Protein 2DKK (pdb70)

Solvent-accessible surface area: 17596 Å² total; per-residue (Å²): 132,30,70,45,92,95,6,82,53,24,110,48,70,3,3,79,38,8,82,47,5,22,109,9,38,169,69,20,30,17,3,47,0,99,8,56,74,36,120,39,64,0,13,2,0,6,82,17,105,16,0,90,57,4,2,88,24,124,95,11,4,18,40,73,8,42,134,96,77,12,1,35,19,46,88,95,58,109,44,69,79,9,12,20,36,34,7,42,96,113,67,6,61,82,4,81,178,11,0,15,41,13,10,64,92,32,15,5,124,181,25,112,90,110,0,57,102,26,0,38,36,48,0,72,24,2,52,88,121,11,23,112,16,32,0,12,112,75,0,0,35,22,0,0,10,22,0,7,2,53,16,0,15,5,70,78,85,18,66,124,113,0,40,56,65,0,132,26,31,40,74,26,65,72,41,64,80,58,16,55,170,18,37,151,23,0,35,37,20,0,28,108,11,1,122,58,69,50,62,43,156,42,58,39,0,0,12,49,0,0,16,2,26,53,161,62,77,2,29,66,88,29,0,24,2,1,0,1,82,18,2,30,37,4,29,31,9,5,16,14,0,1,0,0,3,14,0,2,26,49,81,205,96,4,21,37,88,1,86,122,51,88,85,65,23,37,63,0,5,40,0,1,12,1,17,1,2,40,68,11,10,8,16,56,1,9,3,2,85,100,61,5,80,21,89,72,31,146,8,43,55,29,40,7,4,7,14,4,34,25,0,0,1,12,11,92,137,41,2,94,82,18,100,131,25,40,7,84,26,97,124,14,60,30,12,34,48,13,24,19,75,34,97,50,34,16,8,56,8,16,51,8,1,7,67,15,0,1,64,4,1,6,129,54,0,62,31,9,171,32,50,46,80,27,160,116,1,41,1,7,93,176,30,55,26,2,0,0,79,52,0,34,0,49,12,132,90,145,213

Organism: Streptomyces coelicolor (strain ATCC BAA-471 / A3(2) / M145) (NCBI:txid100226)

Radius of gyration: 21.11 Å; Cα contacts (8 Å, |Δi|>4): 654; chains: 1; bounding box: 48×45×66 Å

Nearest PDB structures (foldseek):
  2nz5-assembly1_B  TM=9.976E-01  e=9.937E-62  Streptomyces coelicolor A3(2)
  3tzo-assembly2_B  TM=9.696E-01  e=1.268E-44  Streptomyces coelicolor
  5de9-assembly2_B  TM=9.694E-01  e=5.131E-44  Streptomyces coelicolor
  2d09-assembly1_A  TM=9.606E-01  e=3.054E-43  Streptomyces coelicolor A3(2)
  2d0e-assembly1_A  TM=9.614E-01  e=1.573E-42  Streptomyces coelicolor A3(2)

Structure (mmCIF, N/CA/C/O backbone):
data_2DKK
#
_entry.id   2DKK
#
_cell.length_a   103.968
_cell.length_b   44.352
_cell.length_c   102.107
_cell.angle_alpha   90.00
_cell.angle_beta   114.44
_cell.angle_gamma   90.00
#
_symmetry.space_group_name_H-M   'C 1 2 1'
#
loop_
_entity.id
_entity.type
_entity.pdbx_description
1 polymer 'cytochrome P450'
2 non-polymer 'PROTOPORPHYRIN IX CONTAINING FE'
3 non-polymer IMIDAZOLE
4 water water
#
loop_
_atom_site.group_PDB
_atom_site.id
_atom_site.type_symbol
_atom_site.label_atom_id
_atom_site.label_alt_id
_atom_site.label_comp_id
_atom_site.label_asym_id
_atom_site.label_entity_id
_atom_site.label_seq_id
_atom_site.pdbx_PDB_ins_code
_atom_site.Cartn_x
_atom_site.Cartn_y
_atom_site.Cartn_z
_atom_site.occupancy
_atom_site.B_iso_or_equiv
_atom_site.auth_seq_id
_atom_site.auth_comp_id
_atom_site.auth_asym_id
_atom_site.auth_atom_id
_atom_site.pdbx_PDB_model_num
ATOM 1 N N . PRO A 1 13 ? 65.582 110.569 49.625 1.00 47.30 13 PRO A N 1
ATOM 2 C CA . PRO A 1 13 ? 65.022 110.123 48.314 1.00 47.91 13 PRO A CA 1
ATOM 3 C C . PRO A 1 13 ? 65.380 111.112 47.208 1.00 47.82 13 PRO A C 1
ATOM 4 O O . PRO A 1 13 ? 65.378 112.326 47.430 1.00 48.27 13 PRO A O 1
ATOM 6 N N . PRO A 1 14 ? 65.679 110.604 45.996 1.00 46.66 14 PRO A N 1
ATOM 7 C CA . PRO A 1 14 ? 66.044 111.442 44.848 1.00 45.39 14 PRO A CA 1
ATOM 8 C C . PRO A 1 14 ? 64.888 112.232 44.242 1.00 44.70 14 PRO A C 1
ATOM 9 O O . PRO A 1 14 ? 63.747 111.777 44.232 1.00 44.40 14 PRO A O 1
ATOM 13 N N . PRO A 1 15 ? 65.177 113.433 43.724 1.00 44.09 15 PRO A N 1
ATOM 14 C CA . PRO A 1 15 ? 64.162 114.291 43.112 1.00 44.44 15 PRO A CA 1
ATOM 15 C C . PRO A 1 15 ? 63.683 113.702 41.790 1.00 44.88 15 PRO A C 1
ATOM 16 O O . PRO A 1 15 ? 64.461 113.080 41.063 1.00 44.30 15 PRO A O 1
ATOM 20 N N . VAL A 1 16 ? 62.405 113.900 41.481 1.00 44.06 16 VAL A N 1
ATOM 21 C CA . VAL A 1 16 ? 61.833 113.377 40.246 1.00 43.13 16 VAL A CA 1
ATOM 22 C C . VAL A 1 16 ? 62.429 114.054 39.011 1.00 42.42 16 VAL A C 1
ATOM 23 O O . VAL A 1 16 ? 62.361 115.273 38.868 1.00 43.09 16 VAL A O 1
ATOM 27 N N . ARG A 1 17 ? 63.008 113.253 38.120 1.00 41.03 17 ARG A N 1
ATOM 28 C CA . ARG A 1 17 ? 63.606 113.773 36.893 1.00 39.87 17 ARG A CA 1
ATOM 29 C C . ARG A 1 17 ? 62.688 113.536 35.695 1.00 38.50 17 ARG A C 1
ATOM 30 O O . ARG A 1 17 ? 62.110 112.458 35.547 1.00 36.45 17 ARG A O 1
ATOM 38 N N . ASP A 1 18 ? 62.553 114.549 34.846 1.00 38.59 18 ASP A N 1
ATOM 39 C CA . ASP A 1 18 ? 61.732 114.442 33.646 1.00 39.28 18 ASP A CA 1
ATOM 40 C C . ASP A 1 18 ? 62.577 113.804 32.552 1.00 39.11 18 ASP A C 1
ATOM 41 O O . ASP A 1 18 ? 63.752 114.134 32.398 1.00 39.43 18 ASP A O 1
ATOM 46 N N . TRP A 1 19 ? 61.989 112.881 31.802 1.00 38.36 19 TRP A N 1
ATOM 47 C CA . TRP A 1 19 ? 62.713 112.229 30.715 1.00 37.02 19 TRP A CA 1
ATOM 48 C C . TRP A 1 19 ? 61.909 112.447 29.440 1.00 36.00 19 TRP A C 1
ATOM 49 O O . TRP A 1 19 ? 61.122 111.592 29.039 1.00 37.71 19 TRP A O 1
ATOM 60 N N . PRO A 1 20 ? 62.099 113.605 28.786 1.00 34.87 20 PRO A N 1
ATOM 61 C CA . PRO A 1 20 ? 61.390 113.952 27.550 1.00 33.94 20 PRO A CA 1
ATOM 62 C C . PRO A 1 20 ? 61.588 112.895 26.474 1.00 32.57 20 PRO A C 1
ATOM 63 O O . PRO A 1 20 ? 62.443 112.017 26.602 1.00 29.72 20 PRO A O 1
ATOM 67 N N . ALA A 1 21 ? 60.789 112.983 25.416 1.00 32.07 21 ALA A N 1
ATOM 68 C CA . ALA A 1 21 ? 60.912 112.049 24.309 1.00 31.98 21 ALA A CA 1
ATOM 69 C C . ALA A 1 21 ? 62.169 112.469 23.545 1.00 31.52 21 ALA A C 1
ATOM 70 O O . ALA A 1 21 ? 62.381 113.658 23.290 1.00 32.30 21 ALA A O 1
ATOM 72 N N . LEU A 1 22 ? 63.003 111.493 23.197 1.00 29.84 22 LEU A N 1
ATOM 73 C CA . LEU A 1 22 ? 64.242 111.762 22.479 1.00 28.83 22 LEU A CA 1
ATOM 74 C C . LEU A 1 22 ? 64.001 112.180 21.031 1.00 27.51 22 LEU A C 1
ATOM 75 O O . LEU A 1 22 ? 63.223 111.557 20.316 1.00 27.61 22 LEU A O 1
ATOM 80 N N . ASP A 1 23 ? 64.661 113.253 20.611 1.00 26.40 23 ASP A N 1
ATOM 81 C CA . ASP A 1 23 ? 64.548 113.737 19.242 1.00 25.89 23 ASP A CA 1
ATOM 82 C C . ASP A 1 23 ? 65.968 113.890 18.728 1.00 26.04 23 ASP A C 1
ATOM 83 O O . ASP A 1 23 ? 66.514 114.994 18.703 1.00 26.12 23 ASP A O 1
ATOM 88 N N . LEU A 1 24 ? 66.565 112.773 18.330 1.00 23.97 24 LEU A N 1
ATOM 89 C CA . LEU A 1 24 ? 67.930 112.768 17.838 1.00 22.43 24 LEU A CA 1
ATOM 90 C C . LEU A 1 24 ? 68.008 111.941 16.562 1.00 22.12 24 LEU A C 1
ATOM 91 O O . LEU A 1 24 ? 67.816 110.728 16.595 1.00 23.96 24 LEU A O 1
ATOM 96 N N . ASP A 1 25 ? 68.278 112.593 15.437 1.00 21.08 25 ASP A N 1
ATOM 97 C CA . ASP A 1 25 ? 68.381 111.889 14.163 1.00 19.98 25 ASP A CA 1
ATOM 98 C C . ASP A 1 25 ? 69.773 111.271 14.012 1.00 19.99 25 ASP A C 1
ATOM 99 O O . ASP A 1 25 ? 70.566 111.668 13.153 1.00 19.47 25 ASP A O 1
ATOM 104 N N . GLY A 1 26 ? 70.050 110.290 14.868 1.00 17.60 26 GLY A N 1
ATOM 105 C CA . GLY A 1 26 ? 71.326 109.593 14.865 1.00 17.54 26 GLY A CA 1
ATOM 106 C C . GLY A 1 26 ? 71.317 108.457 15.878 1.00 15.39 26 GLY A C 1
ATOM 107 O O . GLY A 1 26 ? 70.327 108.279 16.586 1.00 16.30 26 GLY A O 1
ATOM 108 N N . PRO A 1 27 ? 72.401 107.668 15.973 1.00 14.64 27 PRO A N 1
ATOM 109 C CA . PRO A 1 27 ? 72.532 106.540 16.898 1.00 15.61 27 PRO A CA 1
ATOM 110 C C . PRO A 1 27 ? 73.167 106.904 18.243 1.00 17.43 27 PRO A C 1
ATOM 111 O O . PRO A 1 27 ? 73.344 106.037 19.106 1.00 17.59 27 PRO A O 1
ATOM 115 N N . GLU A 1 28 ? 73.519 108.173 18.424 1.00 18.02 28 GLU A N 1
ATOM 116 C CA . GLU A 1 28 ? 74.159 108.601 19.669 1.00 19.63 28 GLU A CA 1
ATOM 117 C C . GLU A 1 28 ? 73.362 108.277 20.930 1.00 18.67 28 GLU A C 1
ATOM 118 O O . GLU A 1 28 ? 72.137 108.315 20.931 1.00 19.71 28 GLU A O 1
ATOM 124 N N . PHE A 1 29 ? 74.072 107.967 22.010 1.00 19.54 29 PHE A N 1
ATOM 125 C CA . PHE A 1 29 ? 73.446 107.651 23.293 1.00 20.17 29 PHE A CA 1
ATOM 126 C C . PHE A 1 29 ? 72.612 108.850 23.756 1.00 21.42 29 PHE A C 1
ATOM 127 O O . PHE A 1 29 ? 73.004 110.004 23.556 1.00 22.29 29 PHE A O 1
ATOM 135 N N . ASP A 1 30 ? 71.461 108.575 24.364 1.00 21.21 30 ASP A N 1
ATOM 136 C CA . ASP A 1 30 ? 70.567 109.630 24.844 1.00 22.00 30 ASP A CA 1
ATOM 137 C C . ASP A 1 30 ? 71.221 110.365 26.007 1.00 21.05 30 ASP A C 1
ATOM 138 O O . ASP A 1 30 ? 71.360 109.812 27.097 1.00 20.24 30 ASP A O 1
ATOM 143 N N . PRO A 1 31 ? 71.625 111.627 25.789 1.00 22.73 31 PRO A N 1
ATOM 144 C CA . PRO A 1 31 ? 72.270 112.431 26.834 1.00 22.66 31 PRO A CA 1
ATOM 145 C C . PRO A 1 31 ? 71.472 112.544 28.135 1.00 23.04 31 PRO A C 1
ATOM 146 O O . PRO A 1 31 ? 72.047 112.743 29.205 1.00 23.42 31 PRO A O 1
ATOM 150 N N . VAL A 1 32 ? 70.151 112.403 28.052 1.00 23.32 32 VAL A N 1
ATOM 151 C CA . VAL A 1 32 ? 69.309 112.486 29.240 1.00 23.49 32 VAL A CA 1
ATOM 152 C C . VAL A 1 32 ? 69.513 111.244 30.101 1.00 23.66 32 VAL A C 1
ATOM 153 O O . VAL A 1 32 ? 69.574 111.325 31.326 1.00 21.14 32 VAL A O 1
ATOM 157 N N . LEU A 1 33 ? 69.632 110.097 29.443 1.00 24.37 33 LEU A N 1
ATOM 158 C CA . LEU A 1 33 ? 69.847 108.822 30.118 1.00 23.52 33 LEU A CA 1
ATOM 159 C C . LEU A 1 33 ? 71.252 108.788 30.733 1.00 23.87 33 LEU A C 1
ATOM 160 O O . LEU A 1 33 ? 71.475 108.181 31.787 1.00 22.31 33 LEU A O 1
ATOM 165 N N . ALA A 1 34 ? 72.202 109.435 30.064 1.00 24.55 34 ALA A N 1
ATOM 166 C CA . ALA A 1 34 ? 73.577 109.483 30.548 1.00 27.45 34 ALA A CA 1
ATOM 167 C C . ALA A 1 34 ? 73.610 110.293 31.838 1.00 28.96 34 ALA A C 1
ATOM 168 O O . ALA A 1 34 ? 74.252 109.901 32.814 1.00 28.59 34 ALA A O 1
ATOM 170 N N . GLU A 1 35 ? 72.906 111.421 31.827 1.00 31.22 35 GLU A N 1
ATOM 171 C CA . GLU A 1 35 ? 72.832 112.298 32.986 1.00 32.91 35 GLU A CA 1
ATOM 172 C C . GLU A 1 35 ? 72.206 111.572 34.172 1.00 32.61 35 GLU A C 1
ATOM 173 O O . GLU A 1 35 ? 72.507 111.885 35.325 1.00 33.97 35 GLU A O 1
ATOM 179 N N . LEU A 1 36 ? 71.340 110.600 33.893 1.00 30.29 36 LEU A N 1
ATOM 180 C CA . LEU A 1 36 ? 70.708 109.831 34.960 1.00 29.75 36 LEU A CA 1
ATOM 181 C C . LEU A 1 36 ? 71.667 108.780 35.513 1.00 29.37 36 LEU A C 1
ATOM 182 O O . LEU A 1 36 ? 71.756 108.580 36.728 1.00 28.92 36 LEU A O 1
ATOM 187 N N . MET A 1 37 ? 72.379 108.106 34.615 1.00 28.72 37 MET A N 1
ATOM 188 C CA . MET A 1 37 ? 73.319 107.070 35.018 1.00 28.56 37 MET A CA 1
ATOM 189 C C . MET A 1 37 ? 74.369 107.623 35.972 1.00 30.02 37 MET A C 1
ATOM 190 O O . MET A 1 37 ? 74.884 106.902 36.827 1.00 29.22 37 MET A O 1
ATOM 195 N N . ARG A 1 38 ? 74.691 108.904 35.825 1.00 31.49 38 ARG A N 1
ATOM 196 C CA . ARG A 1 38 ? 75.693 109.506 36.690 1.00 35.36 38 ARG A CA 1
ATOM 197 C C . ARG A 1 38 ? 75.119 110.154 37.948 1.00 36.85 38 ARG A C 1
ATOM 198 O O . ARG A 1 38 ? 75.865 110.684 38.769 1.00 37.00 38 ARG A O 1
ATOM 206 N N . GLU A 1 39 ? 73.801 110.099 38.111 1.00 38.18 39 GLU A N 1
ATOM 207 C CA . GLU A 1 39 ? 73.175 110.688 39.288 1.00 39.74 39 GLU A CA 1
ATOM 208 C C . GLU A 1 39 ? 73.098 109.669 40.418 1.00 40.11 39 GLU A C 1
ATOM 209 O O . GLU A 1 39 ? 72.809 110.020 41.557 1.00 41.59 39 GLU A O 1
ATOM 215 N N . GLY A 1 40 ? 73.359 108.406 40.096 1.00 39.94 40 GLY A N 1
ATOM 216 C CA . GLY A 1 40 ? 73.308 107.353 41.099 1.00 39.49 40 GLY A CA 1
ATOM 217 C C . GLY A 1 40 ? 72.726 106.070 40.532 1.00 39.57 40 GLY A C 1
ATOM 218 O O . GLY A 1 40 ? 72.150 106.090 39.444 1.00 40.10 40 GLY A O 1
ATOM 219 N N . PRO A 1 41 ? 72.851 104.934 41.241 1.00 38.51 41 PRO A N 1
ATOM 220 C CA . PRO A 1 41 ? 72.315 103.657 40.756 1.00 37.98 41 PRO A CA 1
ATOM 221 C C . PRO A 1 41 ? 70.802 103.630 40.576 1.00 37.18 41 PRO A C 1
ATOM 222 O O . PRO A 1 41 ? 70.283 102.831 39.802 1.00 37.32 41 PRO A O 1
ATOM 226 N N . LEU A 1 42 ? 70.103 104.500 41.299 1.00 36.08 42 LEU A N 1
ATOM 227 C CA . LEU A 1 42 ? 68.651 104.577 41.217 1.00 36.12 42 LEU A CA 1
ATOM 228 C C . LEU A 1 42 ? 68.194 106.027 41.150 1.00 35.89 42 LEU A C 1
ATOM 229 O O . LEU A 1 42 ? 68.677 106.879 41.891 1.00 37.92 42 LEU A O 1
ATOM 234 N N . THR A 1 43 ? 67.261 106.303 40.251 1.00 35.28 43 THR A N 1
ATOM 235 C CA . THR A 1 43 ? 66.741 107.650 40.079 1.00 34.21 43 THR A CA 1
ATOM 236 C C . THR A 1 43 ? 65.251 107.546 39.803 1.00 32.75 43 THR A C 1
ATOM 237 O O . THR A 1 43 ? 64.782 106.527 39.301 1.00 32.97 43 THR A O 1
ATOM 241 N N . ARG A 1 44 ? 64.506 108.589 40.147 1.00 31.18 44 ARG A N 1
ATOM 242 C CA . ARG A 1 44 ? 63.068 108.597 39.901 1.00 30.54 44 ARG A CA 1
ATOM 243 C C . ARG A 1 44 ? 62.835 109.382 38.618 1.00 30.00 44 ARG A C 1
ATOM 244 O O . ARG A 1 44 ? 63.307 110.510 38.478 1.00 29.42 44 ARG A O 1
ATOM 252 N N . VAL A 1 45 ? 62.104 108.787 37.680 1.00 29.36 45 VAL A N 1
ATOM 253 C CA . VAL A 1 45 ? 61.859 109.438 36.401 1.00 27.94 45 VAL A CA 1
ATOM 254 C C . VAL A 1 45 ? 60.377 109.632 36.089 1.00 28.15 45 VAL A C 1
ATOM 255 O O . VAL A 1 45 ? 59.529 108.888 36.574 1.00 27.09 45 VAL A O 1
ATOM 259 N N . ARG A 1 46 ? 60.076 110.642 35.280 1.00 30.03 46 ARG A N 1
ATOM 260 C CA . ARG A 1 46 ? 58.705 110.937 34.876 1.00 32.10 46 ARG A CA 1
ATOM 261 C C . ARG A 1 46 ? 58.686 110.971 33.357 1.00 32.73 46 ARG A C 1
ATOM 262 O O . ARG A 1 46 ? 59.280 111.860 32.74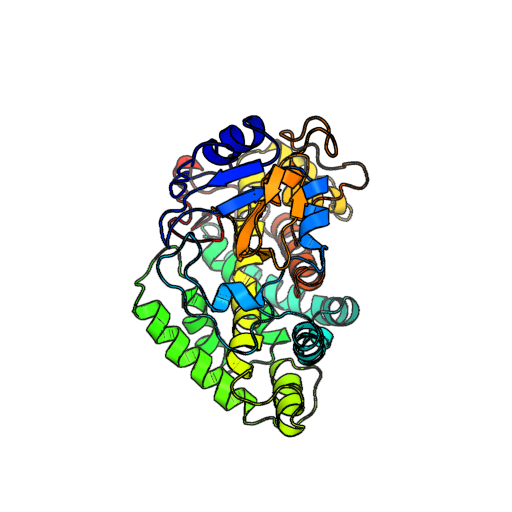7 1.00 34.15 46 ARG A O 1
ATOM 270 N N . LEU A 1 47 ? 58.008 110.003 32.750 1.00 32.24 47 LEU A N 1
ATOM 271 C CA . LEU A 1 47 ? 57.934 109.918 31.296 1.00 31.31 47 LEU A CA 1
ATOM 272 C C . LEU A 1 47 ? 56.830 110.803 30.710 1.00 30.39 47 LEU A C 1
ATOM 273 O O . LEU A 1 47 ? 55.944 111.254 31.42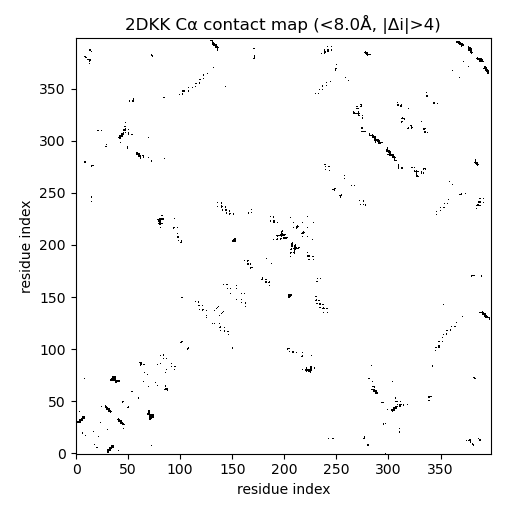6 1.00 30.10 47 LEU A O 1
ATOM 278 N N . PRO A 1 48 ? 56.876 111.058 29.390 1.00 30.83 48 PRO A N 1
ATOM 279 C CA . PRO A 1 48 ? 55.898 111.895 28.685 1.00 30.88 48 PRO A CA 1
ATOM 280 C C . PRO A 1 48 ? 54.425 111.656 29.007 1.00 31.63 48 PRO A C 1
ATOM 281 O O . PRO A 1 48 ? 53.629 112.599 29.010 1.00 31.69 48 PRO A O 1
ATOM 285 N N . HIS A 1 49 ? 54.062 110.407 29.276 1.00 31.06 49 HIS A N 1
ATOM 286 C CA . HIS A 1 49 ? 52.673 110.080 29.567 1.00 32.36 49 HIS A CA 1
ATOM 287 C C . HIS A 1 49 ? 52.507 109.201 30.795 1.00 32.26 49 HIS A C 1
ATOM 288 O O . HIS A 1 49 ? 53.487 108.803 31.418 1.00 32.78 49 HIS A O 1
ATOM 295 N N . GLY A 1 50 ? 51.258 108.907 31.140 1.00 33.09 50 GLY A N 1
ATOM 296 C CA . GLY A 1 50 ? 50.985 108.096 32.311 1.00 33.57 50 GLY A CA 1
ATOM 297 C C . GLY A 1 50 ? 50.849 108.985 33.534 1.00 34.57 50 GLY A C 1
ATOM 298 O O . GLY A 1 50 ? 50.743 110.202 33.405 1.00 33.74 50 GLY A O 1
ATOM 299 N N . GLU A 1 51 ? 50.855 108.391 34.723 1.00 35.32 51 GLU A N 1
ATOM 300 C CA . GLU A 1 51 ? 50.725 109.170 35.948 1.00 36.01 51 GLU A CA 1
ATOM 301 C C . GLU A 1 51 ? 51.943 108.995 36.842 1.00 35.49 51 GLU A C 1
ATOM 302 O O . GLU A 1 51 ? 52.567 107.938 36.850 1.00 36.22 51 GLU A O 1
ATOM 308 N N . GLY A 1 52 ? 52.278 110.040 37.587 1.00 34.22 52 GLY A N 1
ATOM 309 C CA . GLY A 1 52 ? 53.390 109.971 38.517 1.00 32.45 52 GLY A CA 1
ATOM 310 C C . GLY A 1 52 ? 54.805 109.723 38.030 1.00 31.86 52 GLY A C 1
ATOM 311 O O . GLY A 1 52 ? 55.232 110.234 36.994 1.00 29.91 52 GLY A O 1
ATOM 312 N N . TRP A 1 53 ? 55.536 108.927 38.807 1.00 31.06 53 TRP A N 1
ATOM 313 C CA . TRP A 1 53 ? 56.928 108.607 38.520 1.00 30.28 53 TRP A CA 1
ATOM 314 C C . TRP A 1 53 ? 57.226 107.136 38.760 1.00 29.98 53 TRP A C 1
ATOM 315 O O . TRP A 1 53 ? 56.370 106.378 39.202 1.00 30.82 53 TRP A O 1
ATOM 326 N N . ALA A 1 54 ? 58.466 106.748 38.487 1.00 31.20 54 ALA A N 1
ATOM 327 C CA . ALA A 1 54 ? 58.901 105.372 38.683 1.00 31.07 54 ALA A CA 1
ATOM 328 C C . ALA A 1 54 ? 60.405 105.318 38.935 1.00 31.10 54 ALA A C 1
ATOM 329 O O . ALA A 1 54 ? 61.143 106.221 38.539 1.00 30.92 54 ALA A O 1
ATOM 331 N N . TRP A 1 55 ? 60.854 104.263 39.611 1.00 31.31 55 TRP A N 1
ATOM 332 C CA . TRP A 1 55 ? 62.274 104.094 39.880 1.00 31.75 55 TRP A CA 1
ATOM 333 C C . TRP A 1 55 ? 62.950 103.608 38.608 1.00 30.73 55 TRP A C 1
ATOM 334 O O . TRP A 1 55 ? 62.311 102.979 37.757 1.00 30.05 55 TRP A O 1
ATOM 345 N N . LEU A 1 56 ? 64.240 103.905 38.486 1.00 29.07 56 LEU A N 1
ATOM 346 C CA . LEU A 1 56 ? 65.028 103.506 37.329 1.00 28.28 56 LEU A CA 1
ATOM 347 C C . LEU A 1 56 ? 66.381 102.940 37.767 1.00 28.52 56 LEU A C 1
ATOM 348 O O . LEU A 1 56 ? 67.154 103.611 38.461 1.00 28.46 56 LEU A O 1
ATOM 353 N N . ALA A 1 57 ? 66.649 101.698 37.368 1.00 27.84 57 ALA A N 1
ATOM 354 C CA . ALA A 1 57 ? 67.896 101.012 37.693 1.00 27.88 57 ALA A CA 1
ATOM 355 C C . ALA A 1 57 ? 68.862 101.112 36.509 1.00 28.92 57 ALA A C 1
ATOM 356 O O . ALA A 1 57 ? 68.526 100.733 35.389 1.00 29.31 57 ALA A O 1
ATOM 358 N N . THR A 1 58 ? 70.062 101.619 36.768 1.00 29.95 58 THR A N 1
ATOM 359 C CA . THR A 1 58 ? 71.065 101.798 35.722 1.00 31.68 58 THR A CA 1
ATOM 360 C C . THR A 1 58 ? 72.251 100.848 35.803 1.00 32.20 58 THR A C 1
ATOM 361 O O . THR A 1 58 ? 72.953 100.644 34.810 1.00 32.29 58 THR A O 1
ATOM 365 N N . ARG A 1 59 ? 72.477 100.265 36.975 1.00 32.71 59 ARG A N 1
ATOM 366 C CA . ARG A 1 59 ? 73.597 99.347 37.154 1.00 33.48 59 ARG A CA 1
ATOM 367 C C . ARG A 1 59 ? 73.311 97.934 36.668 1.00 31.54 59 ARG A C 1
ATOM 368 O O . ARG A 1 59 ? 72.257 97.362 36.944 1.00 33.08 59 ARG A O 1
ATOM 376 N N . TYR A 1 60 ? 74.277 97.384 35.943 1.00 30.31 60 TYR A N 1
ATOM 377 C CA . TYR A 1 60 ? 74.193 96.041 35.387 1.00 28.84 60 TYR A CA 1
ATOM 378 C C . TYR A 1 60 ? 73.752 95.030 36.437 1.00 28.15 60 TYR A C 1
ATOM 379 O O . TYR A 1 60 ? 72.806 94.279 36.229 1.00 28.38 60 TYR A O 1
ATOM 388 N N . ASP A 1 61 ? 74.446 95.007 37.567 1.00 28.50 61 ASP A N 1
ATOM 389 C CA . ASP A 1 61 ? 74.102 94.076 38.634 1.00 27.10 61 ASP A CA 1
ATOM 390 C C . ASP A 1 61 ? 72.675 94.281 39.138 1.00 25.69 61 ASP A C 1
ATOM 391 O O . ASP A 1 61 ? 71.951 93.323 39.376 1.00 25.96 61 ASP A O 1
ATOM 396 N N . ASP A 1 62 ? 72.267 95.532 39.289 1.00 24.62 62 ASP A N 1
ATOM 397 C CA . ASP A 1 62 ? 70.923 95.826 39.767 1.00 25.77 62 ASP A CA 1
ATOM 398 C C . ASP A 1 62 ? 69.849 95.457 38.742 1.00 26.06 62 ASP A C 1
ATOM 399 O O . ASP A 1 62 ? 68.787 94.955 39.101 1.00 25.10 62 ASP A O 1
ATOM 404 N N . VAL A 1 63 ? 70.130 95.709 37.467 1.00 27.58 63 VAL A N 1
ATOM 405 C CA . VAL A 1 63 ? 69.179 95.393 36.408 1.00 26.84 63 VAL A CA 1
ATOM 406 C C . VAL A 1 63 ? 68.994 93.880 36.311 1.00 28.67 63 VAL A C 1
ATOM 407 O O . VAL A 1 63 ? 67.872 93.376 36.329 1.00 29.95 63 VAL A O 1
ATOM 411 N N . LYS A 1 64 ? 70.104 93.158 36.231 1.00 29.68 64 LYS A N 1
ATOM 412 C CA . LYS A 1 64 ? 70.084 91.707 36.125 1.00 32.08 64 LYS A CA 1
ATOM 413 C C . LYS A 1 64 ? 69.379 91.052 37.317 1.00 32.94 64 LYS A C 1
ATOM 414 O O . LYS A 1 64 ? 68.731 90.012 37.177 1.00 32.34 64 LYS A O 1
ATOM 420 N N . ALA A 1 65 ? 69.496 91.674 38.487 1.00 33.75 65 ALA A N 1
ATOM 421 C CA . ALA A 1 65 ? 68.878 91.151 39.703 1.00 33.58 65 ALA A CA 1
ATOM 422 C C . ALA A 1 65 ? 67.370 91.349 39.698 1.00 33.22 65 ALA A C 1
ATOM 423 O O . ALA A 1 65 ? 66.611 90.382 39.764 1.00 34.68 65 ALA A O 1
ATOM 425 N N . ILE A 1 66 ? 66.946 92.607 39.635 1.00 33.49 66 ILE A N 1
ATOM 426 C CA . ILE A 1 66 ? 65.531 92.957 39.613 1.00 33.68 66 ILE A CA 1
ATOM 427 C C . ILE A 1 66 ? 64.836 92.128 38.539 1.00 34.93 66 ILE A C 1
ATOM 428 O O . ILE A 1 66 ? 63.781 91.525 38.763 1.00 34.81 66 ILE A O 1
ATOM 433 N N . THR A 1 67 ? 65.453 92.116 37.366 1.00 33.69 67 THR A N 1
ATOM 434 C CA . THR A 1 67 ? 64.940 91.389 36.216 1.00 33.60 67 THR A CA 1
ATOM 435 C C . THR A 1 67 ? 64.773 89.902 36.535 1.00 33.00 67 THR A C 1
ATOM 436 O O . THR A 1 67 ? 64.129 89.160 35.793 1.00 31.47 67 THR A O 1
ATOM 440 N N . ASN A 1 68 ? 65.352 89.466 37.648 1.00 33.84 68 ASN A N 1
ATOM 441 C CA . ASN A 1 68 ? 65.252 88.065 38.025 1.00 35.09 68 ASN A CA 1
ATOM 442 C C . ASN A 1 68 ? 64.684 87.854 39.423 1.00 35.39 68 ASN A C 1
ATOM 443 O O . ASN A 1 68 ? 64.648 86.729 39.920 1.00 35.55 68 ASN A O 1
ATOM 448 N N . ASP A 1 69 ? 64.227 88.937 40.044 1.00 35.30 69 ASP A N 1
ATOM 449 C CA . ASP A 1 69 ? 63.674 88.878 41.395 1.00 34.98 69 ASP A CA 1
ATOM 450 C C . ASP A 1 69 ? 62.185 88.515 41.393 1.00 34.86 69 ASP A C 1
ATOM 451 O O . ASP A 1 69 ? 61.364 89.199 40.778 1.00 32.60 69 ASP A O 1
ATOM 456 N N . PRO A 1 70 ? 61.820 87.428 42.092 1.00 35.16 70 PRO A N 1
ATOM 457 C CA . PRO A 1 70 ? 60.426 86.981 42.171 1.00 36.21 70 PRO A CA 1
ATOM 458 C C . PRO A 1 70 ? 59.557 88.031 42.851 1.00 36.45 70 PRO A C 1
ATOM 459 O O . PRO A 1 70 ? 58.328 87.986 42.776 1.00 36.70 70 PRO A O 1
ATOM 463 N N . ARG A 1 71 ? 60.212 88.976 43.514 1.00 36.19 71 ARG A N 1
ATOM 464 C CA . ARG A 1 71 ? 59.523 90.033 44.235 1.00 36.82 71 ARG A CA 1
ATOM 465 C C . ARG A 1 71 ? 58.964 91.115 43.325 1.00 36.42 71 ARG A C 1
ATOM 466 O O . ARG A 1 71 ? 58.145 91.933 43.753 1.00 36.32 71 ARG A O 1
ATOM 474 N N . PHE A 1 72 ? 59.407 91.127 42.072 1.00 36.01 72 PHE A N 1
ATOM 475 C CA . PHE A 1 72 ? 58.910 92.109 41.118 1.00 35.35 72 PHE A CA 1
ATOM 476 C C . PHE A 1 72 ? 58.024 91.399 40.101 1.00 35.44 72 PHE A C 1
ATOM 477 O O . PHE A 1 72 ? 58.423 90.389 39.522 1.00 35.59 72 PHE A O 1
ATOM 485 N N . GLY A 1 73 ? 56.816 91.922 39.898 1.00 34.99 73 GLY A N 1
ATOM 486 C CA . GLY A 1 73 ? 55.896 91.310 38.956 1.00 34.15 73 GLY A CA 1
ATOM 487 C C . GLY A 1 73 ? 55.484 92.218 37.817 1.00 32.15 73 GLY A C 1
ATOM 488 O O . GLY A 1 73 ? 55.659 93.437 37.888 1.00 31.86 73 GLY A O 1
ATOM 489 N N . ARG A 1 74 ? 54.922 91.622 36.768 1.00 31.28 74 ARG A N 1
ATOM 490 C CA . ARG A 1 74 ? 54.489 92.375 35.594 1.00 30.29 74 ARG A CA 1
ATOM 491 C C . ARG A 1 74 ? 52.968 92.509 35.524 1.00 28.73 74 ARG A C 1
ATOM 492 O O . ARG A 1 74 ? 52.455 93.510 35.024 1.00 28.58 74 ARG A O 1
ATOM 500 N N . ALA A 1 75 ? 52.258 91.499 36.025 1.00 27.44 75 ALA A N 1
ATOM 501 C CA . ALA A 1 75 ? 50.792 91.480 36.012 1.00 26.57 75 ALA A CA 1
ATOM 502 C C . ALA A 1 75 ? 50.154 92.721 36.629 1.00 27.41 75 ALA A C 1
ATOM 503 O O . ALA A 1 75 ? 49.158 93.233 36.119 1.00 27.08 75 ALA A O 1
ATOM 505 N N . GLU A 1 76 ? 50.730 93.202 37.724 1.00 27.72 76 GLU A N 1
ATOM 506 C CA . GLU A 1 76 ? 50.200 94.376 38.400 1.00 29.26 76 GLU A CA 1
ATOM 507 C C . GLU A 1 76 ? 50.249 95.634 37.554 1.00 29.09 76 GLU A C 1
ATOM 508 O O . GLU A 1 76 ? 49.417 96.523 37.718 1.00 29.61 76 GLU A O 1
ATOM 514 N N . VAL A 1 77 ? 51.225 95.714 36.655 1.00 28.64 77 VAL A N 1
ATOM 515 C CA . VAL A 1 77 ? 51.355 96.879 35.792 1.00 29.08 77 VAL A CA 1
ATOM 516 C C . VAL A 1 77 ? 50.087 97.077 34.964 1.00 29.75 77 VAL A C 1
ATOM 517 O O . VAL A 1 77 ? 49.732 98.206 34.634 1.00 29.59 77 VAL A O 1
ATOM 521 N N . THR A 1 78 ? 49.408 95.977 34.645 1.00 30.44 78 THR A N 1
ATOM 522 C CA . THR A 1 78 ? 48.179 96.037 33.852 1.00 32.55 78 THR A CA 1
ATOM 523 C C . THR A 1 78 ? 47.020 96.644 34.641 1.00 33.45 78 THR A C 1
ATOM 524 O O . THR A 1 78 ? 45.998 97.016 34.068 1.00 32.28 78 THR A O 1
ATOM 528 N N . GLN A 1 79 ? 47.191 96.741 35.956 1.00 33.88 79 GLN A N 1
ATOM 529 C CA . GLN A 1 79 ? 46.165 97.285 36.842 1.00 34.88 79 GLN A CA 1
ATOM 530 C C . GLN A 1 79 ? 46.368 98.769 37.122 1.00 34.46 79 GLN A C 1
ATOM 531 O O . GLN A 1 79 ? 45.594 99.369 37.866 1.00 34.26 79 GLN A O 1
ATOM 537 N N . ARG A 1 80 ? 47.394 99.372 36.534 1.00 33.60 80 ARG A N 1
ATOM 538 C CA . ARG A 1 80 ? 47.654 100.773 36.817 1.00 33.39 80 ARG A CA 1
ATOM 539 C C . ARG A 1 80 ? 47.963 101.678 35.646 1.00 32.70 80 ARG A C 1
ATOM 540 O O . ARG A 1 80 ? 47.780 101.311 34.491 1.00 33.22 80 ARG A O 1
ATOM 548 N N . GLN A 1 81 ? 48.421 102.882 35.965 1.00 32.14 81 GLN A N 1
ATOM 549 C CA . GLN A 1 81 ? 48.757 103.869 34.950 1.00 31.46 81 GLN A CA 1
ATOM 550 C C . GLN A 1 81 ? 50.172 104.380 35.169 1.00 30.56 81 GLN A C 1
ATOM 551 O O . GLN A 1 81 ? 50.413 105.584 35.227 1.00 29.50 81 GLN A O 1
ATOM 557 N N . ILE A 1 82 ? 51.105 103.442 35.288 1.00 29.89 82 ILE A N 1
ATOM 558 C CA . ILE A 1 82 ? 52.511 103.756 35.499 1.00 29.66 82 ILE A CA 1
ATOM 559 C C . ILE A 1 82 ? 53.039 104.669 34.410 1.00 28.01 82 ILE A C 1
ATOM 560 O O . ILE A 1 82 ? 52.729 104.483 33.231 1.00 27.12 82 ILE A O 1
ATOM 565 N N . THR A 1 83 ? 53.840 105.652 34.813 1.00 27.84 83 THR A N 1
ATOM 566 C CA . THR A 1 83 ? 54.428 106.605 33.876 1.00 27.82 83 THR A CA 1
ATOM 567 C C . THR A 1 83 ? 55.031 105.814 32.712 1.00 27.50 83 THR A C 1
ATOM 568 O O . THR A 1 83 ? 55.789 104.865 32.921 1.00 26.79 83 THR A O 1
ATOM 572 N N . ARG A 1 84 ? 54.679 106.192 31.487 1.00 26.85 84 ARG A N 1
ATOM 573 C CA . ARG A 1 84 ? 55.159 105.478 30.307 1.00 27.38 84 ARG A CA 1
ATOM 574 C C . ARG A 1 84 ? 55.519 106.404 29.147 1.00 27.24 84 ARG A C 1
ATOM 575 O O . ARG A 1 84 ? 55.314 107.613 29.225 1.00 27.80 84 ARG A O 1
ATOM 583 N N . LEU A 1 85 ? 56.053 105.830 28.070 1.00 26.90 85 LEU A N 1
ATOM 584 C CA . LEU A 1 85 ? 56.434 106.619 26.904 1.00 27.71 85 LEU A CA 1
ATOM 585 C C . LEU A 1 85 ? 55.239 107.003 26.050 1.00 28.05 85 LEU A C 1
ATOM 586 O O . LEU A 1 85 ? 55.148 108.136 25.587 1.00 28.17 85 LEU A O 1
ATOM 591 N N . ALA A 1 86 ? 54.331 106.055 25.837 1.00 28.59 86 ALA A N 1
ATOM 592 C CA . ALA A 1 86 ? 53.150 106.297 25.014 1.00 30.58 86 ALA A CA 1
ATOM 593 C C . ALA A 1 86 ? 51.912 106.663 25.831 1.00 30.90 86 ALA A C 1
ATOM 594 O O . ALA A 1 86 ? 51.794 106.298 27.000 1.00 32.13 86 ALA A O 1
ATOM 596 N N . PRO A 1 87 ? 50.965 107.391 25.217 1.00 31.19 87 PRO A N 1
ATOM 597 C CA . PRO A 1 87 ? 49.735 107.795 25.906 1.00 32.00 87 PRO A CA 1
ATOM 598 C C . PRO A 1 87 ? 48.722 106.651 25.945 1.00 33.36 87 PRO A C 1
ATOM 599 O O . PRO A 1 87 ? 47.884 106.561 26.843 1.00 33.94 87 PRO A O 1
ATOM 603 N N . HIS A 1 88 ? 48.820 105.777 24.952 1.00 34.84 88 HIS A N 1
ATOM 604 C CA . HIS A 1 88 ? 47.932 104.629 24.811 1.00 36.67 88 HIS A CA 1
ATOM 605 C C . HIS A 1 88 ? 48.422 103.411 25.607 1.00 35.58 88 HIS A C 1
ATOM 606 O O . HIS A 1 88 ? 49.531 102.930 25.400 1.00 36.10 88 HIS A O 1
ATOM 613 N N . PHE A 1 89 ? 47.593 102.934 26.532 1.00 35.51 89 PHE A N 1
ATOM 614 C CA . PHE A 1 89 ? 47.934 101.769 27.347 1.00 34.91 89 PHE A CA 1
ATOM 615 C C . PHE A 1 89 ? 46.736 100.833 27.481 1.00 34.17 89 PHE A C 1
ATOM 616 O O . PHE A 1 89 ? 45.834 101.080 28.286 1.00 34.74 89 PHE A O 1
ATOM 624 N N . LYS A 1 90 ? 46.728 99.759 26.696 1.00 32.50 90 LYS A N 1
ATOM 625 C CA . LYS A 1 90 ? 45.624 98.803 26.737 1.00 31.79 90 LYS A CA 1
ATOM 626 C C . LYS A 1 90 ? 46.126 97.364 26.710 1.00 30.41 90 LYS A C 1
ATOM 627 O O . LYS A 1 90 ? 46.125 96.710 25.669 1.00 30.23 90 LYS A O 1
ATOM 633 N N . PRO A 1 91 ? 46.568 96.852 27.867 1.00 29.62 91 PRO A N 1
ATOM 634 C CA . PRO A 1 91 ? 47.071 95.480 27.955 1.00 28.52 91 PRO A CA 1
ATOM 635 C C . PRO A 1 91 ? 46.023 94.443 27.567 1.00 28.75 91 PRO A C 1
ATOM 636 O O . PRO A 1 91 ? 44.828 94.624 27.811 1.00 27.04 91 PRO A O 1
ATOM 640 N N . ARG A 1 92 ? 46.485 93.359 26.955 1.00 27.65 92 ARG A N 1
ATOM 641 C CA . ARG A 1 92 ? 45.601 92.286 26.517 1.00 27.48 92 ARG A CA 1
ATOM 642 C C . ARG A 1 92 ? 45.923 90.991 27.241 1.00 25.85 92 ARG A C 1
ATOM 643 O O . ARG A 1 92 ? 47.074 90.733 27.595 1.00 25.52 92 ARG A O 1
ATOM 651 N N . PRO A 1 93 ? 44.901 90.160 27.484 1.00 24.63 93 PRO A N 1
ATOM 652 C CA . PRO A 1 93 ? 45.109 88.882 28.164 1.00 23.00 93 PRO A CA 1
ATOM 653 C C . PRO A 1 93 ? 45.974 88.003 27.264 1.00 21.08 93 PRO A C 1
ATOM 654 O O . PRO A 1 93 ? 45.842 88.052 26.044 1.00 20.85 93 PRO A O 1
ATOM 658 N N . GLY A 1 94 ? 46.861 87.212 27.858 1.00 20.07 94 GLY A N 1
ATOM 659 C CA . GLY A 1 94 ? 47.708 86.340 27.063 1.00 17.97 94 GLY A CA 1
ATOM 660 C C . GLY A 1 94 ? 49.063 86.946 26.761 1.00 16.83 94 GLY A C 1
ATOM 661 O O . GLY A 1 94 ? 49.947 86.278 26.222 1.00 14.76 94 GLY A O 1
ATOM 662 N N . SER A 1 95 ? 49.231 88.220 27.102 1.00 16.78 95 SER A N 1
ATOM 663 C CA . SER A 1 95 ? 50.498 88.903 26.859 1.00 18.21 95 SER A CA 1
ATOM 664 C C . SER A 1 95 ? 51.643 88.272 27.639 1.00 17.85 95 SER A C 1
ATOM 665 O O . SER A 1 95 ? 51.586 88.170 28.869 1.00 16.17 95 SER A O 1
ATOM 668 N N . LEU A 1 96 ? 52.675 87.835 26.927 1.00 17.74 96 LEU A N 1
ATOM 669 C CA . LEU A 1 96 ? 53.823 87.247 27.595 1.00 19.30 96 LEU A CA 1
ATOM 670 C C . LEU A 1 96 ? 54.452 88.355 28.427 1.00 17.29 96 LEU A C 1
ATOM 671 O O . LEU A 1 96 ? 54.883 88.135 29.555 1.00 17.30 96 LEU A O 1
ATOM 676 N N . ALA A 1 97 ? 54.472 89.558 27.868 1.00 17.36 97 ALA A N 1
ATOM 677 C CA . ALA A 1 97 ? 55.056 90.703 28.557 1.00 19.08 97 ALA A CA 1
ATOM 678 C C . ALA A 1 97 ? 54.475 90.935 29.952 1.00 20.19 97 ALA A C 1
ATOM 679 O O . ALA A 1 97 ? 55.220 91.162 30.913 1.00 19.92 97 ALA A O 1
ATOM 681 N N . PHE A 1 98 ? 53.152 90.858 30.068 1.00 19.69 98 PHE A N 1
ATOM 682 C CA . PHE A 1 98 ? 52.478 91.085 31.341 1.00 20.19 98 PHE A CA 1
ATOM 683 C C . PHE A 1 98 ? 52.181 89.808 32.131 1.00 21.69 98 PHE A C 1
ATOM 684 O O . PHE A 1 98 ? 51.419 89.834 33.094 1.00 23.65 98 PHE A O 1
ATOM 692 N N . ALA A 1 99 ? 52.782 88.698 31.729 1.00 22.86 99 ALA A N 1
ATOM 693 C CA . ALA A 1 99 ? 52.554 87.425 32.401 1.00 24.18 99 ALA A CA 1
ATOM 694 C C . ALA A 1 99 ? 53.522 87.102 33.539 1.00 25.26 99 ALA A C 1
ATOM 695 O O . ALA A 1 99 ? 54.736 87.238 33.405 1.00 24.71 99 ALA A O 1
ATOM 697 N N . ASP A 1 100 ? 52.955 86.686 34.665 1.00 27.13 100 ASP A N 1
ATOM 698 C CA . ASP A 1 100 ? 53.719 86.280 35.833 1.00 29.08 100 ASP A CA 1
ATOM 699 C C . ASP A 1 100 ? 53.619 84.766 35.816 1.00 28.82 100 ASP A C 1
ATOM 700 O O . ASP A 1 100 ? 52.782 84.208 35.100 1.00 30.03 100 ASP A O 1
ATOM 705 N N . GLN A 1 101 ? 54.467 84.090 36.581 1.00 28.88 101 GLN A N 1
ATOM 706 C CA . GLN A 1 101 ? 54.389 82.640 36.639 1.00 28.92 101 GLN A CA 1
ATOM 707 C C . GLN A 1 101 ? 53.184 82.385 37.535 1.00 29.29 101 GLN A C 1
ATOM 708 O O . GLN A 1 101 ? 52.895 83.189 38.414 1.00 29.88 101 GLN A O 1
ATOM 714 N N . PRO A 1 102 ? 52.470 81.269 37.338 1.00 30.26 102 PRO A N 1
ATOM 715 C CA . PRO A 1 102 ? 52.675 80.200 36.355 1.00 31.12 102 PRO A CA 1
ATOM 716 C C . PRO A 1 102 ? 52.158 80.473 34.944 1.00 29.64 102 PRO A C 1
ATOM 717 O O . PRO A 1 102 ? 52.483 79.736 34.022 1.00 30.60 102 PRO A O 1
ATOM 721 N N . ASP A 1 103 ? 51.349 81.510 34.771 1.00 29.73 103 ASP A N 1
ATOM 722 C CA . ASP A 1 103 ? 50.789 81.821 33.454 1.00 31.51 103 ASP A CA 1
ATOM 723 C C . ASP A 1 103 ? 51.814 82.037 32.341 1.00 31.07 103 ASP A C 1
ATOM 724 O O . ASP A 1 103 ? 51.635 81.557 31.220 1.00 31.28 103 ASP A O 1
ATOM 729 N N . HIS A 1 104 ? 52.876 82.768 32.652 1.00 31.17 104 HIS A N 1
ATOM 730 C CA . HIS A 1 104 ? 53.919 83.048 31.675 1.00 31.16 104 HIS A CA 1
ATOM 731 C C . HIS A 1 104 ? 54.391 81.740 31.047 1.00 31.48 104 HIS A C 1
ATOM 732 O O . HIS A 1 104 ? 54.358 81.581 29.825 1.00 30.77 104 HIS A O 1
ATOM 739 N N . ASN A 1 105 ? 54.807 80.800 31.892 1.00 32.04 105 ASN A N 1
ATOM 740 C CA . ASN A 1 105 ? 55.280 79.499 31.432 1.00 32.09 105 ASN A CA 1
ATOM 741 C C . ASN A 1 105 ? 54.193 78.805 30.618 1.00 31.50 105 ASN A C 1
ATOM 742 O O . ASN A 1 105 ? 54.462 78.244 29.558 1.00 31.96 105 ASN A O 1
ATOM 747 N N . ARG A 1 106 ? 52.962 78.844 31.118 1.00 31.88 106 ARG A N 1
ATOM 748 C CA . ARG A 1 106 ? 51.834 78.232 30.424 1.00 30.77 106 ARG A CA 1
ATOM 749 C C . ARG A 1 106 ? 51.728 78.788 29.007 1.00 30.63 106 ARG A C 1
ATOM 750 O O . ARG A 1 106 ? 51.713 78.043 28.025 1.00 29.53 106 ARG A O 1
ATOM 758 N N . LEU A 1 107 ? 51.657 80.109 28.913 1.00 29.46 107 LEU A N 1
ATOM 759 C CA . LEU A 1 107 ? 51.540 80.778 27.627 1.00 29.19 107 LEU A CA 1
ATOM 760 C C . LEU A 1 107 ? 52.701 80.493 26.677 1.00 28.83 107 LEU A C 1
ATOM 761 O O . LEU A 1 107 ? 52.495 80.035 25.553 1.00 28.35 107 LEU A O 1
ATOM 766 N N . ARG A 1 108 ? 53.920 80.745 27.133 1.00 30.25 108 ARG A N 1
ATOM 767 C CA . ARG A 1 108 ? 55.094 80.541 26.295 1.00 32.82 108 ARG A CA 1
ATOM 768 C C . ARG A 1 108 ? 55.205 79.129 25.723 1.00 33.24 108 ARG A C 1
ATOM 769 O O . ARG A 1 108 ? 55.543 78.952 24.550 1.00 31.21 108 ARG A O 1
ATOM 777 N N . ARG A 1 109 ? 54.922 78.130 26.554 1.00 33.70 109 ARG A N 1
ATOM 778 C CA . ARG A 1 109 ? 55.008 76.740 26.128 1.00 34.20 109 ARG A CA 1
ATOM 779 C C . ARG A 1 109 ? 54.182 76.460 24.882 1.00 33.38 109 ARG A C 1
ATOM 780 O O . ARG A 1 109 ? 54.511 75.574 24.097 1.00 32.99 109 ARG A O 1
ATOM 788 N N . ALA A 1 110 ? 53.114 77.227 24.697 1.00 32.26 110 ALA A N 1
ATOM 789 C CA . ALA A 1 110 ? 52.243 77.055 23.543 1.00 31.13 110 ALA A CA 1
ATOM 790 C C . ALA A 1 110 ? 52.880 77.512 22.232 1.00 30.47 110 ALA A C 1
ATOM 791 O O . ALA A 1 110 ? 52.505 77.036 21.159 1.00 31.85 110 ALA A O 1
ATOM 793 N N . VAL A 1 111 ? 53.844 78.426 22.312 1.00 29.37 111 VAL A N 1
ATOM 794 C CA . VAL A 1 111 ? 54.484 78.949 21.106 1.00 27.52 111 VAL A CA 1
ATOM 795 C C . VAL A 1 111 ? 56.000 78.761 21.044 1.00 26.55 111 VAL A C 1
ATOM 796 O O . VAL A 1 111 ? 56.588 78.738 19.963 1.00 26.57 111 VAL A O 1
ATOM 800 N N . ALA A 1 112 ? 56.627 78.642 22.205 1.00 26.37 112 ALA A N 1
ATOM 801 C CA . ALA A 1 112 ? 58.074 78.486 22.303 1.00 26.91 112 ALA A CA 1
ATOM 802 C C . ALA A 1 112 ? 58.712 77.539 21.285 1.00 25.78 112 ALA A C 1
ATOM 803 O O . ALA A 1 112 ? 59.777 77.831 20.751 1.00 26.32 112 ALA A O 1
ATOM 805 N N . GLY A 1 113 ? 58.059 76.412 21.024 1.00 24.65 113 GLY A N 1
ATOM 806 C CA . GLY A 1 113 ? 58.593 75.432 20.095 1.00 22.81 113 GLY A CA 1
ATOM 807 C C . GLY A 1 113 ? 58.972 75.933 18.711 1.00 22.44 113 GLY A C 1
ATOM 808 O O . GLY A 1 113 ? 59.785 75.305 18.024 1.00 20.99 113 GLY A O 1
ATOM 809 N N . ALA A 1 114 ? 58.404 77.063 18.301 1.00 19.29 114 ALA A N 1
ATOM 810 C CA . ALA A 1 114 ? 58.684 77.622 16.977 1.00 17.79 114 ALA A CA 1
ATOM 811 C C . ALA A 1 114 ? 59.915 78.516 16.930 1.00 16.40 114 ALA A C 1
ATOM 812 O O . ALA A 1 114 ? 60.433 78.800 15.852 1.00 15.78 114 ALA A O 1
ATOM 814 N N . PHE A 1 115 ? 60.383 78.948 18.099 1.00 17.00 115 PHE A N 1
ATOM 815 C CA . PHE A 1 115 ? 61.527 79.857 18.194 1.00 16.98 115 PHE A CA 1
ATOM 816 C C . PHE A 1 115 ? 62.812 79.266 18.771 1.00 16.77 115 PHE A C 1
ATOM 817 O O . PHE A 1 115 ? 63.776 79.994 19.041 1.00 16.60 115 PHE A O 1
ATOM 825 N N . THR A 1 116 ? 62.839 77.954 18.955 1.00 18.17 116 THR A N 1
ATOM 826 C CA . THR A 1 116 ? 64.023 77.300 19.504 1.00 18.69 116 THR A CA 1
ATOM 827 C C . THR A 1 116 ? 65.205 77.351 18.539 1.00 19.37 116 THR A C 1
ATOM 828 O O . THR A 1 116 ? 65.053 77.662 17.356 1.00 19.75 116 THR A O 1
ATOM 832 N N . VAL A 1 117 ? 66.386 77.036 19.057 1.00 19.13 117 VAL A N 1
ATOM 833 C CA . VAL A 1 117 ? 67.588 77.008 18.243 1.00 19.22 117 VAL A CA 1
ATOM 834 C C . VAL A 1 117 ? 67.382 76.066 17.067 1.00 18.03 117 VAL A C 1
ATOM 835 O O . VAL A 1 117 ? 67.685 76.408 15.926 1.00 17.47 117 VAL A O 1
ATOM 839 N N . GLY A 1 118 ? 66.853 74.881 17.352 1.00 17.86 118 GLY A N 1
ATOM 840 C CA . GLY A 1 118 ? 66.621 73.903 16.301 1.00 17.12 118 GLY A CA 1
ATOM 841 C C . GLY A 1 118 ? 65.657 74.360 15.217 1.00 15.05 118 GLY A C 1
ATOM 842 O O . GLY A 1 118 ? 65.916 74.175 14.026 1.00 13.79 118 GLY A O 1
ATOM 843 N N . ALA A 1 119 ? 64.545 74.958 15.624 1.00 16.33 119 ALA A N 1
ATOM 844 C CA . ALA A 1 119 ? 63.556 75.436 14.666 1.00 18.57 119 ALA A CA 1
ATOM 845 C C . ALA A 1 119 ? 64.178 76.535 13.802 1.00 18.25 119 ALA A C 1
ATOM 846 O O . ALA A 1 119 ? 63.921 76.621 12.599 1.00 17.99 119 ALA A O 1
ATOM 848 N N . THR A 1 120 ? 65.000 77.370 14.430 1.00 18.26 120 THR A N 1
ATOM 849 C CA . THR A 1 120 ? 65.660 78.460 13.723 1.00 16.52 120 THR A CA 1
ATOM 850 C C . THR A 1 120 ? 66.640 77.952 12.655 1.00 16.27 120 THR A C 1
ATOM 851 O O . THR A 1 120 ? 66.671 78.485 11.551 1.00 17.01 120 THR A O 1
ATOM 855 N N . LYS A 1 121 ? 67.423 76.917 12.964 1.00 15.20 121 LYS A N 1
ATOM 856 C CA . LYS A 1 121 ? 68.376 76.374 11.986 1.00 14.66 121 LYS A CA 1
ATOM 857 C C . LYS A 1 121 ? 67.668 75.702 10.818 1.00 14.28 121 LYS A C 1
ATOM 858 O O . LYS A 1 121 ? 68.164 75.689 9.690 1.00 13.36 121 LYS A O 1
ATOM 864 N N . ARG A 1 122 ? 66.510 75.129 11.107 1.00 16.53 122 ARG A N 1
ATOM 865 C CA . ARG A 1 122 ? 65.689 74.446 10.115 1.00 16.03 122 ARG A CA 1
ATOM 866 C C . ARG A 1 122 ? 65.127 75.504 9.175 1.00 18.57 122 ARG A C 1
ATOM 867 O O . ARG A 1 122 ? 64.950 75.281 7.973 1.00 17.72 122 ARG A O 1
ATOM 875 N N . LEU A 1 123 ? 64.866 76.671 9.750 1.00 17.52 123 LEU A N 1
ATOM 876 C CA . LEU A 1 123 ? 64.307 77.798 9.029 1.00 17.66 123 LEU A CA 1
ATOM 877 C C . LEU A 1 123 ? 65.311 78.596 8.202 1.00 15.96 123 LEU A C 1
ATOM 878 O O . LEU A 1 123 ? 64.953 79.153 7.160 1.00 15.17 123 LEU A O 1
ATOM 883 N N . ARG A 1 124 ? 66.561 78.641 8.655 1.00 14.92 124 ARG A N 1
ATOM 884 C CA . ARG A 1 124 ? 67.603 79.424 7.982 1.00 15.79 124 ARG A CA 1
ATOM 885 C C . ARG A 1 124 ? 67.664 79.347 6.453 1.00 14.81 124 ARG A C 1
ATOM 886 O O . ARG A 1 124 ? 67.728 80.382 5.782 1.00 13.75 124 ARG A O 1
ATOM 894 N N . PRO A 1 125 ? 67.662 78.132 5.877 1.00 13.55 125 PRO A N 1
ATOM 895 C CA . PRO A 1 125 ? 67.724 78.042 4.413 1.00 14.64 125 PRO A CA 1
ATOM 896 C C . PRO A 1 125 ? 66.595 78.789 3.699 1.00 13.69 125 PRO A C 1
ATOM 897 O O . PRO A 1 125 ? 66.833 79.450 2.693 1.00 13.14 125 PRO A O 1
ATOM 901 N N . ARG A 1 126 ? 65.378 78.665 4.219 1.00 13.12 126 ARG A N 1
ATOM 902 C CA . ARG A 1 126 ? 64.215 79.336 3.650 1.00 15.46 126 ARG A CA 1
ATOM 903 C C . ARG A 1 126 ? 64.375 80.855 3.803 1.00 14.81 126 ARG A C 1
ATOM 904 O O . ARG A 1 126 ? 63.983 81.623 2.923 1.00 15.15 126 ARG A O 1
ATOM 912 N N . ALA A 1 127 ? 64.944 81.276 4.929 1.00 13.00 127 ALA A N 1
ATOM 913 C CA . ALA A 1 127 ? 65.163 82.693 5.184 1.00 12.65 127 ALA A CA 1
ATOM 914 C C . ALA A 1 127 ? 66.193 83.246 4.217 1.00 11.65 127 ALA A C 1
ATOM 915 O O . ALA A 1 127 ? 66.040 84.355 3.718 1.00 12.73 127 ALA A O 1
ATOM 917 N N . GLN A 1 128 ? 67.243 82.477 3.946 1.00 10.03 128 GLN A N 1
ATOM 918 C CA . GLN A 1 128 ? 68.277 82.919 3.027 1.00 11.44 128 GLN A CA 1
ATOM 919 C C . GLN A 1 128 ? 67.657 83.109 1.645 1.00 13.10 128 GLN A C 1
ATOM 920 O O . GLN A 1 128 ? 67.932 84.099 0.952 1.00 11.12 128 GLN A O 1
ATOM 926 N N . GLU A 1 129 ? 66.827 82.149 1.246 1.00 13.22 129 GLU A N 1
ATOM 927 C CA . GLU A 1 129 ? 66.150 82.227 -0.041 1.00 14.62 129 GLU A CA 1
ATOM 928 C C . GLU A 1 129 ? 65.267 83.479 -0.100 1.00 15.23 129 GLU A C 1
ATOM 929 O O . GLU A 1 129 ? 65.352 84.238 -1.065 1.00 13.39 129 GLU A O 1
ATOM 935 N N . ILE A 1 130 ? 64.431 83.694 0.921 1.00 13.99 130 ILE A N 1
ATOM 936 C CA . ILE A 1 130 ? 63.569 84.882 0.960 1.00 14.96 130 ILE A CA 1
ATOM 937 C C . ILE A 1 130 ? 64.419 86.152 0.869 1.00 14.46 130 ILE A C 1
ATOM 938 O O . ILE A 1 130 ? 64.080 87.089 0.135 1.00 13.08 130 ILE A O 1
ATOM 943 N N . LEU A 1 131 ? 65.519 86.187 1.616 1.00 10.83 131 LEU A N 1
ATOM 944 C CA . LEU A 1 131 ? 66.393 87.350 1.571 1.00 12.32 131 LEU A CA 1
ATOM 945 C C . LEU A 1 131 ? 67.014 87.534 0.183 1.00 12.42 131 LEU A C 1
ATOM 946 O O . LEU A 1 131 ? 67.045 88.651 -0.338 1.00 10.95 131 LEU A O 1
ATOM 951 N N . ASP A 1 132 ? 67.491 86.450 -0.427 1.00 11.82 132 ASP A N 1
ATOM 952 C CA . ASP A 1 132 ? 68.106 86.546 -1.756 1.00 12.80 132 ASP A CA 1
ATOM 953 C C . ASP A 1 132 ? 67.105 87.051 -2.792 1.00 12.44 132 ASP A C 1
ATOM 954 O O . ASP A 1 132 ? 67.480 87.754 -3.730 1.00 14.33 132 ASP A O 1
ATOM 959 N N . GLY A 1 133 ? 65.842 86.671 -2.622 1.00 10.20 133 GLY A N 1
ATOM 960 C CA . GLY A 1 133 ? 64.803 87.096 -3.539 1.00 12.49 133 GLY A CA 1
ATOM 961 C C . GLY A 1 133 ? 64.622 88.604 -3.463 1.00 12.46 133 GLY A C 1
ATOM 962 O O . GLY A 1 133 ? 64.474 89.274 -4.487 1.00 11.98 133 GLY A O 1
ATOM 963 N N . LEU A 1 134 ? 64.638 89.135 -2.244 1.00 11.60 134 LEU A N 1
ATOM 964 C CA . LEU A 1 134 ? 64.499 90.575 -2.024 1.00 11.36 134 LEU A CA 1
ATOM 965 C C . LEU A 1 134 ? 65.705 91.321 -2.591 1.00 11.76 134 LEU A C 1
ATOM 966 O O . LEU A 1 134 ? 65.573 92.399 -3.180 1.00 12.26 134 LEU A O 1
ATOM 971 N N . VAL A 1 135 ? 66.886 90.753 -2.398 1.00 10.98 135 VAL A N 1
ATOM 972 C CA . VAL A 1 135 ? 68.102 91.360 -2.907 1.00 10.71 135 VAL A CA 1
ATOM 973 C C . VAL A 1 135 ? 68.155 91.254 -4.435 1.00 11.49 135 VAL A C 1
ATOM 974 O O . VAL A 1 135 ? 68.704 92.129 -5.098 1.00 8.56 135 VAL A O 1
ATOM 978 N N . ASP A 1 136 ? 67.590 90.180 -4.992 1.00 11.87 136 ASP A N 1
ATOM 979 C CA . ASP A 1 136 ? 67.566 90.025 -6.452 1.00 12.98 136 ASP A CA 1
ATOM 980 C C . ASP A 1 136 ? 66.836 91.232 -7.045 1.00 11.87 136 ASP A C 1
ATOM 981 O O . ASP A 1 136 ? 67.313 91.867 -7.984 1.00 10.57 136 ASP A O 1
ATOM 986 N N . GLY A 1 137 ? 65.669 91.526 -6.482 1.00 12.37 137 GLY A N 1
ATOM 987 C CA . GLY A 1 137 ? 64.855 92.632 -6.960 1.00 13.50 137 GLY A CA 1
ATOM 988 C C . GLY A 1 137 ? 65.552 93.975 -7.029 1.00 14.85 137 GLY A C 1
ATOM 989 O O . GLY A 1 137 ? 65.482 94.668 -8.057 1.00 15.68 137 GLY A O 1
ATOM 990 N N . ILE A 1 138 ? 66.219 94.375 -5.949 1.00 12.30 138 ILE A N 1
ATOM 991 C CA . ILE A 1 138 ? 66.901 95.663 -5.994 1.00 14.53 138 ILE A CA 1
ATOM 992 C C . ILE A 1 138 ? 68.100 95.634 -6.937 1.00 13.41 138 ILE A C 1
ATOM 993 O O . ILE A 1 138 ? 68.409 96.641 -7.575 1.00 14.93 138 ILE A O 1
ATOM 998 N N . LEU A 1 139 ? 68.775 94.490 -7.040 1.00 9.94 139 LEU A N 1
ATOM 999 C CA . LEU A 1 139 ? 69.922 94.403 -7.939 1.00 10.15 139 LEU A CA 1
ATOM 1000 C C . LEU A 1 139 ? 69.465 94.492 -9.395 1.00 12.09 139 LEU A C 1
ATOM 1001 O O . LEU A 1 139 ? 70.157 95.061 -10.244 1.00 12.63 139 LEU A O 1
ATOM 1006 N N . ALA A 1 140 ? 68.298 93.928 -9.673 1.00 13.29 140 ALA A N 1
ATOM 1007 C CA . ALA A 1 140 ? 67.732 93.936 -11.019 1.00 14.59 140 ALA A CA 1
ATOM 1008 C C . ALA A 1 140 ? 67.258 95.333 -11.409 1.00 15.56 140 ALA A C 1
ATOM 1009 O O . ALA A 1 140 ? 67.473 95.778 -12.533 1.00 18.06 140 ALA A O 1
ATOM 1011 N N . GLU A 1 141 ? 66.613 96.025 -10.483 1.00 16.33 141 GLU A N 1
ATOM 1012 C CA . GLU A 1 141 ? 66.121 97.363 -10.770 1.00 17.68 141 GLU A CA 1
ATOM 1013 C C . GLU A 1 141 ? 67.259 98.373 -10.881 1.00 18.88 141 GLU A C 1
ATOM 1014 O O . GLU A 1 141 ? 67.136 99.377 -11.576 1.00 20.29 141 GLU A O 1
ATOM 1020 N N . GLY A 1 142 ? 68.379 98.114 -10.220 1.00 18.26 142 GLY A N 1
ATOM 1021 C CA . GLY A 1 142 ? 69.480 99.060 -10.314 1.00 19.63 142 GLY A CA 1
ATOM 1022 C C . GLY A 1 142 ? 69.647 99.893 -9.056 1.00 18.96 142 GLY A C 1
ATOM 1023 O O . GLY A 1 142 ? 68.664 100.229 -8.403 1.00 16.64 142 GLY A O 1
ATOM 1024 N N . PRO A 1 143 ? 70.889 100.277 -8.731 1.00 21.02 143 PRO A N 1
ATOM 1025 C CA . PRO A 1 143 ? 71.414 101.054 -7.607 1.00 23.67 143 PRO A CA 1
ATOM 1026 C C . PRO A 1 143 ? 70.522 101.787 -6.629 1.00 25.60 143 PRO A C 1
ATOM 1027 O O . PRO A 1 143 ? 70.168 101.242 -5.583 1.00 29.41 143 PRO A O 1
ATOM 1031 N N . PRO A 1 144 ? 70.125 103.026 -6.948 1.00 24.67 144 PRO A N 1
ATOM 1032 C CA . PRO A 1 144 ? 69.278 103.729 -5.979 1.00 21.99 144 PRO A CA 1
ATOM 1033 C C . PRO A 1 144 ? 68.243 102.842 -5.265 1.00 19.75 144 PRO A C 1
ATOM 1034 O O . PRO A 1 144 ? 67.337 102.332 -5.905 1.00 17.50 144 PRO A O 1
ATOM 1038 N N . ALA A 1 145 ? 68.392 102.648 -3.952 1.00 18.20 145 ALA A N 1
ATOM 1039 C CA . ALA A 1 145 ? 67.420 101.866 -3.191 1.00 16.13 145 ALA A CA 1
ATOM 1040 C C . ALA A 1 145 ? 67.384 102.154 -1.695 1.00 14.55 145 ALA A C 1
ATOM 1041 O O . ALA A 1 145 ? 68.427 102.267 -1.046 1.00 12.84 145 ALA A O 1
ATOM 1043 N N . ASP A 1 146 ? 66.171 102.265 -1.158 1.00 12.07 146 ASP A N 1
ATOM 1044 C CA . ASP A 1 146 ? 65.960 102.471 0.270 1.00 12.64 146 ASP A CA 1
ATOM 1045 C C . ASP A 1 146 ? 65.927 101.075 0.910 1.00 13.17 146 ASP A C 1
ATOM 1046 O O . ASP A 1 146 ? 64.899 100.389 0.868 1.00 10.64 146 ASP A O 1
ATOM 1051 N N . LEU A 1 147 ? 67.056 100.663 1.487 1.00 12.56 147 LEU A N 1
ATOM 1052 C CA . LEU A 1 147 ? 67.184 99.350 2.128 1.00 13.48 147 LEU A CA 1
ATOM 1053 C C . LEU A 1 147 ? 66.179 99.065 3.253 1.00 13.98 147 LEU A C 1
ATOM 1054 O O . LEU A 1 147 ? 65.846 97.902 3.507 1.00 15.15 147 LEU A O 1
ATOM 1059 N N . VAL A 1 148 ? 65.690 100.097 3.938 1.00 11.69 148 VAL A N 1
ATOM 1060 C CA . VAL A 1 148 ? 64.728 99.852 5.006 1.00 12.43 148 VAL A CA 1
ATOM 1061 C C . VAL A 1 148 ? 63.449 99.361 4.343 1.00 12.83 148 VAL A C 1
ATOM 1062 O O . VAL A 1 148 ? 62.914 98.301 4.669 1.00 11.32 148 VAL A O 1
ATOM 1066 N N . GLU A 1 149 ? 62.975 100.147 3.392 1.00 12.34 149 GLU A N 1
ATOM 1067 C CA . GLU A 1 149 ? 61.764 99.821 2.680 1.00 13.47 149 GLU A CA 1
ATOM 1068 C C . GLU A 1 149 ? 61.862 98.538 1.874 1.00 11.60 149 GLU A C 1
ATOM 1069 O O . GLU A 1 149 ? 60.951 97.724 1.916 1.00 10.09 149 GLU A O 1
ATOM 1075 N N . ARG A 1 150 ? 62.962 98.362 1.146 1.00 11.77 150 ARG A N 1
ATOM 1076 C CA . ARG A 1 150 ? 63.113 97.195 0.288 1.00 12.34 150 ARG A CA 1
ATOM 1077 C C . ARG A 1 150 ? 63.712 95.929 0.896 1.00 13.60 150 ARG A C 1
ATOM 1078 O O . ARG A 1 150 ? 63.651 94.857 0.280 1.00 15.01 150 ARG A O 1
ATOM 1086 N N . VAL A 1 151 ? 64.297 96.025 2.084 1.00 11.35 151 VAL A N 1
ATOM 1087 C CA . VAL A 1 151 ? 64.900 94.838 2.681 1.00 10.12 151 VAL A CA 1
ATOM 1088 C C . VAL A 1 151 ? 64.716 94.667 4.183 1.00 10.75 151 VAL A C 1
ATOM 1089 O O . VAL A 1 151 ? 64.199 93.636 4.628 1.00 9.81 151 VAL A O 1
ATOM 1093 N N . LEU A 1 152 ? 65.133 95.658 4.972 1.00 10.55 152 LEU A N 1
ATOM 1094 C CA . LEU A 1 152 ? 65.049 95.531 6.429 1.00 9.70 152 LEU A CA 1
ATOM 1095 C C . LEU A 1 152 ? 63.648 95.384 7.007 1.00 10.98 152 LEU A C 1
ATOM 1096 O O . LEU A 1 152 ? 63.451 94.692 8.014 1.00 12.29 152 LEU A O 1
ATOM 1101 N N . GLU A 1 153 ? 62.669 96.028 6.381 1.00 11.02 153 GLU A N 1
ATOM 1102 C CA . GLU A 1 153 ? 61.297 95.925 6.854 1.00 13.44 153 GLU A CA 1
ATOM 1103 C C . GLU A 1 153 ? 60.550 94.690 6.343 1.00 10.55 153 GLU A C 1
ATOM 1104 O O . GLU A 1 153 ? 59.826 94.051 7.100 1.00 11.62 153 GLU A O 1
ATOM 1110 N N . PRO A 1 154 ? 60.705 94.343 5.054 1.00 10.72 154 PRO A N 1
ATOM 1111 C CA . PRO A 1 154 ? 59.991 93.162 4.537 1.00 10.54 154 PRO A CA 1
ATOM 1112 C C . PRO A 1 154 ? 60.585 91.795 4.851 1.00 11.16 154 PRO A C 1
ATOM 1113 O O . PRO A 1 154 ? 59.855 90.808 4.957 1.00 9.85 154 PRO A O 1
ATOM 1117 N N . PHE A 1 155 ? 61.903 91.723 4.984 1.00 11.09 155 PHE A N 1
ATOM 1118 C CA . PHE A 1 155 ? 62.544 90.448 5.277 1.00 11.40 155 PHE A CA 1
ATOM 1119 C C . PHE A 1 155 ? 62.031 89.861 6.603 1.00 11.58 155 PHE A C 1
ATOM 1120 O O . PHE A 1 155 ? 61.515 88.745 6.641 1.00 11.22 155 PHE A O 1
ATOM 1128 N N . PRO A 1 156 ? 62.150 90.608 7.711 1.00 11.95 156 PRO A N 1
ATOM 1129 C CA . PRO A 1 156 ? 61.662 90.064 8.982 1.00 11.32 156 PRO A CA 1
ATOM 1130 C C . PRO A 1 156 ? 60.172 89.676 8.944 1.00 12.27 156 PRO A C 1
ATOM 1131 O O . PRO A 1 156 ? 59.773 88.619 9.441 1.00 13.64 156 PRO A O 1
ATOM 1135 N N . ILE A 1 157 ? 59.348 90.513 8.332 1.00 13.46 157 ILE A N 1
ATOM 1136 C CA . ILE A 1 157 ? 57.924 90.207 8.267 1.00 14.80 157 ILE A CA 1
ATOM 1137 C C . ILE A 1 157 ? 57.661 88.906 7.503 1.00 11.99 157 ILE A C 1
ATOM 1138 O O . ILE A 1 157 ? 56.775 88.137 7.867 1.00 13.29 157 ILE A O 1
ATOM 1143 N N . ALA A 1 158 ? 58.433 88.655 6.454 1.00 13.07 158 ALA A N 1
ATOM 1144 C CA . ALA A 1 158 ? 58.253 87.441 5.656 1.00 13.36 158 ALA A CA 1
ATOM 1145 C C . ALA A 1 158 ? 58.696 86.214 6.446 1.00 14.82 158 ALA A C 1
ATOM 1146 O O . ALA A 1 158 ? 58.044 85.158 6.419 1.00 12.00 158 ALA A O 1
ATOM 1148 N N . VAL A 1 159 ? 59.819 86.350 7.140 1.00 13.09 159 VAL A N 1
ATOM 1149 C CA . VAL A 1 159 ? 60.340 85.246 7.930 1.00 13.67 159 VAL A CA 1
ATOM 1150 C C . VAL A 1 159 ? 59.412 84.946 9.099 1.00 12.21 159 VAL A C 1
ATOM 1151 O O . VAL A 1 159 ? 59.033 83.791 9.305 1.00 10.86 159 VAL A O 1
ATOM 1155 N N . VAL A 1 160 ? 59.012 85.977 9.844 1.00 12.70 160 VAL A N 1
ATOM 1156 C CA . VAL A 1 160 ? 58.116 85.789 10.983 1.00 12.65 160 VAL A CA 1
ATOM 1157 C C . VAL A 1 160 ? 56.776 85.190 10.558 1.00 16.43 160 VAL A C 1
ATOM 1158 O O . VAL A 1 160 ? 56.228 84.335 11.255 1.00 15.93 160 VAL A O 1
ATOM 1162 N N . SER A 1 161 ? 56.253 85.631 9.418 1.00 16.17 161 SER A N 1
ATOM 1163 C CA . SER A 1 161 ? 54.982 85.103 8.937 1.00 19.04 161 SER A CA 1
ATOM 1164 C C . SER A 1 161 ? 55.151 83.621 8.657 1.00 19.08 161 SER A C 1
ATOM 1165 O O . SER A 1 161 ? 54.245 82.821 8.901 1.00 20.36 161 SER A O 1
ATOM 1168 N N . GLU A 1 162 ? 56.328 83.269 8.150 1.00 18.90 162 GLU A N 1
ATOM 1169 C CA . GLU A 1 162 ? 56.665 81.884 7.873 1.00 19.85 162 GLU A CA 1
ATOM 1170 C C . GLU A 1 162 ? 56.592 81.113 9.180 1.00 18.10 162 GLU A C 1
ATOM 1171 O O . GLU A 1 162 ? 55.926 80.088 9.265 1.00 18.32 162 GLU A O 1
ATOM 1177 N N . VAL A 1 163 ? 57.272 81.625 10.201 1.00 17.19 163 VAL A N 1
ATOM 1178 C CA . VAL A 1 163 ? 57.276 81.006 11.522 1.00 17.09 163 VAL A CA 1
ATOM 1179 C C . VAL A 1 163 ? 55.861 80.958 12.103 1.00 18.08 163 VAL A C 1
ATOM 1180 O O . VAL A 1 163 ? 55.445 79.941 12.652 1.00 18.53 163 VAL A O 1
ATOM 1184 N N . MET A 1 164 ? 55.115 82.051 11.975 1.00 17.94 164 MET A N 1
ATOM 1185 C CA . MET A 1 164 ? 53.751 82.092 12.495 1.00 18.05 164 MET A CA 1
ATOM 1186 C C . MET A 1 164 ? 52.790 81.148 11.767 1.00 19.80 164 MET A C 1
ATOM 1187 O O . MET A 1 164 ? 51.929 80.542 12.391 1.00 21.20 164 MET A O 1
ATOM 1192 N N . GLY A 1 165 ? 52.924 81.058 10.446 1.00 22.15 165 GLY A N 1
ATOM 1193 C CA . GLY A 1 165 ? 52.058 80.194 9.662 1.00 23.79 165 GLY A CA 1
ATOM 1194 C C . GLY A 1 165 ? 51.008 80.896 8.812 1.00 25.26 165 GLY A C 1
ATOM 1195 O O . GLY A 1 165 ? 49.896 80.395 8.651 1.00 24.90 165 GLY A O 1
ATOM 1196 N N . VAL A 1 166 ? 51.345 82.053 8.258 1.00 25.65 166 VAL A N 1
ATOM 1197 C CA . VAL A 1 166 ? 50.399 82.782 7.428 1.00 27.52 166 VAL A CA 1
ATOM 1198 C C . VAL A 1 166 ? 50.324 82.163 6.036 1.00 29.93 166 VAL A C 1
ATOM 1199 O O . VAL A 1 166 ? 51.325 82.086 5.327 1.00 30.38 166 VAL A O 1
ATOM 1203 N N . PRO A 1 167 ? 49.121 81.726 5.627 1.00 32.24 167 PRO A N 1
ATOM 1204 C CA . PRO A 1 167 ? 48.814 81.092 4.340 1.00 34.37 167 PRO A CA 1
ATOM 1205 C C . PRO A 1 167 ? 49.554 81.574 3.096 1.00 36.41 167 PRO A C 1
ATOM 1206 O O . PRO A 1 167 ? 50.694 81.187 2.860 1.00 38.79 167 PRO A O 1
ATOM 1210 N N . ALA A 1 168 ? 48.903 82.392 2.279 1.00 38.57 168 ALA A N 1
ATOM 1211 C CA . ALA A 1 168 ? 49.540 82.889 1.066 1.00 38.90 168 ALA A CA 1
ATOM 1212 C C . ALA A 1 168 ? 48.882 84.160 0.563 1.00 39.61 168 ALA A C 1
ATOM 1213 O O . ALA A 1 168 ? 49.573 85.119 0.224 1.00 39.10 168 ALA A O 1
ATOM 1215 N N . ALA A 1 169 ? 47.551 84.170 0.495 1.00 40.01 169 ALA A N 1
ATOM 1216 C CA . ALA A 1 169 ? 46.837 85.374 0.061 1.00 41.28 169 ALA A CA 1
ATOM 1217 C C . ALA A 1 169 ? 46.789 86.267 1.293 1.00 42.02 169 ALA A C 1
ATOM 1218 O O . ALA A 1 169 ? 46.544 87.479 1.211 1.00 42.04 169 ALA A O 1
ATOM 1220 N N . ASP A 1 170 ? 47.040 85.644 2.439 1.00 41.54 170 ASP A N 1
ATOM 1221 C CA . ASP A 1 170 ? 47.046 86.336 3.715 1.00 41.65 170 ASP A CA 1
ATOM 1222 C C . ASP A 1 170 ? 48.361 87.069 3.944 1.00 41.07 170 ASP A C 1
ATOM 1223 O O . ASP A 1 170 ? 48.420 88.016 4.728 1.00 41.53 170 ASP A O 1
ATOM 1228 N N . ARG A 1 171 ? 49.415 86.651 3.252 1.00 40.47 171 ARG A N 1
ATOM 1229 C CA . ARG A 1 171 ? 50.714 87.275 3.402 1.00 40.42 171 ARG A CA 1
ATOM 1230 C C . ARG A 1 171 ? 50.661 88.792 3.263 1.00 40.51 171 ARG A C 1
ATOM 1231 O O . ARG A 1 171 ? 51.129 89.523 4.142 1.00 39.67 171 ARG A O 1
ATOM 1239 N N . GLU A 1 172 ? 50.075 89.259 2.163 1.00 40.81 172 GLU A N 1
ATOM 1240 C CA . GLU A 1 172 ? 49.971 90.681 1.881 1.00 42.44 172 GLU A CA 1
ATOM 1241 C C . GLU A 1 172 ? 48.981 91.370 2.824 1.00 41.86 172 GLU A C 1
ATOM 1242 O O . GLU A 1 172 ? 49.155 92.527 3.167 1.00 42.77 172 GLU A O 1
ATOM 1248 N N . ARG A 1 173 ? 47.941 90.666 3.256 1.00 41.87 173 ARG A N 1
ATOM 1249 C CA . ARG A 1 173 ? 46.967 91.236 4.186 1.00 41.98 173 ARG A CA 1
ATOM 1250 C C . ARG A 1 173 ? 47.653 91.494 5.525 1.00 40.98 173 ARG A C 1
ATOM 1251 O O . ARG A 1 173 ? 47.487 92.549 6.125 1.00 41.97 173 ARG A O 1
ATOM 1259 N N . VAL A 1 174 ? 48.432 90.519 5.981 1.00 40.22 174 VAL A N 1
ATOM 1260 C CA . VAL A 1 174 ? 49.136 90.614 7.254 1.00 39.31 174 VAL A CA 1
ATOM 1261 C C . VAL A 1 174 ? 50.291 91.607 7.213 1.00 38.85 174 VAL A C 1
ATOM 1262 O O . VAL A 1 174 ? 50.510 92.354 8.170 1.00 38.86 174 VAL A O 1
ATOM 1266 N N . HIS A 1 175 ? 51.026 91.624 6.105 1.00 39.63 175 HIS A N 1
ATOM 1267 C CA . HIS A 1 175 ? 52.159 92.532 5.935 1.00 40.45 175 HIS A CA 1
ATOM 1268 C C . HIS A 1 175 ? 51.660 93.972 5.955 1.00 40.85 175 HIS A C 1
ATOM 1269 O O . HIS A 1 175 ? 52.183 94.816 6.686 1.00 40.65 175 HIS A O 1
ATOM 1276 N N . SER A 1 176 ? 50.633 94.241 5.156 1.00 40.66 176 SER A N 1
ATOM 1277 C CA . SER A 1 176 ? 50.063 95.578 5.063 1.00 40.76 176 SER A CA 1
ATOM 1278 C C . SER A 1 176 ? 49.595 96.033 6.433 1.00 40.13 176 SER A C 1
ATOM 1279 O O . SER A 1 176 ? 49.917 97.140 6.870 1.00 39.02 176 SER A O 1
ATOM 1282 N N . TRP A 1 177 ? 48.830 95.181 7.107 1.00 39.31 177 TRP A N 1
ATOM 1283 C CA . TRP A 1 177 ? 48.350 95.501 8.441 1.00 39.09 177 TRP A CA 1
ATOM 1284 C C . TRP A 1 177 ? 49.549 95.751 9.358 1.00 39.97 177 TRP A C 1
ATOM 1285 O O . TRP A 1 177 ? 49.672 96.819 9.957 1.00 39.26 177 TRP A O 1
ATOM 1296 N N . THR A 1 178 ? 50.437 94.767 9.448 1.00 40.42 178 THR A N 1
ATOM 1297 C CA . THR A 1 178 ? 51.624 94.873 10.287 1.00 41.52 178 THR A CA 1
ATOM 1298 C C . THR A 1 178 ? 52.284 96.235 10.123 1.00 43.22 178 THR A C 1
ATOM 1299 O O . THR A 1 178 ? 52.820 96.797 11.082 1.00 42.38 178 THR A O 1
ATOM 1303 N N . ARG A 1 179 ? 52.225 96.779 8.912 1.00 45.73 179 ARG A N 1
ATOM 1304 C CA . ARG A 1 179 ? 52.817 98.079 8.642 1.00 47.56 179 ARG A CA 1
ATOM 1305 C C . ARG A 1 179 ? 52.294 99.124 9.628 1.00 48.20 179 ARG A C 1
ATOM 1306 O O . ARG A 1 179 ? 52.668 100.296 9.567 1.00 48.33 179 ARG A O 1
ATOM 1314 N N . GLN A 1 180 ? 51.418 98.685 10.530 1.00 48.79 180 GLN A N 1
ATOM 1315 C CA . GLN A 1 180 ? 50.842 99.533 11.565 1.00 49.22 180 GLN A CA 1
ATOM 1316 C C . GLN A 1 180 ? 51.909 99.756 12.624 1.00 49.39 180 GLN A C 1
ATOM 1317 O O . GLN A 1 180 ? 51.638 100.298 13.694 1.00 48.48 180 GLN A O 1
ATOM 1323 N N . ILE A 1 181 ? 53.112 99.280 12.307 1.00 48.28 181 ILE A N 1
ATOM 1324 C CA . ILE A 1 181 ? 54.245 99.457 13.165 1.00 48.75 181 ILE A CA 1
ATOM 1325 C C . ILE A 1 181 ? 54.662 100.897 12.930 1.00 51.26 181 ILE A C 1
ATOM 1326 O O . ILE A 1 181 ? 55.419 101.525 13.676 1.00 51.48 181 ILE A O 1
ATOM 1331 N N . ILE A 1 182 ? 54.117 101.363 11.812 1.00 54.54 182 ILE A N 1
ATOM 1332 C CA . ILE A 1 182 ? 54.262 102.683 11.245 1.00 57.03 182 ILE A CA 1
ATOM 1333 C C . ILE A 1 182 ? 55.682 103.051 10.846 1.00 58.69 182 ILE A C 1
ATOM 1334 O O . ILE A 1 182 ? 56.643 102.509 11.378 1.00 59.43 182 ILE A O 1
ATOM 1339 N N . SER A 1 183 ? 55.796 103.959 9.932 1.00 59.58 183 SER A N 1
ATOM 1340 C CA . SER A 1 183 ? 57.063 104.508 9.536 1.00 60.37 183 SER A CA 1
ATOM 1341 C C . SER A 1 183 ? 57.068 105.797 10.283 1.00 61.73 183 SER A C 1
ATOM 1342 O O . SER A 1 183 ? 57.036 106.859 9.672 1.00 62.51 183 SER A O 1
ATOM 1345 N N . THR A 1 184 ? 57.146 105.685 11.608 1.00 62.94 184 THR A N 1
ATOM 1346 C CA . THR A 1 184 ? 57.035 106.820 12.450 1.00 62.46 184 THR A CA 1
ATOM 1347 C C . THR A 1 184 ? 55.517 106.975 12.677 1.00 61.81 184 THR A C 1
ATOM 1348 O O . THR A 1 184 ? 54.978 106.431 13.638 1.00 61.69 184 THR A O 1
ATOM 1352 N N . SER A 1 185 ? 54.825 107.731 11.829 1.00 59.98 185 SER A N 1
ATOM 1353 C CA . SER A 1 185 ? 53.411 107.932 12.068 1.00 58.77 185 SER A CA 1
ATOM 1354 C C . SER A 1 185 ? 52.683 108.215 10.763 1.00 58.26 185 SER A C 1
ATOM 1355 O O . SER A 1 185 ? 52.935 109.221 10.101 1.00 59.44 185 SER A O 1
ATOM 1358 N N . GLY A 1 186 ? 51.796 107.297 10.391 1.00 57.75 186 GLY A N 1
ATOM 1359 C CA . GLY A 1 186 ? 51.033 107.439 9.165 1.00 56.09 186 GLY A CA 1
ATOM 1360 C C . GLY A 1 186 ? 49.582 107.662 9.542 1.00 55.49 186 GLY A C 1
ATOM 1361 O O . GLY A 1 186 ? 48.705 107.711 8.682 1.00 55.69 186 GLY A O 1
ATOM 1362 N N . GLY A 1 187 ? 49.353 107.785 10.845 1.00 55.05 187 GLY A N 1
ATOM 1363 C CA . GLY A 1 187 ? 48.030 108.018 11.374 1.00 54.37 187 GLY A CA 1
ATOM 1364 C C . GLY A 1 187 ? 48.060 107.910 12.884 1.00 54.06 187 GLY A C 1
ATOM 1365 O O . GLY A 1 187 ? 48.681 108.730 13.573 1.00 54.49 187 GLY A O 1
ATOM 1366 N N . ALA A 1 188 ? 47.399 106.871 13.382 1.00 53.31 188 ALA A N 1
ATOM 1367 C CA . ALA A 1 188 ? 47.288 106.567 14.802 1.00 52.01 188 ALA A CA 1
ATOM 1368 C C . ALA A 1 188 ? 46.012 105.761 14.918 1.00 50.86 188 ALA A C 1
ATOM 1369 O O . ALA A 1 188 ? 46.002 104.628 15.398 1.00 51.43 188 ALA A O 1
ATOM 1371 N N . GLU A 1 189 ? 44.927 106.375 14.460 1.00 49.60 189 GLU A N 1
ATOM 1372 C CA . GLU A 1 189 ? 43.618 105.741 14.462 1.00 47.95 189 GLU A CA 1
ATOM 1373 C C . GLU A 1 189 ? 43.696 104.665 13.386 1.00 45.97 189 GLU A C 1
ATOM 1374 O O . GLU A 1 189 ? 43.018 103.645 13.461 1.00 45.43 189 GLU A O 1
ATOM 1376 N N . ALA A 1 190 ? 44.530 104.919 12.380 1.00 44.28 190 ALA A N 1
ATOM 1377 C CA . ALA A 1 190 ? 44.728 103.987 11.275 1.00 43.07 190 ALA A CA 1
ATOM 1378 C C . ALA A 1 190 ? 45.495 102.792 11.818 1.00 41.95 190 ALA A C 1
ATOM 1379 O O . ALA A 1 190 ? 45.435 101.690 11.271 1.00 41.40 190 ALA A O 1
ATOM 1381 N N . ALA A 1 191 ? 46.226 103.029 12.902 1.00 40.82 191 ALA A N 1
ATOM 1382 C CA . ALA A 1 191 ? 47.005 101.986 13.546 1.00 39.39 191 ALA A CA 1
ATOM 1383 C C . ALA A 1 191 ? 46.055 101.074 14.315 1.00 38.71 191 ALA A C 1
ATOM 1384 O O . ALA A 1 191 ? 46.214 99.851 14.308 1.00 39.63 191 ALA A O 1
ATOM 1386 N N . GLU A 1 192 ? 45.066 101.671 14.976 1.00 36.98 192 GLU A N 1
ATOM 1387 C CA . GLU A 1 192 ? 44.094 100.906 15.744 1.00 35.74 192 GLU A CA 1
ATOM 1388 C C . GLU A 1 192 ? 43.087 100.248 14.805 1.00 35.61 192 GLU A C 1
ATOM 1389 O O . GLU A 1 192 ? 42.448 99.249 15.148 1.00 33.46 192 GLU A O 1
ATOM 1395 N N . ARG A 1 193 ? 42.955 100.823 13.618 1.00 35.09 193 ARG A N 1
ATOM 1396 C CA . ARG A 1 193 ? 42.044 100.303 12.616 1.00 37.00 193 ARG A CA 1
ATOM 1397 C C . ARG A 1 193 ? 42.655 99.010 12.092 1.00 35.67 193 ARG A C 1
ATOM 1398 O O . ARG A 1 193 ? 42.013 97.959 12.075 1.00 36.02 193 ARG A O 1
ATOM 1406 N N . ALA A 1 194 ? 43.918 99.107 11.692 1.00 34.35 194 ALA A N 1
ATOM 1407 C CA . ALA A 1 194 ? 44.656 97.977 11.153 1.00 34.24 194 ALA A CA 1
ATOM 1408 C C . ALA A 1 194 ? 44.720 96.809 12.126 1.00 35.09 194 ALA A C 1
ATOM 1409 O O . ALA A 1 194 ? 44.577 95.648 11.723 1.00 34.05 194 ALA A O 1
ATOM 1411 N N . LYS A 1 195 ? 44.932 97.095 13.408 1.00 34.65 195 LYS A N 1
ATOM 1412 C CA . LYS A 1 195 ? 45.003 96.005 14.367 1.00 35.10 195 LYS A CA 1
ATOM 1413 C C . LYS A 1 195 ? 43.625 95.383 14.554 1.00 32.88 195 LYS A C 1
ATOM 1414 O O . LYS A 1 195 ? 43.503 94.190 14.826 1.00 32.10 195 LYS A O 1
ATOM 1420 N N . ARG A 1 196 ? 42.583 96.189 14.388 1.00 32.06 196 ARG A N 1
ATOM 1421 C CA . ARG A 1 196 ? 41.229 95.676 14.516 1.00 32.85 196 ARG A CA 1
ATOM 1422 C C . ARG A 1 196 ? 41.042 94.637 13.399 1.00 32.25 196 ARG A C 1
ATOM 1423 O O . ARG A 1 196 ? 40.252 93.702 13.518 1.00 31.41 196 ARG A O 1
ATOM 1431 N N . GLY A 1 197 ? 41.795 94.807 12.317 1.00 32.72 197 GLY A N 1
ATOM 1432 C CA . GLY A 1 197 ? 41.731 93.868 11.208 1.00 33.13 197 GLY A CA 1
ATOM 1433 C C . GLY A 1 197 ? 42.626 92.661 11.448 1.00 32.10 197 GLY A C 1
ATOM 1434 O O . GLY A 1 197 ? 42.169 91.516 11.371 1.00 31.95 197 GLY A O 1
ATOM 1435 N N . LEU A 1 198 ? 43.900 92.917 11.742 1.00 31.56 198 LEU A N 1
ATOM 1436 C CA . LEU A 1 198 ? 44.862 91.844 11.996 1.00 30.95 198 LEU A CA 1
ATOM 1437 C C . LEU A 1 198 ? 44.460 90.939 13.158 1.00 29.02 198 LEU A C 1
ATOM 1438 O O . LEU A 1 198 ? 44.519 89.713 13.050 1.00 28.18 198 LEU A O 1
ATOM 1443 N N . TYR A 1 199 ? 44.071 91.561 14.267 1.00 27.72 199 TYR A N 1
ATOM 1444 C CA . TYR A 1 199 ? 43.691 90.824 15.468 1.00 27.09 199 TYR A CA 1
ATOM 1445 C C . TYR A 1 199 ? 42.439 89.992 15.266 1.00 24.72 199 TYR A C 1
ATOM 1446 O O . TYR A 1 199 ? 42.308 88.920 15.843 1.00 23.61 199 TYR A O 1
ATOM 1455 N N . GLY A 1 200 ? 41.517 90.490 14.448 1.00 24.57 200 GLY A N 1
ATOM 1456 C CA . GLY A 1 200 ? 40.317 89.724 14.172 1.00 23.01 200 GLY A CA 1
ATOM 1457 C C . GLY A 1 200 ? 40.706 88.537 13.302 1.00 21.33 200 GLY A C 1
ATOM 1458 O O . GLY A 1 200 ? 40.078 87.473 13.346 1.00 23.22 200 GLY A O 1
ATOM 1459 N N . TRP A 1 201 ? 41.751 88.732 12.504 1.00 22.05 201 TRP A N 1
ATOM 1460 C CA . TRP A 1 201 ? 42.261 87.692 11.609 1.00 21.93 201 TRP A CA 1
ATOM 1461 C C . TRP A 1 201 ? 42.960 86.624 12.438 1.00 23.13 201 TRP A C 1
ATOM 1462 O O . TRP A 1 201 ? 42.840 85.422 12.167 1.00 22.29 201 TRP A O 1
ATOM 1473 N N . ILE A 1 202 ? 43.704 87.074 13.447 1.00 23.40 202 ILE A N 1
ATOM 1474 C CA . ILE A 1 202 ? 44.412 86.168 14.339 1.00 22.47 202 ILE A CA 1
ATOM 1475 C C . ILE A 1 202 ? 43.387 85.312 15.077 1.00 22.34 202 ILE A C 1
ATOM 1476 O O . ILE A 1 202 ? 43.505 84.092 15.115 1.00 20.83 202 ILE A O 1
ATOM 1481 N N . THR A 1 203 ? 42.367 85.948 15.646 1.00 24.24 203 THR A N 1
ATOM 1482 C CA . THR A 1 203 ? 41.335 85.210 16.382 1.00 25.37 203 THR A CA 1
ATOM 1483 C C . THR A 1 203 ? 40.672 84.135 15.520 1.00 24.45 203 THR A C 1
ATOM 1484 O O . THR A 1 203 ? 40.530 82.990 15.937 1.00 23.19 203 THR A O 1
ATOM 1488 N N . GLU A 1 204 ? 40.270 84.515 14.316 1.00 25.59 204 GLU A N 1
ATOM 1489 C CA . GLU A 1 204 ? 39.630 83.583 13.404 1.00 27.49 204 GLU A CA 1
ATOM 1490 C C . GLU A 1 204 ? 40.618 82.496 12.978 1.00 27.58 204 GLU A C 1
ATOM 1491 O O . GLU A 1 204 ? 40.304 81.302 13.021 1.00 28.22 204 GLU A O 1
ATOM 1497 N N . THR A 1 205 ? 41.820 82.910 12.583 1.00 26.82 205 THR A N 1
ATOM 1498 C CA . THR A 1 205 ? 42.847 81.961 12.174 1.00 25.34 205 THR A CA 1
ATOM 1499 C C . THR A 1 205 ? 43.064 80.941 13.283 1.00 25.86 205 THR A C 1
ATOM 1500 O O . THR A 1 205 ? 43.205 79.750 13.023 1.00 27.26 205 THR A O 1
ATOM 1504 N N . VAL A 1 206 ? 43.088 81.414 14.523 1.00 27.23 206 VAL A N 1
ATOM 1505 C CA . VAL A 1 206 ? 43.298 80.530 15.656 1.00 27.18 206 VAL A CA 1
ATOM 1506 C C . VAL A 1 206 ? 42.077 79.660 15.922 1.00 30.65 206 VAL A C 1
ATOM 1507 O O . VAL A 1 206 ? 42.218 78.490 16.281 1.00 31.20 206 VAL A O 1
ATOM 1511 N N . ARG A 1 207 ? 40.885 80.227 15.759 1.00 32.96 207 ARG A N 1
ATOM 1512 C CA . ARG A 1 207 ? 39.668 79.454 15.978 1.00 36.42 207 ARG A CA 1
ATOM 1513 C C . ARG A 1 207 ? 39.760 78.227 15.085 1.00 37.76 207 ARG A C 1
ATOM 1514 O O . ARG A 1 207 ? 39.570 77.098 15.539 1.00 38.03 207 ARG A O 1
ATOM 1522 N N . ALA A 1 208 ? 40.060 78.445 13.811 1.00 38.79 208 ALA A N 1
ATOM 1523 C CA . ALA A 1 208 ? 40.241 77.324 12.910 1.00 39.79 208 ALA A CA 1
ATOM 1524 C C . ALA A 1 208 ? 41.545 76.742 13.453 1.00 41.28 208 ALA A C 1
ATOM 1525 O O . ALA A 1 208 ? 42.145 77.326 14.353 1.00 42.82 208 ALA A O 1
ATOM 1527 N N . ARG A 1 209 ? 41.990 75.604 12.944 1.00 42.12 209 ARG A N 1
ATOM 1528 C CA . ARG A 1 209 ? 43.235 75.016 13.440 1.00 43.12 209 ARG A CA 1
ATOM 1529 C C . ARG A 1 209 ? 43.093 74.514 14.872 1.00 43.83 209 ARG A C 1
ATOM 1530 O O . ARG A 1 209 ? 43.993 73.861 15.400 1.00 44.47 209 ARG A O 1
ATOM 1538 N N . ALA A 1 210 ? 41.967 74.818 15.504 1.00 45.73 210 ALA A N 1
ATOM 1539 C CA . ALA A 1 210 ? 41.743 74.377 16.876 1.00 46.76 210 ALA A CA 1
ATOM 1540 C C . ALA A 1 210 ? 41.613 72.860 16.924 1.00 47.42 210 ALA A C 1
ATOM 1541 O O . ALA A 1 210 ? 40.525 72.322 17.119 1.00 47.43 210 ALA A O 1
ATOM 1543 N N . GLY A 1 211 ? 42.740 72.182 16.739 1.00 47.60 211 GLY A N 1
ATOM 1544 C CA . GLY A 1 211 ? 42.756 70.735 16.755 1.00 47.89 211 GLY A CA 1
ATOM 1545 C C . GLY A 1 211 ? 43.686 70.200 15.688 1.00 48.98 211 GLY A C 1
ATOM 1546 O O . GLY A 1 211 ? 43.889 68.991 15.582 1.00 49.10 211 GLY A O 1
ATOM 1547 N N . SER A 1 212 ? 44.258 71.104 14.896 1.00 49.04 212 SER A N 1
ATOM 1548 C CA . SER A 1 212 ? 45.173 70.721 13.824 1.00 49.08 212 SER A CA 1
ATOM 1549 C C . SER A 1 212 ? 46.590 70.534 14.353 1.00 49.04 212 SER A C 1
ATOM 1550 O O . SER A 1 212 ? 46.887 70.868 15.503 1.00 48.09 212 SER A O 1
ATOM 1553 N N . GLU A 1 213 ? 47.463 70.003 13.503 1.00 49.44 213 GLU A N 1
ATOM 1554 C CA . GLU A 1 213 ? 48.853 69.769 13.874 1.00 49.80 213 GLU A CA 1
ATOM 1555 C C . GLU A 1 213 ? 49.797 70.715 13.136 1.00 48.93 213 GLU A C 1
ATOM 1556 O O . GLU A 1 213 ? 49.364 71.543 12.330 1.00 49.09 213 GLU A O 1
ATOM 1562 N N . GLY A 1 214 ? 51.091 70.588 13.413 1.00 47.84 214 GLY A N 1
ATOM 1563 C CA . GLY A 1 214 ? 52.069 71.449 12.769 1.00 45.33 214 GLY A CA 1
ATOM 1564 C C . GLY A 1 214 ? 52.831 72.273 13.786 1.00 42.47 214 GLY A C 1
ATOM 1565 O O . GLY A 1 214 ? 52.245 72.731 14.764 1.00 42.44 214 GLY A O 1
ATOM 1566 N N . GLY A 1 215 ? 54.134 72.452 13.562 1.00 40.70 215 GLY A N 1
ATOM 1567 C CA . GLY A 1 215 ? 54.961 73.229 14.477 1.00 38.61 215 GLY A CA 1
ATOM 1568 C C . GLY A 1 215 ? 54.600 74.695 14.376 1.00 36.30 215 GLY A C 1
ATOM 1569 O O . GLY A 1 215 ? 55.066 75.541 15.138 1.00 35.58 215 GLY A O 1
ATOM 1570 N N . ASP A 1 216 ? 53.763 74.960 13.385 1.00 34.07 216 ASP A N 1
ATOM 1571 C CA . ASP A 1 216 ? 53.209 76.261 13.050 1.00 33.59 216 ASP A CA 1
ATOM 1572 C C . ASP A 1 216 ? 52.759 76.998 14.321 1.00 31.17 216 ASP A C 1
ATOM 1573 O O . ASP A 1 216 ? 52.087 76.410 15.164 1.00 32.18 216 ASP A O 1
ATOM 1578 N N . VAL A 1 217 ? 53.107 78.275 14.466 1.00 28.01 217 VAL A N 1
ATOM 1579 C CA . VAL A 1 217 ? 52.684 79.007 15.662 1.00 25.00 217 VAL A CA 1
ATOM 1580 C C . VAL A 1 217 ? 51.157 79.102 15.751 1.00 22.93 217 VAL A C 1
ATOM 1581 O O . VAL A 1 217 ? 50.567 78.731 16.766 1.00 21.10 217 VAL A O 1
ATOM 1585 N N . TYR A 1 218 ? 50.514 79.592 14.695 1.00 20.37 218 TYR A N 1
ATOM 1586 C CA . TYR A 1 218 ? 49.063 79.699 14.718 1.00 20.18 218 TYR A CA 1
ATOM 1587 C C . TYR A 1 218 ? 48.451 78.311 14.866 1.00 21.53 218 TYR A C 1
ATOM 1588 O O . TYR A 1 218 ? 47.485 78.142 15.603 1.00 22.83 218 TYR A O 1
ATOM 1597 N N . SER A 1 219 ? 49.024 77.313 14.196 1.00 22.71 219 SER A N 1
ATOM 1598 C CA . SER A 1 219 ? 48.501 75.949 14.318 1.00 24.26 219 SER A CA 1
ATOM 1599 C C . SER A 1 219 ? 48.617 75.509 15.771 1.00 24.88 219 SER A C 1
ATOM 1600 O O . SER A 1 219 ? 47.615 75.199 16.408 1.00 25.08 219 SER A O 1
ATOM 1603 N N . MET A 1 220 ? 49.839 75.501 16.294 1.00 26.72 220 MET A N 1
ATOM 1604 C CA . MET A 1 220 ? 50.075 75.105 17.678 1.00 27.75 220 MET A CA 1
ATOM 1605 C C . MET A 1 220 ? 49.204 75.874 18.659 1.00 27.77 220 MET A C 1
ATOM 1606 O O . MET A 1 220 ? 48.653 75.301 19.598 1.00 27.36 220 MET A O 1
ATOM 1611 N N . LEU A 1 221 ? 49.073 77.176 18.440 1.00 28.26 221 LEU A N 1
ATOM 1612 C CA . LEU A 1 221 ? 48.256 78.001 19.323 1.00 27.00 221 LEU A CA 1
ATOM 1613 C C . LEU A 1 221 ? 46.791 77.557 19.254 1.00 26.74 221 LEU A C 1
ATOM 1614 O O . LEU A 1 221 ? 46.139 77.379 20.280 1.00 25.43 221 LEU A O 1
ATOM 1619 N N . GLY A 1 222 ? 46.279 77.387 18.037 1.00 27.47 222 GLY A N 1
ATOM 1620 C CA . GLY A 1 222 ? 44.900 76.962 17.868 1.00 29.43 222 GLY A CA 1
ATOM 1621 C C . GLY A 1 222 ? 44.660 75.595 18.484 1.00 29.54 222 GLY A C 1
ATOM 1622 O O . GLY A 1 222 ? 43.588 75.321 19.013 1.00 30.97 222 GLY A O 1
ATOM 1623 N N . ALA A 1 223 ? 45.666 74.732 18.412 1.00 30.21 223 ALA A N 1
ATOM 1624 C CA . ALA A 1 223 ? 45.562 73.396 18.980 1.00 30.87 223 ALA A CA 1
ATOM 1625 C C . ALA A 1 223 ? 45.534 73.516 20.497 1.00 31.44 223 ALA A C 1
ATOM 1626 O O . ALA A 1 223 ? 44.771 72.826 21.174 1.00 32.36 223 ALA A O 1
ATOM 1628 N N . ALA A 1 224 ? 46.370 74.403 21.026 1.00 31.62 224 ALA A N 1
ATOM 1629 C CA . ALA A 1 224 ? 46.448 74.611 22.466 1.00 30.93 224 ALA A CA 1
ATOM 1630 C C . ALA A 1 224 ? 45.135 75.165 23.008 1.00 31.66 224 ALA A C 1
ATOM 1631 O O . ALA A 1 224 ? 44.774 74.919 24.159 1.00 30.88 224 ALA A O 1
ATOM 1633 N N . VAL A 1 225 ? 44.414 75.909 22.176 1.00 31.20 225 VAL A N 1
ATOM 1634 C CA . VAL A 1 225 ? 43.145 76.476 22.600 1.00 32.49 225 VAL A CA 1
ATOM 1635 C C . VAL A 1 225 ? 42.057 75.404 22.629 1.00 33.87 225 VAL A C 1
ATOM 1636 O O . VAL A 1 225 ? 41.223 75.374 23.538 1.00 32.86 225 VAL A O 1
ATOM 1640 N N . GLY A 1 226 ? 42.077 74.522 21.634 1.00 35.68 226 GLY A N 1
ATOM 1641 C CA . GLY A 1 226 ? 41.093 73.454 21.563 1.00 37.06 226 GLY A CA 1
ATOM 1642 C C . GLY A 1 226 ? 41.188 72.497 22.739 1.00 38.34 226 GLY A C 1
ATOM 1643 O O . GLY A 1 226 ? 40.252 71.744 23.010 1.00 39.41 226 GLY A O 1
ATOM 1644 N N . ARG A 1 227 ? 42.323 72.524 23.435 1.00 39.71 227 ARG A N 1
ATOM 1645 C CA . ARG A 1 227 ? 42.544 71.666 24.596 1.00 40.40 227 ARG A CA 1
ATOM 1646 C C . ARG A 1 227 ? 42.401 72.456 25.896 1.00 41.81 227 ARG A C 1
ATOM 1647 O O . ARG A 1 227 ? 42.670 71.935 26.983 1.00 41.74 227 ARG A O 1
ATOM 1655 N N . GLY A 1 228 ? 41.984 73.714 25.777 1.00 41.69 228 GLY A N 1
ATOM 1656 C CA . GLY A 1 228 ? 41.815 74.555 26.948 1.00 42.39 228 GLY A CA 1
ATOM 1657 C C . GLY A 1 228 ? 43.087 74.770 27.749 1.00 43.01 228 GLY A C 1
ATOM 1658 O O . GLY A 1 228 ? 43.051 74.834 28.975 1.00 43.16 228 GLY A O 1
ATOM 1659 N N . GLU A 1 229 ? 44.218 74.880 27.064 1.00 43.88 229 GLU A N 1
ATOM 1660 C CA . GLU A 1 229 ? 45.491 75.093 27.743 1.00 44.90 229 GLU A CA 1
ATOM 1661 C C . GLU A 1 229 ? 45.773 76.591 27.754 1.00 44.91 229 GLU A C 1
ATOM 1662 O O . GLU A 1 229 ? 46.243 77.150 28.743 1.00 45.20 229 GLU A O 1
ATOM 1668 N N . VAL A 1 230 ? 45.484 77.229 26.630 1.00 45.44 230 VAL A N 1
ATOM 1669 C CA . VAL A 1 230 ? 45.667 78.663 26.485 1.00 46.18 230 VAL A CA 1
ATOM 1670 C C . VAL A 1 230 ? 44.392 79.184 25.851 1.00 46.56 230 VAL A C 1
ATOM 1671 O O . VAL A 1 230 ? 44.392 79.736 24.751 1.00 48.62 230 VAL A O 1
ATOM 1675 N N . GLY A 1 231 ? 43.299 78.980 26.573 1.00 46.02 231 GLY A N 1
ATOM 1676 C CA . GLY A 1 231 ? 41.988 79.392 26.117 1.00 45.21 231 GLY A CA 1
ATOM 1677 C C . GLY A 1 231 ? 41.897 80.664 25.303 1.00 44.29 231 GLY A C 1
ATOM 1678 O O . GLY A 1 231 ? 42.752 81.546 25.375 1.00 44.79 231 GLY A O 1
ATOM 1679 N N . GLU A 1 232 ? 40.826 80.750 24.527 1.00 42.84 232 GLU A N 1
ATOM 1680 C CA . GLU A 1 232 ? 40.568 81.898 23.684 1.00 42.10 232 GLU A CA 1
ATOM 1681 C C . GLU A 1 232 ? 40.610 83.136 24.568 1.00 41.01 232 GLU A C 1
ATOM 1682 O O . GLU A 1 232 ? 40.662 83.026 25.790 1.00 42.72 232 GLU A O 1
ATOM 1688 N N . THR A 1 233 ? 40.579 84.310 23.951 1.00 39.47 233 THR A N 1
ATOM 1689 C CA . THR A 1 233 ? 40.643 85.575 24.678 1.00 36.30 233 THR A CA 1
ATOM 1690 C C . THR A 1 233 ? 42.110 85.875 24.966 1.00 33.63 233 THR A C 1
ATOM 1691 O O . THR A 1 233 ? 42.493 87.031 25.136 1.00 33.06 233 THR A O 1
ATOM 1695 N N . GLU A 1 234 ? 42.925 84.826 25.007 1.00 31.11 234 GLU A N 1
ATOM 1696 C CA . GLU A 1 234 ? 44.358 84.966 25.259 1.00 29.60 234 GLU A CA 1
ATOM 1697 C C . GLU A 1 234 ? 45.173 84.893 23.972 1.00 28.34 234 GLU A C 1
ATOM 1698 O O . GLU A 1 234 ? 46.382 85.146 23.978 1.00 28.04 234 GLU A O 1
ATOM 1704 N N . ALA A 1 235 ? 44.504 84.555 22.872 1.00 26.34 235 ALA A N 1
ATOM 1705 C CA . ALA A 1 235 ? 45.152 84.410 21.569 1.00 24.87 235 ALA A CA 1
ATOM 1706 C C . ALA A 1 235 ? 45.808 85.670 21.008 1.00 22.63 235 ALA A C 1
ATOM 1707 O O . ALA A 1 235 ? 46.995 85.660 20.681 1.00 22.02 235 ALA A O 1
ATOM 1709 N N . VAL A 1 236 ? 45.036 86.744 20.878 1.00 20.13 236 VAL A N 1
ATOM 1710 C CA . VAL A 1 236 ? 45.559 87.994 20.344 1.00 19.83 236 VAL A CA 1
ATOM 1711 C C . VAL A 1 236 ? 46.772 88.495 21.132 1.00 17.96 236 VAL A C 1
ATOM 1712 O O . VAL A 1 236 ? 47.835 88.745 20.562 1.00 18.31 236 VAL A O 1
ATOM 1716 N N . GLY A 1 237 ? 46.594 88.645 22.440 1.00 17.26 237 GLY A N 1
ATOM 1717 C CA . GLY A 1 237 ? 47.663 89.135 23.299 1.00 17.75 237 GLY A CA 1
ATOM 1718 C C . GLY A 1 237 ? 48.930 88.300 23.299 1.00 16.46 237 GLY A C 1
ATOM 1719 O O . GLY A 1 237 ? 50.037 88.826 23.440 1.00 15.93 237 GLY A O 1
ATOM 1720 N N . LEU A 1 238 ? 48.771 86.990 23.147 1.00 15.20 238 LEU A N 1
ATOM 1721 C CA . LEU A 1 238 ? 49.918 86.102 23.129 1.00 14.44 238 LEU A CA 1
ATOM 1722 C C . LEU A 1 238 ? 50.627 86.155 21.781 1.00 14.82 238 LEU A C 1
ATOM 1723 O O . LEU A 1 238 ? 51.852 86.294 21.717 1.00 14.45 238 LEU A O 1
ATOM 1728 N N . ALA A 1 239 ? 49.857 86.062 20.698 1.00 12.73 239 ALA A N 1
ATOM 1729 C CA . ALA A 1 239 ? 50.439 86.033 19.360 1.00 10.79 239 ALA A CA 1
ATOM 1730 C C . ALA A 1 239 ? 50.703 87.368 18.658 1.00 11.50 239 ALA A C 1
ATOM 1731 O O . ALA A 1 239 ? 51.620 87.462 17.849 1.00 14.01 239 ALA A O 1
ATOM 1733 N N . GLY A 1 240 ? 49.906 88.388 18.945 1.00 10.03 240 GLY A N 1
ATOM 1734 C CA . GLY A 1 240 ? 50.123 89.670 18.289 1.00 11.41 240 GLY A CA 1
ATOM 1735 C C . GLY A 1 240 ? 51.579 90.097 18.335 1.00 12.21 240 GLY A C 1
ATOM 1736 O O . GLY A 1 240 ? 52.211 90.303 17.294 1.00 11.05 240 GLY A O 1
ATOM 1737 N N . PRO A 1 241 ? 52.144 90.234 19.544 1.00 13.68 241 PRO A N 1
ATOM 1738 C CA . PRO A 1 241 ? 53.542 90.638 19.738 1.00 14.28 241 PRO A CA 1
ATOM 1739 C C . PRO A 1 241 ? 54.535 89.840 18.885 1.00 15.71 241 PRO A C 1
ATOM 1740 O O . PRO A 1 241 ? 55.528 90.383 18.410 1.00 14.32 241 PRO A O 1
ATOM 1744 N N . LEU A 1 242 ? 54.263 88.551 18.697 1.00 15.74 242 LEU A N 1
ATOM 1745 C CA . LEU A 1 242 ? 55.126 87.696 17.883 1.00 16.74 242 LEU A CA 1
ATOM 1746 C C . LEU A 1 242 ? 55.031 88.100 16.407 1.00 15.84 242 LEU A C 1
ATOM 1747 O O . LEU A 1 242 ? 56.045 88.346 15.756 1.00 15.43 242 LEU A O 1
ATOM 1752 N N . GLN A 1 243 ? 53.805 88.172 15.895 1.00 14.59 243 GLN A N 1
ATOM 1753 C CA . GLN A 1 243 ? 53.560 88.539 14.501 1.00 13.55 243 GLN A CA 1
ATOM 1754 C C . GLN A 1 243 ? 54.149 89.896 14.108 1.00 13.02 243 GLN A C 1
ATOM 1755 O O . GLN A 1 243 ? 54.505 90.116 12.949 1.00 12.23 243 GLN A O 1
ATOM 1761 N N . ILE A 1 244 ? 54.240 90.799 15.074 1.00 13.06 244 ILE A N 1
ATOM 1762 C CA . ILE A 1 244 ? 5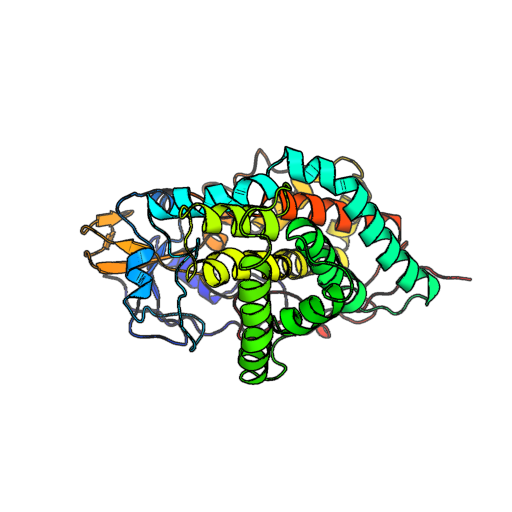4.751 92.149 14.845 1.00 14.33 244 ILE A CA 1
ATOM 1763 C C . ILE A 1 244 ? 56.204 92.279 15.289 1.00 15.21 244 ILE A C 1
ATOM 1764 O O . ILE A 1 244 ? 56.902 93.248 14.940 1.00 13.55 244 ILE A O 1
ATOM 1769 N N . GLY A 1 245 ? 56.656 91.282 16.040 1.00 13.13 245 GLY A N 1
ATOM 1770 C CA . GLY A 1 245 ? 58.008 91.285 16.575 1.00 12.35 245 GLY A CA 1
ATOM 1771 C C . GLY A 1 245 ? 59.157 91.582 15.639 1.00 12.56 245 GLY A C 1
ATOM 1772 O O . GLY A 1 245 ? 60.203 92.073 16.069 1.00 13.78 245 GLY A O 1
ATOM 1773 N N . GLY A 1 246 ? 58.981 91.292 14.357 1.00 13.15 246 GLY A N 1
ATOM 1774 C CA . GLY A 1 246 ? 60.048 91.523 13.407 1.00 12.72 246 GLY A CA 1
ATOM 1775 C C . GLY A 1 246 ? 60.542 92.956 13.307 1.00 10.47 246 GLY A C 1
ATOM 1776 O O . GLY A 1 246 ? 61.659 93.184 12.867 1.00 11.84 246 GLY A O 1
ATOM 1777 N N . GLU A 1 247 ? 59.717 93.914 13.702 1.00 9.86 247 GLU A N 1
ATOM 1778 C CA . GLU A 1 247 ? 60.105 95.321 13.633 1.00 12.89 247 GLU A CA 1
ATOM 1779 C C . GLU A 1 247 ? 61.393 95.597 14.411 1.00 12.31 247 GLU A C 1
ATOM 1780 O O . GLU A 1 247 ? 62.149 96.530 14.097 1.00 10.39 247 GLU A O 1
ATOM 1786 N N . ALA A 1 248 ? 61.629 94.805 15.449 1.00 11.28 248 ALA A N 1
ATOM 1787 C CA . ALA A 1 248 ? 62.823 94.992 16.260 1.00 10.42 248 ALA A CA 1
ATOM 1788 C C . ALA A 1 248 ? 64.055 94.648 15.431 1.00 10.47 248 ALA A C 1
ATOM 1789 O O . ALA A 1 248 ? 65.069 95.342 15.503 1.00 9.30 248 ALA A O 1
ATOM 1791 N N . VAL A 1 249 ? 63.974 93.590 14.627 1.00 7.75 249 VAL A N 1
ATOM 1792 C CA . VAL A 1 249 ? 65.112 93.226 13.803 1.00 8.85 249 VAL A CA 1
ATOM 1793 C C . VAL A 1 249 ? 65.318 94.297 12.745 1.00 8.67 249 VAL A C 1
ATOM 1794 O O . VAL A 1 249 ? 66.438 94.690 12.453 1.00 7.70 249 VAL A O 1
ATOM 1798 N N . THR A 1 250 ? 64.221 94.764 12.165 1.00 9.94 250 THR A N 1
ATOM 1799 C CA . THR A 1 250 ? 64.288 95.789 11.124 1.00 9.46 250 THR A CA 1
ATOM 1800 C C . THR A 1 250 ? 65.101 97.018 11.559 1.00 11.88 250 THR A C 1
ATOM 1801 O O . THR A 1 250 ? 66.019 97.456 10.861 1.00 8.43 250 THR A O 1
ATOM 1805 N N . HIS A 1 251 ? 64.770 97.554 12.723 1.00 12.38 251 HIS A N 1
ATOM 1806 C CA . HIS A 1 251 ? 65.432 98.750 13.203 1.00 18.15 251 HIS A CA 1
ATOM 1807 C C . HIS A 1 251 ? 66.764 98.551 13.887 1.00 18.74 251 HIS A C 1
ATOM 1808 O O . HIS A 1 251 ? 67.609 99.437 13.857 1.00 24.72 251 HIS A O 1
ATOM 1815 N N . ASN A 1 252 ? 66.969 97.388 14.487 1.00 16.05 252 ASN A N 1
ATOM 1816 C CA . ASN A 1 252 ? 68.246 97.141 15.117 1.00 13.92 252 ASN A CA 1
ATOM 1817 C C . ASN A 1 252 ? 69.311 96.956 14.041 1.00 12.09 252 ASN A C 1
ATOM 1818 O O . ASN A 1 252 ? 70.433 97.437 14.182 1.00 11.05 252 ASN A O 1
ATOM 1823 N N . VAL A 1 253 ? 68.950 96.263 12.962 1.00 10.35 253 VAL A N 1
ATOM 1824 C CA . VAL A 1 253 ? 69.875 96.050 11.854 1.00 9.90 253 VAL A CA 1
ATOM 1825 C C . VAL A 1 253 ? 70.011 97.356 11.063 1.00 7.49 253 VAL A C 1
ATOM 1826 O O . VAL A 1 253 ? 71.073 97.658 10.533 1.00 8.79 253 VAL A O 1
ATOM 1830 N N . GLY A 1 254 ? 68.934 98.132 10.996 1.00 8.11 254 GLY A N 1
ATOM 1831 C CA . GLY A 1 254 ? 69.004 99.409 10.303 1.00 10.24 254 GLY A CA 1
ATOM 1832 C C . GLY A 1 254 ? 70.059 100.269 10.991 1.00 9.90 254 GLY A C 1
ATOM 1833 O O . GLY A 1 254 ? 70.810 100.992 10.344 1.00 8.62 254 GLY A O 1
ATOM 1834 N N . GLN A 1 255 ? 70.119 100.176 12.315 1.00 10.19 255 GLN A N 1
ATOM 1835 C CA . GLN A 1 255 ? 71.105 100.928 13.089 1.00 10.07 255 GLN A CA 1
ATOM 1836 C C . GLN A 1 255 ? 72.483 100.349 12.849 1.00 10.01 255 GLN A C 1
ATOM 1837 O O . GLN A 1 255 ? 73.466 101.096 12.675 1.00 10.50 255 GLN A O 1
ATOM 1843 N N . MET A 1 256 ? 72.584 99.018 12.847 1.00 9.27 256 MET A N 1
ATOM 1844 C CA . MET A 1 256 ? 73.888 98.401 12.596 1.00 8.40 256 MET A CA 1
ATOM 1845 C C . MET A 1 256 ? 74.396 98.848 11.234 1.00 9.69 256 MET A C 1
ATOM 1846 O O . MET A 1 256 ? 75.552 99.260 11.106 1.00 10.02 256 MET A O 1
ATOM 1851 N N . LEU A 1 257 ? 73.548 98.765 10.209 1.00 8.26 257 LEU A N 1
ATOM 1852 C CA . LEU A 1 257 ? 73.997 99.169 8.875 1.00 9.56 257 LEU A CA 1
ATOM 1853 C C . LEU A 1 257 ? 74.351 100.655 8.817 1.00 11.43 257 LEU A C 1
ATOM 1854 O O . LEU A 1 257 ? 75.298 101.051 8.119 1.00 12.94 257 LEU A O 1
ATOM 1859 N N . TYR A 1 258 ? 73.585 101.472 9.535 1.00 10.39 258 TYR A N 1
ATOM 1860 C CA . TYR A 1 258 ? 73.832 102.918 9.571 1.00 12.31 258 TYR A CA 1
ATOM 1861 C C . TYR A 1 258 ? 75.243 103.178 10.079 1.00 11.58 258 TYR A C 1
ATOM 1862 O O . TYR A 1 258 ? 75.978 103.995 9.524 1.00 9.99 258 TYR A O 1
ATOM 1871 N N . LEU A 1 259 ? 75.609 102.494 11.160 1.00 13.98 259 LEU A N 1
ATOM 1872 C CA . LEU A 1 259 ? 76.938 102.642 11.740 1.00 12.78 259 LEU A CA 1
ATOM 1873 C C . LEU A 1 259 ? 77.979 102.174 10.733 1.00 12.90 259 LEU A C 1
ATOM 1874 O O . LEU A 1 259 ? 79.001 102.832 10.518 1.00 9.04 259 LEU A O 1
ATOM 1879 N N . LEU A 1 260 ? 77.724 101.036 10.098 1.00 12.09 260 LEU A N 1
ATOM 1880 C CA . LEU A 1 260 ? 78.665 100.541 9.100 1.00 12.30 260 LEU A CA 1
ATOM 1881 C C . LEU A 1 260 ? 78.800 101.537 7.947 1.00 12.72 260 LEU A C 1
ATOM 1882 O O . LEU A 1 260 ? 79.890 101.732 7.407 1.00 12.76 260 LEU A O 1
ATOM 1887 N N . LEU A 1 261 ? 77.698 102.182 7.581 1.00 13.20 261 LEU A N 1
ATOM 1888 C CA . LEU A 1 261 ? 77.718 103.120 6.466 1.00 13.95 261 LEU A CA 1
ATOM 1889 C C . LEU A 1 261 ? 78.208 104.523 6.794 1.00 16.95 261 LEU A C 1
ATOM 1890 O O . LEU A 1 261 ? 78.596 105.258 5.884 1.00 19.63 261 LEU A O 1
ATOM 1895 N N . THR A 1 262 ? 78.185 104.912 8.068 1.00 16.13 262 THR A N 1
ATOM 1896 C CA . THR A 1 262 ? 78.644 106.252 8.445 1.00 16.23 262 THR A CA 1
ATOM 1897 C C . THR A 1 262 ? 80.010 106.251 9.145 1.00 18.16 262 THR A C 1
ATOM 1898 O O . THR A 1 262 ? 80.654 107.299 9.269 1.00 18.54 262 THR A O 1
ATOM 1902 N N . ARG A 1 263 ? 80.449 105.082 9.604 1.00 16.75 263 ARG A N 1
ATOM 1903 C CA . ARG A 1 263 ? 81.754 104.957 10.252 1.00 20.21 263 ARG A CA 1
ATOM 1904 C C . ARG A 1 263 ? 82.551 103.899 9.496 1.00 21.87 263 ARG A C 1
ATOM 1905 O O . ARG A 1 263 ? 82.742 102.767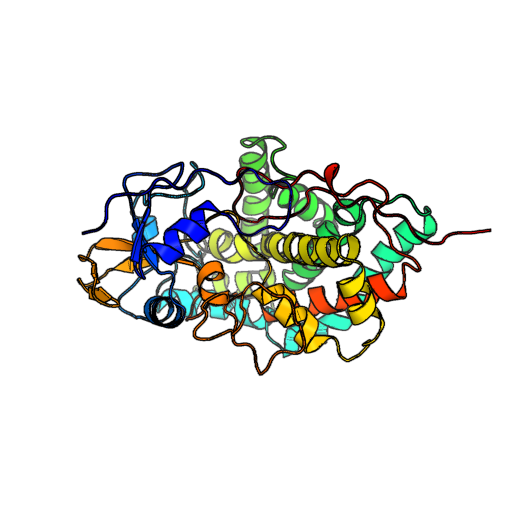 9.950 1.00 22.52 263 ARG A O 1
ATOM 1913 N N . ARG A 1 264 ? 82.987 104.311 8.311 1.00 22.36 264 ARG A N 1
ATOM 1914 C CA . ARG A 1 264 ? 83.747 103.500 7.374 1.00 26.10 264 ARG A CA 1
ATOM 1915 C C . ARG A 1 264 ? 84.659 102.451 7.976 1.00 25.31 264 ARG A C 1
ATOM 1916 O O . ARG A 1 264 ? 84.767 101.352 7.446 1.00 24.95 264 ARG A O 1
ATOM 1924 N N . GLU A 1 265 ? 85.337 102.793 9.064 1.00 25.97 265 GLU A N 1
ATOM 1925 C CA . GLU A 1 265 ? 86.243 101.853 9.718 1.00 24.75 265 GLU A CA 1
ATOM 1926 C C . GLU A 1 265 ? 85.500 100.582 10.160 1.00 23.34 265 GLU A C 1
ATOM 1927 O O . GLU A 1 265 ? 86.054 99.485 10.131 1.00 21.60 265 GLU A O 1
ATOM 1933 N N . LEU A 1 266 ? 84.253 100.738 10.590 1.00 21.56 266 LEU A N 1
ATOM 1934 C CA . LEU A 1 266 ? 83.471 99.590 11.040 1.00 21.32 266 LEU A CA 1
ATOM 1935 C C . LEU A 1 266 ? 83.111 98.703 9.854 1.00 20.09 266 LEU A C 1
ATOM 1936 O O . LEU A 1 266 ? 83.149 97.473 9.945 1.00 19.81 266 LEU A O 1
ATOM 1941 N N . MET A 1 267 ? 82.774 99.336 8.739 1.00 19.66 267 MET A N 1
ATOM 1942 C CA . MET A 1 267 ? 82.424 98.601 7.535 1.00 20.28 267 MET A CA 1
ATOM 1943 C C . MET A 1 267 ? 83.639 97.782 7.125 1.00 20.39 267 MET A C 1
ATOM 1944 O O . MET A 1 267 ? 83.523 96.603 6.772 1.00 18.80 267 MET A O 1
ATOM 1949 N N . ALA A 1 268 ? 84.806 98.420 7.186 1.00 18.79 268 ALA A N 1
ATOM 1950 C CA . ALA A 1 268 ? 86.063 97.777 6.824 1.00 18.45 268 ALA A CA 1
ATOM 1951 C C . ALA A 1 268 ? 86.341 96.541 7.665 1.00 17.90 268 ALA A C 1
ATOM 1952 O O . ALA A 1 268 ? 86.695 95.490 7.129 1.00 16.82 268 ALA A O 1
ATOM 1954 N N . ARG A 1 269 ? 86.203 96.671 8.982 1.00 18.20 269 ARG A N 1
ATOM 1955 C CA . ARG A 1 269 ? 86.430 95.547 9.883 1.00 19.32 269 ARG A CA 1
ATOM 1956 C C . ARG A 1 269 ? 85.457 94.429 9.556 1.00 19.28 269 ARG A C 1
ATOM 1957 O O . ARG A 1 269 ? 85.835 93.255 9.511 1.00 18.76 269 ARG A O 1
ATOM 1965 N N . MET A 1 270 ? 84.198 94.810 9.350 1.00 18.22 270 MET A N 1
ATOM 1966 C CA . MET A 1 270 ? 83.141 93.850 9.049 1.00 17.74 270 MET A CA 1
ATOM 1967 C C . MET A 1 270 ? 83.469 93.122 7.759 1.00 16.89 270 MET A C 1
ATOM 1968 O O . MET A 1 270 ? 83.427 91.896 7.708 1.00 14.47 270 MET A O 1
ATOM 1973 N N . ARG A 1 271 ? 83.829 93.870 6.722 1.00 17.69 271 ARG A N 1
ATOM 1974 C CA . ARG A 1 271 ? 84.151 93.246 5.441 1.00 21.30 271 ARG A CA 1
ATOM 1975 C C . ARG A 1 271 ? 85.362 92.312 5.467 1.00 22.99 271 ARG A C 1
ATOM 1976 O O . ARG A 1 271 ? 85.443 91.379 4.671 1.00 23.63 271 ARG A O 1
ATOM 1984 N N . GLU A 1 272 ? 86.275 92.537 6.405 1.00 23.66 272 GLU A N 1
ATOM 1985 C CA . GLU A 1 272 ? 87.482 91.720 6.518 1.00 23.53 272 GLU A CA 1
ATOM 1986 C C . GLU A 1 272 ? 87.329 90.403 7.278 1.00 21.44 272 GLU A C 1
ATOM 1987 O O . GLU A 1 272 ? 88.226 89.562 7.232 1.00 22.28 272 GLU A O 1
ATOM 1993 N N . ARG A 1 273 ? 86.214 90.202 7.971 1.00 20.89 273 ARG A N 1
ATOM 1994 C CA . ARG A 1 273 ? 86.056 88.968 8.748 1.00 20.42 273 ARG A CA 1
ATOM 1995 C C . ARG A 1 273 ? 84.875 88.063 8.399 1.00 19.87 273 ARG A C 1
ATOM 1996 O O . ARG A 1 273 ? 84.178 87.569 9.289 1.00 19.53 273 ARG A O 1
ATOM 2004 N N . PRO A 1 274 ? 84.642 87.811 7.103 1.00 20.09 274 PRO A N 1
ATOM 2005 C CA . PRO A 1 274 ? 83.509 86.942 6.765 1.00 19.31 274 PRO A CA 1
ATOM 2006 C C . PRO A 1 274 ? 83.683 85.616 7.482 1.00 18.81 274 PRO A C 1
ATOM 2007 O O . PRO A 1 274 ? 84.799 85.112 7.577 1.00 18.94 274 PRO A O 1
ATOM 2011 N N . GLY A 1 275 ? 82.586 85.055 7.974 1.00 18.04 275 GLY A N 1
ATOM 2012 C CA . GLY A 1 275 ? 82.650 83.784 8.676 1.00 19.10 275 GLY A CA 1
ATOM 2013 C C . GLY A 1 275 ? 83.150 83.916 10.102 1.00 19.82 275 GLY A C 1
ATOM 2014 O O . GLY A 1 275 ? 83.327 82.915 10.790 1.00 20.29 275 GLY A O 1
ATOM 2015 N N . ALA A 1 276 ? 83.375 85.151 10.545 1.00 19.93 276 ALA A N 1
ATOM 2016 C CA . ALA A 1 276 ? 83.855 85.423 11.900 1.00 19.01 276 ALA A CA 1
ATOM 2017 C C . ALA A 1 276 ? 83.344 86.781 12.401 1.00 18.33 276 ALA A C 1
ATOM 2018 O O . ALA A 1 276 ? 84.096 87.564 12.987 1.00 17.81 276 ALA A O 1
ATOM 2020 N N . ARG A 1 277 ? 82.065 87.053 12.171 1.00 15.77 277 ARG A N 1
ATOM 2021 C CA . ARG A 1 277 ? 81.467 88.319 12.581 1.00 16.10 277 ARG A CA 1
ATOM 2022 C C . ARG A 1 277 ? 80.731 88.236 13.917 1.00 15.15 277 ARG A C 1
ATOM 2023 O O . ARG A 1 277 ? 80.123 89.215 14.352 1.00 16.65 277 ARG A O 1
ATOM 2031 N N . GLY A 1 278 ? 80.809 87.075 14.566 1.00 12.12 278 GLY A N 1
ATOM 2032 C CA . GLY A 1 278 ? 80.142 86.869 15.839 1.00 14.31 278 GLY A CA 1
ATOM 2033 C C . GLY A 1 278 ? 80.309 87.948 16.902 1.00 14.14 278 GLY A C 1
ATOM 2034 O O . GLY A 1 278 ? 79.315 88.479 17.399 1.00 16.38 278 GLY A O 1
ATOM 2035 N N . THR A 1 279 ? 81.548 88.273 17.269 1.00 14.92 279 THR A N 1
ATOM 2036 C CA . THR A 1 279 ? 81.776 89.297 18.295 1.00 14.80 279 THR A CA 1
ATOM 2037 C C . THR A 1 279 ? 81.419 90.704 17.810 1.00 13.85 279 THR A C 1
ATOM 2038 O O . THR A 1 279 ? 80.993 91.549 18.593 1.00 13.55 279 THR A O 1
ATOM 2042 N N . ALA A 1 280 ? 81.602 90.951 16.519 1.00 13.94 280 ALA A N 1
ATOM 2043 C CA . ALA A 1 280 ? 81.276 92.250 15.958 1.00 13.21 280 ALA A CA 1
ATOM 2044 C C . ALA A 1 280 ? 79.782 92.515 16.114 1.00 13.78 280 ALA A C 1
ATOM 2045 O O . ALA A 1 280 ? 79.375 93.599 16.525 1.00 11.03 280 ALA A O 1
ATOM 2047 N N . LEU A 1 281 ? 78.960 91.522 15.790 1.00 12.87 281 LEU A N 1
ATOM 2048 C CA . LEU A 1 281 ? 77.521 91.708 15.896 1.00 13.36 281 LEU A CA 1
ATOM 2049 C C . LEU A 1 281 ? 77.092 91.868 17.358 1.00 15.12 281 LEU A C 1
ATOM 2050 O O . LEU A 1 281 ? 76.207 92.658 17.662 1.00 13.62 281 LEU A O 1
ATOM 2055 N N . ASP A 1 282 ? 77.718 91.123 18.264 1.00 15.15 282 ASP A N 1
ATOM 2056 C CA . ASP A 1 282 ? 77.351 91.248 19.660 1.00 16.50 282 ASP A CA 1
ATOM 2057 C C . ASP A 1 282 ? 77.816 92.593 20.227 1.00 16.10 282 ASP A C 1
ATOM 2058 O O . ASP A 1 282 ? 77.172 93.150 21.114 1.00 17.39 282 ASP A O 1
ATOM 2063 N N . GLU A 1 283 ? 78.917 93.124 19.702 1.00 15.03 283 GLU A N 1
ATOM 2064 C CA . GLU A 1 283 ? 79.390 94.416 20.166 1.00 15.95 283 GLU A CA 1
ATOM 2065 C C . GLU A 1 283 ? 78.436 95.507 19.683 1.00 15.61 283 GLU A C 1
ATOM 2066 O O . GLU A 1 283 ? 78.191 96.465 20.399 1.00 12.96 283 GLU A O 1
ATOM 2072 N N . LEU A 1 284 ? 77.898 95.365 18.472 1.00 13.80 284 LEU A N 1
ATOM 2073 C CA . LEU A 1 284 ? 76.945 96.355 17.981 1.00 13.71 284 LEU A CA 1
ATOM 2074 C C . LEU A 1 284 ? 75.661 96.263 18.825 1.00 13.25 284 LEU A C 1
ATOM 2075 O O . LEU A 1 284 ? 75.064 97.280 19.179 1.00 13.43 284 LEU A O 1
ATOM 2080 N N . LEU A 1 285 ? 75.251 95.043 19.166 1.00 12.11 285 LEU A N 1
ATOM 2081 C CA . LEU A 1 285 ? 74.061 94.844 19.992 1.00 14.43 285 LEU A CA 1
ATOM 2082 C C . LEU A 1 285 ? 74.221 95.505 21.365 1.00 14.76 285 LEU A C 1
ATOM 2083 O O . LEU A 1 285 ? 73.278 96.085 21.906 1.00 15.14 285 LEU A O 1
ATOM 2088 N N . ARG A 1 286 ? 75.418 95.398 21.926 1.00 14.49 286 ARG A N 1
ATOM 2089 C CA . ARG A 1 286 ? 75.713 95.975 23.238 1.00 14.54 286 ARG A CA 1
ATOM 2090 C C . ARG A 1 286 ? 75.673 97.492 23.164 1.00 14.83 286 ARG A C 1
ATOM 2091 O O . ARG A 1 286 ? 75.052 98.138 24.005 1.00 13.83 286 ARG A O 1
ATOM 2099 N N . TRP A 1 287 ? 76.322 98.047 22.139 1.00 14.39 287 TRP A N 1
ATOM 2100 C CA . TRP A 1 287 ? 76.418 99.493 21.971 1.00 13.93 287 TRP A CA 1
ATOM 2101 C C . TRP A 1 287 ? 75.188 100.229 21.447 1.00 14.09 287 TRP A C 1
ATOM 2102 O O . TRP A 1 287 ? 74.901 101.347 21.889 1.00 12.80 287 TRP A O 1
ATOM 2113 N N . ILE A 1 288 ? 74.471 99.621 20.504 1.00 12.63 288 ILE A N 1
ATOM 2114 C CA . ILE A 1 288 ? 73.288 100.249 19.913 1.00 12.52 288 ILE A CA 1
ATOM 2115 C C . ILE A 1 288 ? 72.152 100.550 20.885 1.00 13.46 288 ILE A C 1
ATOM 2116 O O . ILE A 1 288 ? 71.745 99.698 21.670 1.00 13.63 288 ILE A O 1
ATOM 2121 N N . SER A 1 289 ? 71.656 101.784 20.844 1.00 11.64 289 SER A N 1
ATOM 2122 C CA . SER A 1 289 ? 70.537 102.179 21.698 1.00 14.26 289 SER A CA 1
ATOM 2123 C C . SER A 1 289 ? 69.266 101.757 20.952 1.00 13.76 289 SER A C 1
ATOM 2124 O O . SER A 1 289 ? 68.714 102.512 20.154 1.00 14.72 289 SER A O 1
ATOM 2127 N N . HIS A 1 290 ? 68.832 100.529 21.222 1.00 15.15 290 HIS A N 1
ATOM 2128 C CA . HIS A 1 290 ? 67.675 99.911 20.585 1.00 16.06 290 HIS A CA 1
ATOM 2129 C C . HIS A 1 290 ? 66.350 100.614 20.822 1.00 16.75 290 HIS A C 1
ATOM 2130 O O . HIS A 1 290 ? 65.528 100.715 19.910 1.00 13.30 290 HIS A O 1
ATOM 2137 N N . ARG A 1 291 ? 66.131 101.104 22.038 1.00 17.43 291 ARG A N 1
ATOM 2138 C CA . ARG A 1 291 ? 64.861 101.752 22.342 1.00 19.14 291 ARG A CA 1
ATOM 2139 C C . ARG A 1 291 ? 65.021 103.229 22.686 1.00 19.51 291 ARG A C 1
ATOM 2140 O O . ARG A 1 291 ? 66.073 103.641 23.149 1.00 19.65 291 ARG A O 1
ATOM 2148 N N . THR A 1 292 ? 63.980 104.025 22.447 1.00 20.74 292 THR A N 1
ATOM 2149 C CA . THR A 1 292 ? 64.038 105.459 22.736 1.00 22.72 292 THR A CA 1
ATOM 2150 C C . THR A 1 292 ? 63.758 105.748 24.204 1.00 24.60 292 THR A C 1
ATOM 2151 O O . THR A 1 292 ? 64.131 106.802 24.717 1.00 24.48 292 THR A O 1
ATOM 2155 N N . SER A 1 293 ? 63.100 104.806 24.873 1.00 25.65 293 SER A N 1
ATOM 2156 C CA . SER A 1 293 ? 62.777 104.946 26.289 1.00 28.31 293 SER A CA 1
ATOM 2157 C C . SER A 1 293 ? 62.873 103.586 26.967 1.00 28.41 293 SER A C 1
ATOM 2158 O O . SER A 1 293 ? 63.409 102.642 26.393 1.00 28.44 293 SER A O 1
ATOM 2161 N N . VAL A 1 294 ? 62.368 103.490 28.191 1.00 29.17 294 VAL A N 1
ATOM 2162 C CA . VAL A 1 294 ? 62.383 102.223 28.915 1.00 30.77 294 VAL A CA 1
ATOM 2163 C C . VAL A 1 294 ? 61.081 101.495 28.594 1.00 31.59 294 VAL A C 1
ATOM 2164 O O . VAL A 1 294 ? 60.033 102.125 28.446 1.00 33.17 294 VAL A O 1
ATOM 2168 N N . GLY A 1 295 ? 61.152 100.173 28.483 1.00 31.39 295 GLY A N 1
ATOM 2169 C CA . GLY A 1 295 ? 59.981 99.383 28.135 1.00 31.38 295 GLY A CA 1
ATOM 2170 C C . GLY A 1 295 ? 58.870 99.275 29.161 1.00 30.43 295 GLY A C 1
ATOM 2171 O O . GLY A 1 295 ? 58.175 100.252 29.449 1.00 30.63 295 GLY A O 1
ATOM 2172 N N . LEU A 1 296 ? 58.686 98.070 29.695 1.00 29.14 296 LEU A N 1
ATOM 2173 C CA . LEU A 1 296 ? 57.649 97.825 30.687 1.00 28.82 296 LEU A CA 1
ATOM 2174 C C . LEU A 1 296 ? 58.261 97.696 32.076 1.00 28.26 296 LEU A C 1
ATOM 2175 O O . LEU A 1 296 ? 59.215 96.944 32.284 1.00 28.03 296 LEU A O 1
ATOM 2180 N N . ALA A 1 297 ? 57.702 98.434 33.024 1.00 27.82 297 ALA A N 1
ATOM 2181 C CA . ALA A 1 297 ? 58.194 98.404 34.386 1.00 27.67 297 ALA A CA 1
ATOM 2182 C C . ALA A 1 297 ? 57.761 97.126 35.083 1.00 27.33 297 ALA A C 1
ATOM 2183 O O . ALA A 1 297 ? 56.973 96.343 34.551 1.00 26.67 297 ALA A O 1
ATOM 2185 N N . ARG A 1 298 ? 58.314 96.908 36.267 1.00 27.37 298 ARG A N 1
ATOM 2186 C CA . ARG A 1 298 ? 57.970 95.757 37.084 1.00 27.88 298 ARG A CA 1
ATOM 2187 C C . ARG A 1 298 ? 57.480 96.370 38.393 1.00 28.57 298 ARG A C 1
ATOM 2188 O O . ARG A 1 298 ? 57.904 97.472 38.754 1.00 29.70 298 ARG A O 1
ATOM 2196 N N . ILE A 1 299 ? 56.584 95.683 39.094 1.00 29.29 299 ILE A N 1
ATOM 2197 C CA . ILE A 1 299 ? 56.057 96.223 40.346 1.00 29.77 299 ILE A CA 1
ATOM 2198 C C . ILE A 1 299 ? 56.570 95.513 41.592 1.00 28.68 299 ILE A C 1
ATOM 2199 O O . ILE A 1 299 ? 56.560 94.286 41.675 1.00 27.68 299 ILE A O 1
ATOM 2204 N N . ALA A 1 300 ? 57.016 96.302 42.563 1.00 29.53 300 ALA A N 1
ATOM 2205 C CA . ALA A 1 300 ? 57.497 95.757 43.822 1.00 30.10 300 ALA A CA 1
ATOM 2206 C C . ALA A 1 300 ? 56.293 95.120 44.507 1.00 30.79 300 ALA A C 1
ATOM 2207 O O . ALA A 1 300 ? 55.276 95.775 44.718 1.00 30.96 300 ALA A O 1
ATOM 2209 N N . LEU A 1 301 ? 56.406 93.842 44.847 1.00 33.07 301 LEU A N 1
ATOM 2210 C CA . LEU A 1 301 ? 55.308 93.130 45.486 1.00 35.17 301 LEU A CA 1
ATOM 2211 C C . LEU A 1 301 ? 55.473 92.991 46.998 1.00 37.60 301 LEU A C 1
ATOM 2212 O O . LEU A 1 301 ? 54.590 92.462 47.676 1.00 36.74 301 LEU A O 1
ATOM 2217 N N . GLU A 1 302 ? 56.593 93.464 47.534 1.00 39.38 302 GLU A N 1
ATOM 2218 C CA . GLU A 1 302 ? 56.813 93.335 48.965 1.00 41.53 302 GLU A 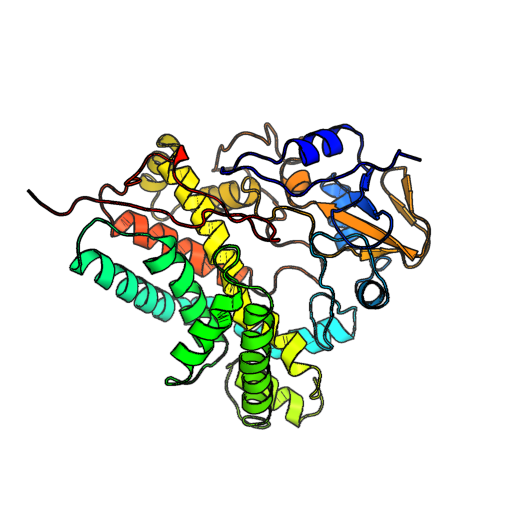CA 1
ATOM 2219 C C . GLU A 1 302 ? 57.896 94.230 49.538 1.00 43.16 302 GLU A C 1
ATOM 2220 O O . GLU A 1 302 ? 58.833 93.737 50.167 1.00 44.23 302 GLU A O 1
ATOM 2226 N N . ASP A 1 303 ? 57.775 95.536 49.323 1.00 44.12 303 ASP A N 1
ATOM 2227 C CA . ASP A 1 303 ? 58.739 96.492 49.860 1.00 44.17 303 ASP A CA 1
ATOM 2228 C C . ASP A 1 303 ? 60.165 95.941 49.890 1.00 43.54 303 ASP A C 1
ATOM 2229 O O . ASP A 1 303 ? 60.512 95.144 50.761 1.00 43.85 303 ASP A O 1
ATOM 2234 N N . VAL A 1 304 ? 60.993 96.379 48.947 1.00 42.80 304 VAL A N 1
ATOM 2235 C CA . VAL A 1 304 ? 62.372 95.907 48.860 1.00 41.51 304 VAL A CA 1
ATOM 2236 C C . VAL A 1 304 ? 63.366 97.064 48.841 1.00 41.36 304 VAL A C 1
ATOM 2237 O O . VAL A 1 304 ? 62.981 98.219 48.664 1.00 40.58 304 VAL A O 1
ATOM 2241 N N . GLU A 1 305 ? 64.643 96.754 49.046 1.00 41.07 305 GLU A N 1
ATOM 2242 C CA . GLU A 1 305 ? 65.686 97.772 49.013 1.00 41.11 305 GLU A CA 1
ATOM 2243 C C . GLU A 1 305 ? 66.690 97.329 47.954 1.00 39.68 305 GLU A C 1
ATOM 2244 O O . GLU A 1 305 ? 67.080 96.161 47.908 1.00 38.21 305 GLU A O 1
ATOM 2250 N N . VAL A 1 306 ? 67.102 98.255 47.096 1.00 38.07 306 VAL A N 1
ATOM 2251 C CA . VAL A 1 306 ? 68.040 97.906 46.042 1.00 37.05 306 VAL A CA 1
ATOM 2252 C C . VAL A 1 306 ? 69.218 98.850 45.940 1.00 37.14 306 VAL A C 1
ATOM 2253 O O . VAL A 1 306 ? 69.058 100.060 45.788 1.00 36.90 306 VAL A O 1
ATOM 2257 N N . HIS A 1 307 ? 70.410 98.276 46.026 1.00 37.85 307 HIS A N 1
ATOM 2258 C CA . HIS A 1 307 ? 71.638 99.037 45.928 1.00 39.60 307 HIS A CA 1
ATOM 2259 C C . HIS A 1 307 ? 71.606 100.264 46.830 1.00 39.64 307 HIS A C 1
ATOM 2260 O O . HIS A 1 307 ? 72.031 101.350 46.439 1.00 40.41 307 HIS A O 1
ATOM 2267 N N . GLY A 1 308 ? 71.085 100.090 48.037 1.00 40.17 308 GLY A N 1
ATOM 2268 C CA . GLY A 1 308 ? 71.044 101.198 48.971 1.00 40.61 308 GLY A CA 1
ATOM 2269 C C . GLY A 1 308 ? 69.799 102.059 48.952 1.00 40.38 308 GLY A C 1
ATOM 2270 O O . GLY A 1 308 ? 69.667 102.968 49.770 1.00 42.09 308 GLY A O 1
ATOM 2271 N N . THR A 1 309 ? 68.885 101.802 48.025 1.00 39.50 309 THR A N 1
ATOM 2272 C CA . THR A 1 309 ? 67.662 102.588 47.980 1.00 38.65 309 THR A CA 1
ATOM 2273 C C . THR A 1 309 ? 66.507 101.689 48.391 1.00 38.56 309 THR A C 1
ATOM 2274 O O . THR A 1 309 ? 66.525 100.489 48.122 1.00 38.62 309 THR A O 1
ATOM 2278 N N . ARG A 1 310 ? 65.513 102.266 49.057 1.00 38.82 310 ARG A N 1
ATOM 2279 C CA . ARG A 1 310 ? 64.365 101.493 49.500 1.00 39.48 310 ARG A CA 1
ATOM 2280 C C . ARG A 1 310 ? 63.165 101.744 48.598 1.00 38.53 310 ARG A C 1
ATOM 2281 O O . ARG A 1 310 ? 62.710 102.874 48.449 1.00 39.46 310 ARG A O 1
ATOM 2289 N N . ILE A 1 311 ? 62.670 100.682 47.980 1.00 37.47 311 ILE A N 1
ATOM 2290 C CA . ILE A 1 311 ? 61.515 100.786 47.110 1.00 37.01 311 ILE A CA 1
ATOM 2291 C C . ILE A 1 311 ? 60.292 100.218 47.836 1.00 36.17 311 ILE A C 1
ATOM 2292 O O . ILE A 1 311 ? 60.227 99.028 48.144 1.00 35.86 311 ILE A O 1
ATOM 2297 N N . ALA A 1 312 ? 59.335 101.095 48.120 1.00 35.89 312 ALA A N 1
ATOM 2298 C CA . ALA A 1 312 ? 58.113 100.726 48.818 1.00 35.24 312 ALA A CA 1
ATOM 2299 C C . ALA A 1 312 ? 57.230 99.845 47.962 1.00 34.95 312 ALA A C 1
ATOM 2300 O O . ALA A 1 312 ? 57.095 100.067 46.759 1.00 36.04 312 ALA A O 1
ATOM 2302 N N . ALA A 1 313 ? 56.619 98.848 48.589 1.00 34.20 313 ALA A N 1
ATOM 2303 C CA . ALA A 1 313 ? 55.741 97.934 47.877 1.00 33.26 313 ALA A CA 1
ATOM 2304 C C . ALA A 1 313 ? 54.732 98.709 47.033 1.00 33.54 313 ALA A C 1
ATOM 2305 O O . ALA A 1 313 ? 54.265 99.782 47.426 1.00 32.04 313 ALA A O 1
ATOM 2307 N N . GLY A 1 314 ? 54.409 98.168 45.863 1.00 33.37 314 GLY A N 1
ATOM 2308 C CA . GLY A 1 314 ? 53.454 98.827 44.992 1.00 32.61 314 GLY A CA 1
ATOM 2309 C C . GLY A 1 314 ? 54.082 99.874 44.097 1.00 31.94 314 GLY A C 1
ATOM 2310 O O . GLY A 1 314 ? 53.455 100.355 43.161 1.00 30.87 314 GLY A O 1
ATOM 2311 N N . GLU A 1 315 ? 55.322 100.244 44.374 1.00 31.17 315 GLU A N 1
ATOM 2312 C CA . GLU A 1 315 ? 55.967 101.241 43.537 1.00 31.48 315 GLU A CA 1
ATOM 2313 C C . GLU A 1 315 ? 56.561 100.585 42.290 1.00 30.35 315 GLU A C 1
ATOM 2314 O O . GLU A 1 315 ? 57.052 99.455 42.337 1.00 29.80 315 GLU A O 1
ATOM 2320 N N . PRO A 1 316 ? 56.502 101.284 41.150 1.00 29.64 316 PRO A N 1
ATOM 2321 C CA . PRO A 1 316 ? 57.038 100.748 39.897 1.00 29.66 316 PRO A CA 1
ATOM 2322 C C . PRO A 1 316 ? 58.530 100.999 39.726 1.00 29.62 316 PRO A C 1
ATOM 2323 O O . PRO A 1 316 ? 59.092 101.911 40.324 1.00 30.39 316 PRO A O 1
ATOM 2327 N N . VAL A 1 317 ? 59.164 100.183 38.896 1.00 29.58 317 VAL A N 1
ATOM 2328 C CA . VAL A 1 317 ? 60.589 100.324 38.645 1.00 28.36 317 VAL A CA 1
ATOM 2329 C C . VAL A 1 317 ? 60.971 99.789 37.275 1.00 26.89 317 VAL A C 1
ATOM 2330 O O . VAL A 1 317 ? 60.646 98.652 36.920 1.00 25.97 317 VAL A O 1
ATOM 2334 N N . TYR A 1 318 ? 61.655 100.634 36.512 1.00 27.47 318 TYR A N 1
ATOM 2335 C CA . TYR A 1 318 ? 62.142 100.291 35.179 1.00 27.07 318 TYR A CA 1
ATOM 2336 C C . TYR A 1 318 ? 63.631 99.970 35.267 1.00 27.25 318 TYR A C 1
ATOM 2337 O O . TYR A 1 318 ? 64.336 100.472 36.149 1.00 27.73 318 TYR A O 1
ATOM 2346 N N . VAL A 1 319 ? 64.104 99.141 34.346 1.00 26.15 319 VAL A N 1
ATOM 2347 C CA . VAL A 1 319 ? 65.518 98.802 34.271 1.00 25.48 319 VAL A CA 1
ATOM 2348 C C . VAL A 1 319 ? 65.955 99.309 32.907 1.00 25.74 319 VAL A C 1
ATOM 2349 O O . VAL A 1 319 ? 65.140 99.398 31.986 1.00 25.08 319 VAL A O 1
ATOM 2353 N N . SER A 1 320 ? 67.222 99.686 32.780 1.00 25.99 320 SER A N 1
ATOM 2354 C CA . SER A 1 320 ? 67.727 100.155 31.495 1.00 24.49 320 SER A CA 1
ATOM 2355 C C . SER A 1 320 ? 68.798 99.199 31.020 1.00 24.03 320 SER A C 1
ATOM 2356 O O . SER A 1 320 ? 69.906 99.180 31.558 1.00 23.99 320 SER A O 1
ATOM 2359 N N . TYR A 1 321 ? 68.467 98.386 30.023 1.00 21.54 321 TYR A N 1
ATOM 2360 C CA . TYR A 1 321 ? 69.437 97.450 29.499 1.00 21.35 321 TYR A CA 1
ATOM 2361 C C . TYR A 1 321 ? 70.539 98.214 28.784 1.00 19.94 321 TYR A C 1
ATOM 2362 O O . TYR A 1 321 ? 71.683 97.772 28.752 1.00 19.04 321 TYR A O 1
ATOM 2371 N N . LEU A 1 322 ? 70.190 99.371 28.225 1.00 19.95 322 LEU A N 1
ATOM 2372 C CA . LEU A 1 322 ? 71.152 100.211 27.522 1.00 20.06 322 LEU A CA 1
ATOM 2373 C C . LEU A 1 322 ? 72.200 100.724 28.501 1.00 19.60 322 LEU A C 1
ATOM 2374 O O . LEU A 1 322 ? 73.401 100.573 28.281 1.00 18.32 322 LEU A O 1
ATOM 2379 N N . ALA A 1 323 ? 71.729 101.344 29.577 1.00 20.23 323 ALA A N 1
ATOM 2380 C CA . ALA A 1 323 ? 72.618 101.885 30.597 1.00 22.28 323 ALA A CA 1
ATOM 2381 C C . ALA A 1 323 ? 73.459 100.747 31.143 1.00 22.66 323 ALA A C 1
ATOM 2382 O O . ALA A 1 323 ? 74.663 100.886 31.338 1.00 23.48 323 ALA A O 1
ATOM 2384 N N . ALA A 1 324 ? 72.809 99.613 31.374 1.00 23.23 324 ALA A N 1
ATOM 2385 C CA . ALA A 1 324 ? 73.489 98.444 31.899 1.00 23.11 324 ALA A CA 1
ATOM 2386 C C . ALA A 1 324 ? 74.604 98.004 30.969 1.00 24.31 324 ALA A C 1
ATOM 2387 O O . ALA A 1 324 ? 75.703 97.679 31.420 1.00 22.63 324 ALA A O 1
ATOM 2389 N N . ASN A 1 325 ? 74.314 97.989 29.671 1.00 23.51 325 ASN A N 1
ATOM 2390 C CA . ASN A 1 325 ? 75.300 97.580 28.685 1.00 23.93 325 ASN A CA 1
ATOM 2391 C C . ASN A 1 325 ? 76.502 98.510 28.588 1.00 22.87 325 ASN A C 1
ATOM 2392 O O . ASN A 1 325 ? 77.460 98.201 27.883 1.00 24.30 325 ASN A O 1
ATOM 2397 N N . ARG A 1 326 ? 76.448 99.64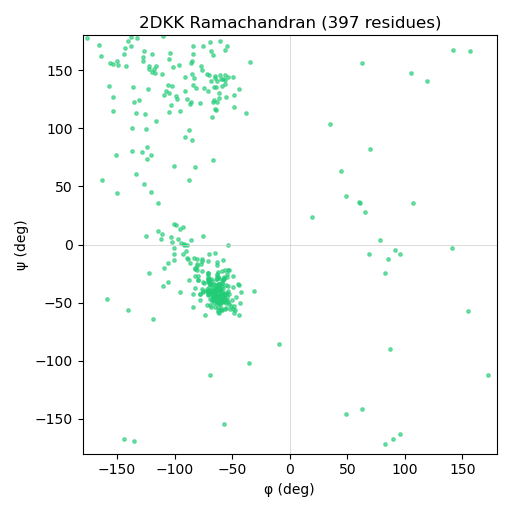5 29.283 1.00 23.43 326 ARG A N 1
ATOM 2398 C CA . ARG A 1 326 ? 77.553 100.611 29.290 1.00 24.18 326 ARG A CA 1
ATOM 2399 C C . ARG A 1 326 ? 78.181 100.726 30.688 1.00 25.85 326 ARG A C 1
ATOM 2400 O O . ARG A 1 326 ? 78.970 101.632 30.948 1.00 24.96 326 ARG A O 1
ATOM 2408 N N . ASP A 1 327 ? 77.832 99.818 31.591 1.00 27.42 327 ASP A N 1
ATOM 2409 C CA . ASP A 1 327 ? 78.383 99.880 32.937 1.00 28.00 327 ASP A CA 1
ATOM 2410 C C . ASP A 1 327 ? 79.890 99.663 32.922 1.00 28.09 327 ASP A C 1
ATOM 2411 O O . ASP A 1 327 ? 80.369 98.586 32.575 1.00 26.63 327 ASP A O 1
ATOM 2416 N N . PRO A 1 328 ? 80.656 100.690 33.313 1.00 29.50 328 PRO A N 1
ATOM 2417 C CA . PRO A 1 328 ? 82.121 100.637 33.351 1.00 31.01 328 PRO A CA 1
ATOM 2418 C C . PRO A 1 328 ? 82.697 99.449 34.129 1.00 31.67 328 PRO A C 1
ATOM 2419 O O . PRO A 1 328 ? 83.842 99.057 33.911 1.00 32.34 328 PRO A O 1
ATOM 2423 N N . ASP A 1 329 ? 81.906 98.871 35.027 1.00 32.83 329 ASP A N 1
ATOM 2424 C CA . ASP A 1 329 ? 82.370 97.732 35.818 1.00 33.58 329 ASP A CA 1
ATOM 2425 C C . ASP A 1 329 ? 82.293 96.407 35.081 1.00 32.94 329 ASP A C 1
ATOM 2426 O O . ASP A 1 329 ? 82.943 95.437 35.468 1.00 33.89 329 ASP A O 1
ATOM 2431 N N . VAL A 1 330 ? 81.500 96.357 34.018 1.00 31.20 330 VAL A N 1
ATOM 2432 C CA . VAL A 1 330 ? 81.367 95.130 33.248 1.00 29.38 330 VAL A CA 1
ATOM 2433 C C . VAL A 1 330 ? 82.024 95.295 31.879 1.00 27.97 330 VAL A C 1
ATOM 2434 O O . VAL A 1 330 ? 82.624 94.361 31.345 1.00 26.86 330 VAL A O 1
ATOM 2438 N N . PHE A 1 331 ? 81.920 96.492 31.320 1.00 26.09 331 PHE A N 1
ATOM 2439 C CA . PHE A 1 331 ? 82.501 96.752 30.014 1.00 26.77 331 PHE A CA 1
ATOM 2440 C C . PHE A 1 331 ? 83.466 97.936 30.038 1.00 26.72 331 PHE A C 1
ATOM 2441 O O . PHE A 1 331 ? 83.041 99.093 30.001 1.00 28.19 331 PHE A O 1
ATOM 2449 N N . PRO A 1 332 ? 84.783 97.663 30.109 1.00 27.66 332 PRO A N 1
ATOM 2450 C CA . PRO A 1 332 ? 85.797 98.729 30.131 1.00 27.38 332 PRO A CA 1
ATOM 2451 C C . PRO A 1 332 ? 85.659 99.607 28.888 1.00 27.67 332 PRO A C 1
ATOM 2452 O O . PRO A 1 332 ? 85.375 99.102 27.797 1.00 28.07 332 PRO A O 1
ATOM 2456 N N . ASP A 1 333 ? 85.872 100.911 29.048 1.00 27.68 333 ASP A N 1
ATOM 2457 C CA . ASP A 1 333 ? 85.746 101.847 27.938 1.00 27.71 333 ASP A CA 1
ATOM 2458 C C . ASP A 1 333 ? 84.454 101.431 27.217 1.00 27.44 333 ASP A C 1
ATOM 2459 O O . ASP A 1 333 ? 84.474 101.006 26.059 1.00 25.88 333 ASP A O 1
ATOM 2464 N N . PRO A 1 334 ? 83.314 101.540 27.919 1.00 27.75 334 PRO A N 1
ATOM 2465 C CA . PRO A 1 334 ? 81.979 101.184 27.424 1.00 26.81 334 PRO A CA 1
ATOM 2466 C C . PRO A 1 334 ? 81.448 101.963 26.229 1.00 26.26 334 PRO A C 1
ATOM 2467 O O . PRO A 1 334 ? 80.646 101.439 25.457 1.00 27.41 334 PRO A O 1
ATOM 2471 N N . ASP A 1 335 ? 81.884 103.205 26.068 1.00 25.90 335 ASP A N 1
ATOM 2472 C CA . ASP A 1 335 ? 81.400 104.013 24.962 1.00 26.34 335 ASP A CA 1
ATOM 2473 C C . ASP A 1 335 ? 82.159 103.816 23.660 1.00 26.48 335 ASP A C 1
ATOM 2474 O O . ASP A 1 335 ? 81.884 104.493 22.671 1.00 25.21 335 ASP A O 1
ATOM 2479 N N . ARG A 1 336 ? 83.103 102.883 23.649 1.00 26.22 336 ARG A N 1
ATOM 2480 C CA . ARG A 1 336 ? 83.877 102.622 22.443 1.00 28.00 336 ARG A CA 1
ATOM 2481 C C . ARG A 1 336 ? 83.442 101.316 21.797 1.00 27.85 336 ARG A C 1
ATOM 2482 O O . ARG A 1 336 ? 83.216 100.321 22.484 1.00 27.07 336 ARG A O 1
ATOM 2490 N N . ILE A 1 337 ? 83.326 101.328 20.475 1.00 27.13 337 ILE A N 1
ATOM 2491 C CA . ILE A 1 337 ? 82.943 100.131 19.736 1.00 28.37 337 ILE A CA 1
ATOM 2492 C C . ILE A 1 337 ? 84.231 99.406 19.352 1.00 29.92 337 ILE A C 1
ATOM 2493 O O . ILE A 1 337 ? 84.823 99.691 18.309 1.00 30.18 337 ILE A O 1
ATOM 2498 N N . ASP A 1 338 ? 84.671 98.469 20.183 1.00 32.75 338 ASP A N 1
ATOM 2499 C CA . ASP A 1 338 ? 85.908 97.763 19.879 1.00 37.80 338 ASP A CA 1
ATOM 2500 C C . ASP A 1 338 ? 85.639 96.381 19.322 1.00 40.68 338 ASP A C 1
ATOM 2501 O O . ASP A 1 338 ? 86.573 95.622 19.040 1.00 42.44 338 ASP A O 1
ATOM 2506 N N . LEU A 1 339 ? 84.363 96.057 19.154 1.00 42.44 339 LEU A N 1
ATOM 2507 C CA . LEU A 1 339 ? 83.987 94.753 18.640 1.00 45.06 339 LEU A CA 1
ATOM 2508 C C . LEU A 1 339 ? 84.776 93.727 19.444 1.00 47.00 339 LEU A C 1
ATOM 2509 O O . LEU A 1 339 ? 84.961 93.904 20.648 1.00 47.40 339 LEU A O 1
ATOM 2514 N N . ASP A 1 340 ? 85.185 92.605 18.790 1.00 47.92 340 ASP A N 1
ATOM 2515 C CA . ASP A 1 340 ? 85.948 91.440 19.352 1.00 49.15 340 ASP A CA 1
ATOM 2516 C C . ASP A 1 340 ? 85.910 91.289 20.868 1.00 49.40 340 ASP A C 1
ATOM 2517 O O . ASP A 1 340 ? 86.851 90.721 21.399 1.00 50.43 340 ASP A O 1
ATOM 2522 N N . ARG A 1 341 ? 84.968 91.769 21.611 1.00 49.20 341 ARG A N 1
ATOM 2523 C CA . ARG A 1 341 ? 85.222 91.773 23.094 1.00 48.15 341 ARG A CA 1
ATOM 2524 C C . ARG A 1 341 ? 85.459 90.436 23.831 1.00 48.73 341 ARG A C 1
ATOM 2525 O O . ARG A 1 341 ? 85.367 89.382 23.190 1.00 49.10 341 ARG A O 1
ATOM 2533 N N . ASP A 1 342 ? 85.782 90.438 25.147 1.00 49.08 342 ASP A N 1
ATOM 2534 C CA . ASP A 1 342 ? 85.839 89.180 25.859 1.00 48.61 342 ASP A CA 1
ATOM 2535 C C . ASP A 1 342 ? 84.466 88.579 25.669 1.00 49.09 342 ASP A C 1
ATOM 2536 O O . ASP A 1 342 ? 83.814 88.932 24.686 1.00 50.37 342 ASP A O 1
ATOM 2541 N N . PRO A 1 343 ? 83.943 87.692 26.554 1.00 48.11 343 PRO A N 1
ATOM 2542 C CA . PRO A 1 343 ? 82.593 87.191 26.276 1.00 46.32 343 PRO A CA 1
ATOM 2543 C C . PRO A 1 343 ? 81.552 88.250 25.895 1.00 44.37 343 PRO A C 1
ATOM 2544 O O . PRO A 1 343 ? 80.790 88.060 24.943 1.00 45.93 343 PRO A O 1
ATOM 2548 N N . ASN A 1 344 ? 81.524 89.360 26.629 1.00 40.15 344 ASN A N 1
ATOM 2549 C CA . ASN A 1 344 ? 80.569 90.441 26.370 1.00 35.33 344 ASN A CA 1
ATOM 2550 C C . ASN A 1 344 ? 79.150 90.001 26.727 1.00 32.84 344 ASN A C 1
ATOM 2551 O O . ASN A 1 344 ? 78.372 89.581 25.864 1.00 32.59 344 ASN A O 1
ATOM 2556 N N . PRO A 1 345 ? 78.803 90.086 28.018 1.00 28.99 345 PRO A N 1
ATOM 2557 C CA . PRO A 1 345 ? 77.484 89.701 28.522 1.00 26.30 345 PRO A CA 1
ATOM 2558 C C . PRO A 1 345 ? 76.468 90.835 28.466 1.00 23.50 345 PRO A C 1
ATOM 2559 O O . PRO A 1 345 ? 75.875 91.189 29.486 1.00 22.51 345 PRO A O 1
ATOM 2563 N N . HIS A 1 346 ? 76.264 91.412 27.286 1.00 20.04 346 HIS A N 1
ATOM 2564 C CA . HIS A 1 346 ? 75.299 92.501 27.168 1.00 17.87 346 HIS A CA 1
ATOM 2565 C C . HIS A 1 346 ? 73.911 91.935 27.434 1.00 16.35 346 HIS A C 1
ATOM 2566 O O . HIS A 1 346 ? 73.716 90.725 27.392 1.00 13.22 346 HIS A O 1
ATOM 2573 N N . LEU A 1 347 ? 72.956 92.817 27.714 1.00 17.53 347 LEU A N 1
ATOM 2574 C CA . LEU A 1 347 ? 71.583 92.420 28.006 1.00 17.79 347 LEU A CA 1
ATOM 2575 C C . LEU A 1 347 ? 70.636 92.938 26.918 1.00 19.48 347 LEU A C 1
ATOM 2576 O O . LEU A 1 347 ? 69.490 93.306 27.196 1.00 19.77 347 LEU A O 1
ATOM 2581 N N . ALA A 1 348 ? 71.115 92.958 25.681 1.00 18.87 348 ALA A N 1
ATOM 2582 C CA . ALA A 1 348 ? 70.309 93.458 24.569 1.00 20.46 348 ALA A CA 1
ATOM 2583 C C . ALA A 1 348 ? 68.942 92.791 24.454 1.00 19.84 348 ALA A C 1
ATOM 2584 O O . ALA A 1 348 ? 67.969 93.451 24.084 1.00 19.26 348 ALA A O 1
ATOM 2586 N N . TYR A 1 349 ? 68.866 91.497 24.766 1.00 20.59 349 TYR A N 1
ATOM 2587 C CA . TYR A 1 349 ? 67.596 90.766 24.685 1.00 22.01 349 TYR A CA 1
ATOM 2588 C C . TYR A 1 349 ? 66.891 90.618 26.030 1.00 24.24 349 TYR A C 1
ATOM 2589 O O . TYR A 1 349 ? 65.990 89.798 26.179 1.00 25.99 349 TYR A O 1
ATOM 2598 N N . GLY A 1 350 ? 67.296 91.418 27.007 1.00 25.68 350 GLY A N 1
ATOM 2599 C CA . GLY A 1 350 ? 66.679 91.326 28.313 1.00 26.06 350 GLY A CA 1
ATOM 2600 C C . GLY A 1 350 ? 67.276 90.219 29.165 1.00 27.50 350 GLY A C 1
ATOM 2601 O O . GLY A 1 350 ? 68.271 89.597 28.798 1.00 26.42 350 GLY A O 1
ATOM 2602 N N . ASN A 1 351 ? 66.651 89.961 30.305 1.00 29.17 351 ASN A N 1
ATOM 2603 C CA . ASN A 1 351 ? 67.139 88.945 31.223 1.00 31.12 351 ASN A CA 1
ATOM 2604 C C . ASN A 1 351 ? 65.963 88.489 32.068 1.00 31.79 351 ASN A C 1
ATOM 2605 O O . ASN A 1 351 ? 64.991 89.229 32.223 1.00 31.16 351 ASN A O 1
ATOM 2610 N N . GLY A 1 352 ? 66.051 87.276 32.610 1.00 32.36 352 GLY A N 1
ATOM 2611 C CA . GLY A 1 352 ? 64.972 86.751 33.429 1.00 32.78 352 GLY A CA 1
ATOM 2612 C C . GLY A 1 352 ? 64.040 85.888 32.603 1.00 33.17 352 GLY A C 1
ATOM 2613 O O . GLY A 1 352 ? 64.405 85.457 31.511 1.00 34.03 352 GLY A O 1
ATOM 2614 N N . HIS A 1 353 ? 62.839 85.624 33.110 1.00 33.51 353 HIS A N 1
ATOM 2615 C CA . HIS A 1 353 ? 61.899 84.799 32.362 1.00 33.57 353 HIS A CA 1
ATOM 2616 C C . HIS A 1 353 ? 61.257 85.579 31.209 1.00 32.28 353 HIS A C 1
ATOM 2617 O O . HIS A 1 353 ? 60.638 84.992 30.319 1.00 32.31 353 HIS A O 1
ATOM 2624 N N . HIS A 1 354 ? 61.429 86.897 31.216 1.00 29.20 354 HIS A N 1
ATOM 2625 C CA . HIS A 1 354 ? 60.881 87.745 30.163 1.00 27.42 354 HIS A CA 1
ATOM 2626 C C . HIS A 1 354 ? 61.888 87.974 29.043 1.00 27.42 354 HIS A C 1
ATOM 2627 O O . HIS A 1 354 ? 61.709 88.873 28.218 1.00 28.09 354 HIS A O 1
ATOM 2634 N N . PHE A 1 355 ? 62.941 87.156 29.024 1.00 25.96 355 PHE A N 1
ATOM 2635 C CA . PHE A 1 355 ? 63.980 87.225 27.996 1.00 24.41 355 PHE A CA 1
ATOM 2636 C C . PHE A 1 355 ? 63.277 87.147 26.642 1.00 23.90 355 PHE A C 1
ATOM 2637 O O . PHE A 1 355 ? 62.285 86.438 26.499 1.00 22.81 355 PHE A O 1
ATOM 2645 N N . CYS A 1 356 ? 63.796 87.866 25.654 1.00 22.11 356 CYS A N 1
ATOM 2646 C CA . CYS A 1 356 ? 63.197 87.900 24.327 1.00 19.07 356 CYS A CA 1
ATOM 2647 C C . CYS A 1 356 ? 62.854 86.529 23.740 1.00 18.52 356 CYS A C 1
ATOM 2648 O O . CYS A 1 356 ? 63.729 85.694 23.518 1.00 18.63 356 CYS A O 1
ATOM 2651 N N . THR A 1 357 ? 61.570 86.311 23.478 1.00 17.79 357 THR A N 1
ATOM 2652 C CA . THR A 1 357 ? 61.107 85.047 22.910 1.00 16.99 357 THR A CA 1
ATOM 2653 C C . THR A 1 357 ? 61.731 84.786 21.540 1.00 16.51 357 THR A C 1
ATOM 2654 O O . THR A 1 357 ? 61.988 83.640 21.170 1.00 15.72 357 THR A O 1
ATOM 2658 N N . GLY A 1 358 ? 61.964 85.855 20.784 1.00 17.06 358 GLY A N 1
ATOM 2659 C CA . GLY A 1 358 ? 62.535 85.710 19.452 1.00 16.74 358 GLY A CA 1
ATOM 2660 C C . GLY A 1 358 ? 64.026 85.979 19.316 1.00 16.23 358 GLY A C 1
ATOM 2661 O O . GLY A 1 358 ? 64.525 86.182 18.210 1.00 17.35 358 GLY A O 1
ATOM 2662 N N . ALA A 1 359 ? 64.748 85.974 20.432 1.00 16.02 359 ALA A N 1
ATOM 2663 C CA . ALA A 1 359 ? 66.184 86.228 20.403 1.00 14.91 359 ALA A CA 1
ATOM 2664 C C . ALA A 1 359 ? 66.938 85.397 19.358 1.00 13.40 359 ALA A C 1
ATOM 2665 O O . ALA A 1 359 ? 67.627 85.942 18.503 1.00 10.52 359 ALA A O 1
ATOM 2667 N N . VAL A 1 360 ? 66.801 84.079 19.426 1.00 14.25 360 VAL A N 1
ATOM 2668 C CA . VAL A 1 360 ? 67.488 83.186 18.497 1.00 13.10 360 VAL A CA 1
ATOM 2669 C C . VAL A 1 360 ? 67.089 83.425 17.041 1.00 10.44 360 VAL A C 1
ATOM 2670 O O . VAL A 1 360 ? 67.915 83.342 16.140 1.00 12.31 360 VAL A O 1
ATOM 2674 N N . LEU A 1 361 ? 65.811 83.694 16.826 1.00 12.09 361 LEU A N 1
ATOM 2675 C CA . LEU A 1 361 ? 65.293 83.945 15.484 1.00 9.43 361 LEU A CA 1
ATOM 2676 C C . LEU A 1 361 ? 65.837 85.283 14.984 1.00 9.91 361 LEU A C 1
ATOM 2677 O O . LEU A 1 361 ? 66.323 85.404 13.854 1.00 8.27 361 LEU A O 1
ATOM 2682 N N . ALA A 1 362 ? 65.754 86.288 15.845 1.00 8.83 362 ALA A N 1
ATOM 2683 C CA . ALA A 1 362 ? 66.241 87.617 15.491 1.00 11.24 362 ALA A CA 1
ATOM 2684 C C . ALA A 1 362 ? 67.729 87.544 15.127 1.00 10.83 362 ALA A C 1
ATOM 2685 O O . ALA A 1 362 ? 68.186 88.216 14.200 1.00 9.36 362 ALA A O 1
ATOM 2687 N N . ARG A 1 363 ? 68.477 86.711 15.845 1.00 10.82 363 ARG A N 1
ATOM 2688 C CA . ARG A 1 363 ? 69.908 86.581 15.587 1.00 10.27 363 ARG A CA 1
ATOM 2689 C C . ARG A 1 363 ? 70.197 85.961 14.219 1.00 10.60 363 ARG A C 1
ATOM 2690 O O . ARG A 1 363 ? 71.044 86.443 13.473 1.00 9.34 363 ARG A O 1
ATOM 2698 N N . MET A 1 364 ? 69.487 84.890 13.891 1.00 10.82 364 MET A N 1
ATOM 2699 C CA . MET A 1 364 ? 69.685 84.247 12.606 1.00 11.17 364 MET A CA 1
ATOM 2700 C C . MET A 1 364 ? 69.410 85.268 11.489 1.00 9.80 364 MET A C 1
ATOM 2701 O O . MET A 1 364 ? 70.177 85.361 10.541 1.00 10.73 364 MET A O 1
ATOM 2706 N N . GLN A 1 365 ? 68.332 86.041 11.609 1.00 10.32 365 GLN A N 1
ATOM 2707 C CA . GLN A 1 365 ? 68.003 87.056 10.587 1.00 10.51 365 GLN A CA 1
ATOM 2708 C C . GLN A 1 365 ? 69.116 88.095 10.473 1.00 10.50 365 GLN A C 1
ATOM 2709 O O . GLN A 1 365 ? 69.562 88.428 9.367 1.00 10.74 365 GLN A O 1
ATOM 2715 N N . THR A 1 366 ? 69.561 88.609 11.622 1.00 10.95 366 THR A N 1
ATOM 2716 C CA . THR A 1 366 ? 70.636 89.598 11.648 1.00 10.41 366 THR A CA 1
ATOM 2717 C C . THR A 1 366 ? 71.875 89.090 10.913 1.00 9.98 366 THR A C 1
ATOM 2718 O O . THR A 1 366 ? 72.448 89.804 10.089 1.00 12.01 366 THR A O 1
ATOM 2722 N N . GLU A 1 367 ? 72.294 87.857 11.201 1.00 10.49 367 GLU A N 1
ATOM 2723 C CA . GLU A 1 367 ? 73.468 87.298 10.531 1.00 9.26 367 GLU A CA 1
ATOM 2724 C C . GLU A 1 367 ? 73.261 87.153 9.018 1.00 11.33 367 GLU A C 1
ATOM 2725 O O . GLU A 1 367 ? 74.185 87.415 8.239 1.00 9.93 367 GLU A O 1
ATOM 2731 N N . LEU A 1 368 ? 72.070 86.719 8.597 1.00 10.50 368 LEU A N 1
ATOM 2732 C CA . LEU A 1 368 ? 71.780 86.588 7.156 1.00 10.88 368 LEU A CA 1
ATOM 2733 C C . LEU A 1 368 ? 71.878 87.971 6.532 1.00 8.09 368 LEU A C 1
ATOM 2734 O O . LEU A 1 368 ? 72.651 88.208 5.610 1.00 7.91 368 LEU A O 1
ATOM 2739 N N . LEU A 1 369 ? 71.076 88.890 7.047 1.00 12.46 369 LEU A N 1
ATOM 2740 C CA . LEU A 1 369 ? 71.089 90.258 6.543 1.00 11.03 369 LEU A CA 1
ATOM 2741 C C . LEU A 1 369 ? 72.490 90.810 6.316 1.00 10.92 369 LEU A C 1
ATOM 2742 O O . LEU A 1 369 ? 72.834 91.159 5.190 1.00 10.62 369 LEU A O 1
ATOM 2747 N N . VAL A 1 370 ? 73.302 90.885 7.371 1.00 10.22 370 VAL A N 1
ATOM 2748 C CA . VAL A 1 370 ? 74.656 91.417 7.241 1.00 10.02 370 VAL A CA 1
ATOM 2749 C C . VAL A 1 370 ? 75.529 90.640 6.255 1.00 8.61 370 VAL A C 1
ATOM 2750 O O . VAL A 1 370 ? 76.209 91.240 5.445 1.00 9.89 370 VAL A O 1
ATOM 2754 N N . ASP A 1 371 ? 75.533 89.315 6.329 1.00 9.21 371 ASP A N 1
ATOM 2755 C CA . ASP A 1 371 ? 76.339 88.532 5.397 1.00 10.29 371 ASP A CA 1
ATOM 2756 C C . ASP A 1 371 ? 75.868 88.735 3.954 1.00 9.63 371 ASP A C 1
ATOM 2757 O O . ASP A 1 371 ? 76.662 89.016 3.061 1.00 9.78 371 ASP A O 1
ATOM 2762 N N . THR A 1 372 ? 74.572 88.597 3.723 1.00 9.70 372 THR A N 1
ATOM 2763 C CA . THR A 1 372 ? 74.073 88.745 2.362 1.00 10.91 372 THR A CA 1
ATOM 2764 C C . THR A 1 372 ? 74.230 90.142 1.770 1.00 9.52 372 THR A C 1
ATOM 2765 O O . THR A 1 372 ? 74.577 90.277 0.601 1.00 9.51 372 THR A O 1
ATOM 2769 N N . LEU A 1 373 ? 73.989 91.184 2.565 1.00 11.80 373 LEU A N 1
ATOM 2770 C CA . LEU A 1 373 ? 74.135 92.551 2.053 1.00 10.78 373 LEU A CA 1
ATOM 2771 C C . LEU A 1 373 ? 75.590 92.901 1.733 1.00 11.60 373 LEU A C 1
ATOM 2772 O O . LEU A 1 373 ? 75.876 93.494 0.699 1.00 10.48 373 LEU A O 1
ATOM 2777 N N . LEU A 1 374 ? 76.518 92.524 2.608 1.00 11.03 374 LEU A N 1
ATOM 2778 C CA . LEU A 1 374 ? 77.926 92.806 2.341 1.00 12.66 374 LEU A CA 1
ATOM 2779 C C . LEU A 1 374 ? 78.446 92.044 1.115 1.00 13.28 374 LEU A C 1
ATOM 2780 O O . LEU A 1 374 ? 79.276 92.546 0.352 1.00 14.23 374 LEU A O 1
ATOM 2785 N N . GLU A 1 375 ? 77.968 90.829 0.899 1.00 13.33 375 GLU A N 1
ATOM 2786 C CA . GLU A 1 375 ? 78.472 90.094 -0.252 1.00 14.09 375 GLU A CA 1
ATOM 2787 C C . GLU A 1 375 ? 77.780 90.459 -1.563 1.00 13.62 375 GLU A C 1
ATOM 2788 O O . GLU A 1 375 ? 78.428 90.545 -2.602 1.00 14.31 375 GLU A O 1
ATOM 2794 N N . ARG A 1 376 ? 76.476 90.707 -1.508 1.00 12.78 376 ARG A N 1
ATOM 2795 C CA . ARG A 1 376 ? 75.713 90.984 -2.727 1.00 13.28 376 ARG A CA 1
ATOM 2796 C C . ARG A 1 376 ? 75.521 92.426 -3.188 1.00 14.33 376 ARG A C 1
ATOM 2797 O O . ARG A 1 376 ? 74.997 92.659 -4.273 1.00 13.78 376 ARG A O 1
ATOM 2805 N N . LEU A 1 377 ? 75.924 93.390 -2.367 1.00 15.67 377 LEU A N 1
ATOM 2806 C CA . LEU A 1 377 ? 75.821 94.801 -2.748 1.00 14.79 377 LEU A CA 1
ATOM 2807 C C . LEU A 1 377 ? 77.237 95.371 -2.720 1.00 16.26 377 LEU A C 1
ATOM 2808 O O . LEU A 1 377 ? 77.627 96.070 -1.793 1.00 16.10 377 LEU A O 1
ATOM 2813 N N . PRO A 1 378 ? 78.031 95.069 -3.753 1.00 17.48 378 PRO A N 1
ATOM 2814 C CA . PRO A 1 378 ? 79.407 95.570 -3.796 1.00 16.47 378 PRO A CA 1
ATOM 2815 C C . PRO A 1 378 ? 79.501 97.091 -3.757 1.00 17.49 378 PRO A C 1
ATOM 2816 O O . PRO A 1 378 ? 78.736 97.792 -4.429 1.00 17.27 378 PRO A O 1
ATOM 2820 N N . GLY A 1 379 ? 80.439 97.590 -2.962 1.00 15.84 379 GLY A N 1
ATOM 2821 C CA . GLY A 1 379 ? 80.637 99.025 -2.849 1.00 17.20 379 GLY A CA 1
ATOM 2822 C C . GLY A 1 379 ? 79.474 99.781 -2.230 1.00 16.49 379 GLY A C 1
ATOM 2823 O O . GLY A 1 379 ? 79.276 100.958 -2.529 1.00 15.73 379 GLY A O 1
ATOM 2824 N N . LEU A 1 380 ? 78.712 99.107 -1.368 1.00 16.45 380 LEU A N 1
ATOM 2825 C CA . LEU A 1 380 ? 77.558 99.704 -0.697 1.00 16.62 380 LEU A CA 1
ATOM 2826 C C . LEU A 1 380 ? 77.909 100.982 0.064 1.00 18.64 380 LEU A C 1
ATOM 2827 O O . LEU A 1 380 ? 78.819 100.994 0.891 1.00 18.57 380 LEU A O 1
ATOM 2832 N N . ARG A 1 381 ? 77.176 102.052 -0.217 1.00 17.02 381 ARG A N 1
ATOM 2833 C CA . ARG A 1 381 ? 77.391 103.322 0.465 1.00 16.84 381 ARG A CA 1
ATOM 2834 C C . ARG A 1 381 ? 76.093 104.093 0.548 1.00 16.69 381 ARG A C 1
ATOM 2835 O O . ARG A 1 381 ? 75.162 103.835 -0.225 1.00 15.30 381 ARG A O 1
ATOM 2843 N N . LEU A 1 382 ? 76.011 105.023 1.501 1.00 16.72 382 LEU A N 1
ATOM 2844 C CA . LEU A 1 382 ? 74.807 105.832 1.637 1.00 16.00 382 LEU A CA 1
ATOM 2845 C C . LEU A 1 382 ? 74.686 106.642 0.356 1.00 14.66 382 LEU A C 1
ATOM 2846 O O . LEU A 1 382 ? 75.686 107.107 -0.168 1.00 13.31 382 LEU A O 1
ATOM 2851 N N . ALA A 1 383 ? 73.464 106.804 -0.143 1.00 15.55 383 ALA A N 1
ATOM 2852 C CA . ALA A 1 383 ? 73.240 107.551 -1.375 1.00 17.07 383 ALA A CA 1
ATOM 2853 C C . ALA A 1 383 ? 73.001 109.031 -1.076 1.00 16.66 383 ALA A C 1
ATOM 2854 O O . ALA A 1 383 ? 72.885 109.840 -1.982 1.00 18.06 383 ALA A O 1
ATOM 2856 N N . VAL A 1 384 ? 72.916 109.358 0.208 1.00 17.71 384 VAL A N 1
ATOM 2857 C CA . VAL A 1 384 ? 72.713 110.730 0.671 1.00 16.27 384 VAL A CA 1
ATOM 2858 C C . VAL A 1 384 ? 73.516 110.921 1.966 1.00 17.18 384 VAL A C 1
ATOM 2859 O O . VAL A 1 384 ? 73.965 109.944 2.572 1.00 18.14 384 VAL A O 1
ATOM 2863 N N . PRO A 1 385 ? 73.736 112.179 2.386 1.00 15.50 385 PRO A N 1
ATOM 2864 C CA . PRO A 1 385 ? 74.486 112.401 3.628 1.00 16.14 385 PRO A CA 1
ATOM 2865 C C . PRO A 1 385 ? 73.687 111.839 4.808 1.00 17.93 385 PRO A C 1
ATOM 2866 O O . PRO A 1 385 ? 72.455 111.897 4.813 1.00 18.21 385 PRO A O 1
ATOM 2870 N N . ALA A 1 386 ? 74.379 111.299 5.806 1.00 17.62 386 ALA A N 1
ATOM 2871 C CA . ALA A 1 386 ? 73.695 110.730 6.962 1.00 19.81 386 ALA A CA 1
ATOM 2872 C C . ALA A 1 386 ? 72.756 111.739 7.609 1.00 21.42 386 ALA A C 1
ATOM 2873 O O . ALA A 1 386 ? 71.695 111.380 8.114 1.00 18.23 386 ALA A O 1
ATOM 2875 N N . GLU A 1 387 ? 73.157 113.006 7.582 1.00 23.38 387 G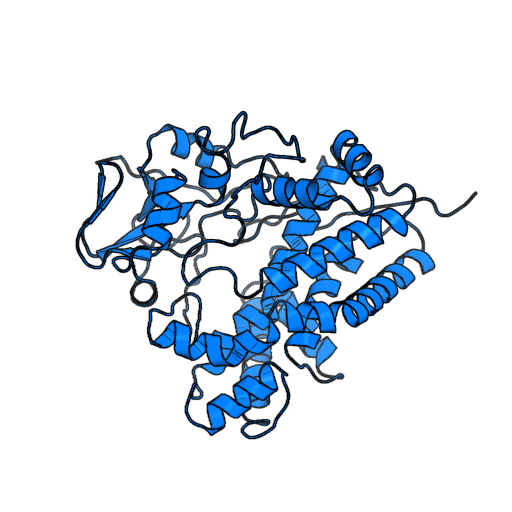LU A N 1
ATOM 2876 C CA . GLU A 1 387 ? 72.366 114.089 8.152 1.00 24.78 387 GLU A CA 1
ATOM 2877 C C . GLU A 1 387 ? 70.970 114.132 7.539 1.00 24.89 387 GLU A C 1
ATOM 2878 O O . GLU A 1 387 ? 70.032 114.673 8.136 1.00 25.11 387 GLU A O 1
ATOM 2884 N N . GLN A 1 388 ? 70.832 113.560 6.348 1.00 23.38 388 GLN A N 1
ATOM 2885 C CA . GLN A 1 388 ? 69.552 113.559 5.655 1.00 22.74 388 GLN A CA 1
ATOM 2886 C C . GLN A 1 388 ? 68.665 112.369 5.985 1.00 22.30 388 GLN A C 1
ATOM 2887 O O . GLN A 1 388 ? 67.557 112.254 5.466 1.00 21.51 388 GLN A O 1
ATOM 2893 N N . VAL A 1 389 ? 69.149 111.479 6.840 1.00 20.74 389 VAL A N 1
ATOM 2894 C CA . VAL A 1 389 ? 68.348 110.327 7.229 1.00 20.36 389 VAL A CA 1
ATOM 2895 C C . VAL A 1 389 ? 67.641 110.683 8.534 1.00 18.95 389 VAL A C 1
ATOM 2896 O O . VAL A 1 389 ? 68.292 110.908 9.551 1.00 19.51 389 VAL A O 1
ATOM 2900 N N . ALA A 1 390 ? 66.311 110.759 8.490 1.00 18.38 390 ALA A N 1
ATOM 2901 C CA . ALA A 1 390 ? 65.504 111.078 9.667 1.00 16.94 390 ALA A CA 1
ATOM 2902 C C . ALA A 1 390 ? 65.246 109.794 10.448 1.00 16.67 390 ALA A C 1
ATOM 2903 O O . ALA A 1 390 ? 65.127 108.717 9.860 1.00 15.55 390 ALA A O 1
ATOM 2905 N N . TRP A 1 391 ? 65.169 109.903 11.769 1.00 15.41 391 TRP A N 1
ATOM 2906 C CA . TRP A 1 391 ? 64.938 108.732 12.611 1.00 16.05 391 TRP A CA 1
ATOM 2907 C C . TRP A 1 391 ? 63.521 108.674 13.152 1.00 16.56 391 TRP A C 1
ATOM 2908 O O . TRP A 1 391 ? 62.815 109.685 13.178 1.00 15.56 391 TRP A O 1
ATOM 2919 N N . ARG A 1 392 ? 63.105 107.480 13.565 1.00 16.93 392 ARG A N 1
ATOM 2920 C CA . ARG A 1 392 ? 61.765 107.271 14.097 1.00 17.43 392 ARG A CA 1
ATOM 2921 C C . ARG A 1 392 ? 61.594 108.074 15.382 1.00 18.32 392 ARG A C 1
ATOM 2922 O O . ARG A 1 392 ? 62.471 108.076 16.244 1.00 18.01 392 ARG A O 1
ATOM 2930 N N . ARG A 1 393 ? 60.462 108.749 15.520 1.00 19.04 393 ARG A N 1
ATOM 2931 C CA . ARG A 1 393 ? 60.225 109.541 16.722 1.00 20.76 393 ARG A CA 1
ATOM 2932 C C . ARG A 1 393 ? 58.878 109.155 17.327 1.00 21.01 393 ARG A C 1
ATOM 2933 O O . ARG A 1 393 ? 58.025 108.598 16.638 1.00 18.66 393 ARG A O 1
ATOM 2941 N N . LYS A 1 394 ? 58.711 109.430 18.621 1.00 22.44 394 LYS A N 1
ATOM 2942 C CA . LYS A 1 394 ? 57.465 109.140 19.330 1.00 23.61 394 LYS A CA 1
ATOM 2943 C C . LYS A 1 394 ? 57.116 107.654 19.327 1.00 23.76 394 LYS A C 1
ATOM 2944 O O . LYS A 1 394 ? 55.941 107.284 19.249 1.00 25.07 394 LYS A O 1
ATOM 2950 N N . THR A 1 395 ? 58.132 106.804 19.410 1.00 22.15 395 THR A N 1
ATOM 2951 C CA . THR A 1 395 ? 57.909 105.365 19.410 1.00 21.03 395 THR A CA 1
ATOM 2952 C C . THR A 1 395 ? 58.990 104.655 20.229 1.00 20.94 395 THR A C 1
ATOM 2953 O O . THR A 1 395 ? 60.095 105.168 20.398 1.00 22.38 395 THR A O 1
ATOM 2957 N N . MET A 1 396 ? 58.662 103.479 20.745 1.00 20.55 396 MET A N 1
ATOM 2958 C CA . MET A 1 396 ? 59.589 102.718 21.578 1.00 20.67 396 MET A CA 1
ATOM 2959 C C . MET A 1 396 ? 60.902 102.303 20.921 1.00 18.66 396 MET A C 1
ATOM 2960 O O . MET A 1 396 ? 61.979 102.513 21.487 1.00 20.43 396 MET A O 1
ATOM 2965 N N . ILE A 1 397 ? 60.823 101.700 19.740 1.00 16.38 397 ILE A N 1
ATOM 2966 C CA . ILE A 1 397 ? 62.030 101.238 19.069 1.00 16.30 397 ILE A CA 1
ATOM 2967 C C . ILE A 1 397 ? 62.667 102.294 18.169 1.00 14.71 397 ILE A C 1
ATOM 2968 O O . ILE A 1 397 ? 62.025 102.836 17.269 1.00 10.87 397 ILE A O 1
ATOM 2973 N N . ARG A 1 398 ? 63.946 102.562 18.420 1.00 15.26 398 ARG A N 1
ATOM 2974 C CA . ARG A 1 398 ? 64.701 103.563 17.677 1.00 16.35 398 ARG A CA 1
ATOM 2975 C C . ARG A 1 398 ? 65.305 103.018 16.389 1.00 13.32 398 ARG A C 1
ATOM 2976 O O . ARG A 1 398 ? 65.547 101.816 16.258 1.00 12.22 398 ARG A O 1
ATOM 2984 N N . GLY A 1 399 ? 65.558 103.915 15.445 1.00 13.48 399 GLY A N 1
ATOM 2985 C CA . GLY A 1 399 ? 66.167 103.505 14.189 1.00 15.04 399 GLY A CA 1
ATOM 2986 C C . GLY A 1 399 ? 65.898 104.440 13.027 1.00 14.83 399 GLY A C 1
ATOM 2987 O O . GLY A 1 399 ? 65.039 105.311 13.124 1.00 15.59 399 GLY A O 1
ATOM 2988 N N . PRO A 1 400 ? 66.637 104.283 11.917 1.00 15.22 400 PRO A N 1
ATOM 2989 C CA . PRO A 1 400 ? 66.541 105.065 10.683 1.00 16.21 400 PRO A CA 1
ATOM 2990 C C . PRO A 1 400 ? 65.188 104.805 10.031 1.00 15.95 400 PRO A C 1
ATOM 2991 O O . PRO A 1 400 ? 64.765 103.655 9.953 1.00 16.16 400 PRO A O 1
ATOM 2995 N N . ARG A 1 401 ? 64.512 105.849 9.565 1.00 15.12 401 ARG A N 1
ATOM 2996 C CA . ARG A 1 401 ? 63.219 105.663 8.901 1.00 15.94 401 ARG A CA 1
ATOM 2997 C C . ARG A 1 401 ? 63.456 105.115 7.502 1.00 14.10 401 ARG A C 1
ATOM 2998 O O . ARG A 1 401 ? 62.649 104.357 6.963 1.00 16.07 401 ARG A O 1
ATOM 3006 N N . THR A 1 402 ? 64.575 105.513 6.917 1.00 15.25 402 THR A N 1
ATOM 3007 C CA . THR A 1 402 ? 64.957 105.073 5.587 1.00 15.11 402 THR A CA 1
ATOM 3008 C C . THR A 1 402 ? 66.467 104.911 5.609 1.00 14.82 402 THR A C 1
ATOM 3009 O O . THR A 1 402 ? 67.128 105.332 6.553 1.00 15.57 402 THR A O 1
ATOM 3013 N N . LEU A 1 403 ? 67.006 104.301 4.565 1.00 13.61 403 LEU A N 1
ATOM 3014 C CA . LEU A 1 403 ? 68.446 104.130 4.417 1.00 13.77 403 LEU A CA 1
ATOM 3015 C C . LEU A 1 403 ? 68.735 104.086 2.929 1.00 13.49 403 LEU A C 1
ATOM 3016 O O . LEU A 1 403 ? 68.944 103.010 2.355 1.00 9.77 403 LEU A O 1
ATOM 3021 N N . PRO A 1 404 ? 68.733 105.254 2.273 1.00 13.95 404 PRO A N 1
ATOM 3022 C CA . 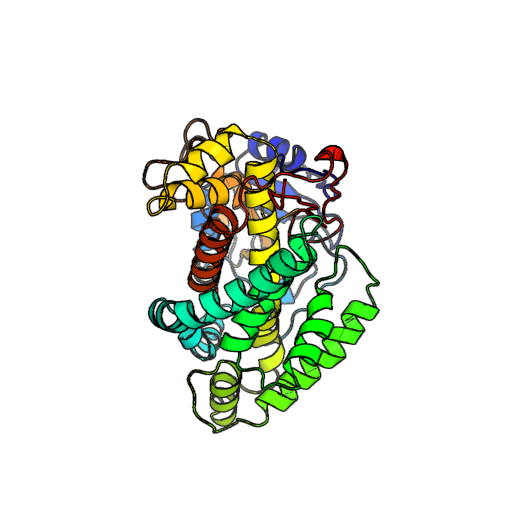PRO A 1 404 ? 68.998 105.355 0.833 1.00 15.01 404 PRO A CA 1
ATOM 3023 C C . PRO A 1 404 ? 70.422 104.935 0.504 1.00 15.12 404 PRO A C 1
ATOM 3024 O O . PRO A 1 404 ? 71.382 105.581 0.930 1.00 16.81 404 PRO A O 1
ATOM 3028 N N . CYS A 1 405 ? 70.561 103.862 -0.268 1.00 13.45 405 CYS A N 1
ATOM 3029 C CA . CYS A 1 405 ? 71.883 103.366 -0.612 1.00 13.56 405 CYS A CA 1
ATOM 3030 C C . CYS A 1 405 ? 72.097 103.190 -2.100 1.00 13.42 405 CYS A C 1
ATOM 3031 O O . CYS A 1 405 ? 71.153 103.107 -2.885 1.00 11.62 405 CYS A O 1
ATOM 3034 N N . THR A 1 406 ? 73.364 103.116 -2.475 1.00 11.38 406 THR A N 1
ATOM 3035 C CA . THR A 1 406 ? 73.731 102.909 -3.853 1.00 13.43 406 THR A CA 1
ATOM 3036 C C . THR A 1 406 ? 74.871 101.901 -3.799 1.00 14.84 406 THR A C 1
ATOM 3037 O O . THR A 1 406 ? 75.362 101.578 -2.714 1.00 14.05 406 THR A O 1
ATOM 3041 N N . TRP A 1 407 ? 75.275 101.386 -4.955 1.00 15.30 407 TRP A N 1
ATOM 3042 C CA . TRP A 1 407 ? 76.344 100.390 -5.007 1.00 18.31 407 TRP A CA 1
ATOM 3043 C C . TRP A 1 407 ? 76.834 100.255 -6.436 1.00 20.05 407 TRP A C 1
ATOM 3044 O O . TRP A 1 407 ? 76.231 100.802 -7.345 1.00 17.46 407 TRP A O 1
ATOM 3055 N N . HIS A 1 408 ? 77.919 99.518 -6.640 1.00 24.90 408 HIS A N 1
ATOM 3056 C CA . HIS A 1 408 ? 78.451 99.347 -7.985 1.00 26.93 408 HIS A CA 1
ATOM 3057 C C . HIS A 1 408 ? 77.455 98.663 -8.896 1.00 28.65 408 HIS A C 1
ATOM 3058 O O . HIS A 1 408 ? 76.929 97.605 -8.567 1.00 29.92 408 HIS A O 1
ATOM 3065 N N . HIS A 1 409 ? 77.166 99.291 -10.028 1.00 30.08 409 HIS A N 1
ATOM 3066 C CA . HIS A 1 409 ? 76.272 98.686 -10.995 1.00 33.97 409 HIS A CA 1
ATOM 3067 C C . HIS A 1 409 ? 77.033 98.489 -12.290 1.00 36.30 409 HIS A C 1
ATOM 3068 O O . HIS A 1 409 ? 77.228 97.354 -12.710 1.00 38.60 409 HIS A O 1
ATOM 3075 N N . HIS A 1 410 ? 77.463 99.583 -12.920 1.00 37.83 410 HIS A N 1
ATOM 3076 C CA . HIS A 1 410 ? 78.211 99.466 -14.172 1.00 41.23 410 HIS A CA 1
ATOM 3077 C C . HIS A 1 410 ? 79.015 100.643 -14.724 1.00 43.21 410 HIS A C 1
ATOM 3078 O O . HIS A 1 410 ? 78.860 101.815 -14.351 1.00 41.59 410 HIS A O 1
ATOM 3085 N N . HIS A 1 411 ? 79.899 100.243 -15.630 1.00 46.39 411 HIS A N 1
ATOM 3086 C CA . HIS A 1 411 ? 80.843 101.080 -16.342 1.00 47.73 411 HIS A CA 1
ATOM 3087 C C . HIS A 1 411 ? 80.151 101.746 -17.532 1.00 48.69 411 HIS A C 1
ATOM 3088 O O . HIS A 1 411 ? 80.675 102.682 -18.123 1.00 50.42 411 HIS A O 1
#

CATH classification: 1.10.630.10

Foldseek 3Di:
DADEAEDEFDFDLAQDDDVSVVVVLVVDQWHWYAEPEFDDIAIEGQALVQQQDQLADLQWAQQCLQVGGYHDLAHDDHAFAQALRRDHPPSNVLSCVLQLLLQDLVNLVVLLVVLLVLQVVLLVVDLVVAFWDWCLVSHLLPSLLVSLCVSQPQDPVCSCLLSVLLCLLDLQPPDPVSSVVSCVVVLVVLLVLLCPLCCPDDSHSSNSNSVCCVVVSQHPSNRCNNCVCSSNVSVLLSFLLLNVVLCCQQVVVLVVVLLPDVVPCVQLSLLSLLAGPFWSDFDGWIFRQCWDATPHRTDGGRGTYTYRLNSNSQNCVVDPVSNDRPGPDDVRPRQSQHHHSSGNSNPSNSVSSSSSVSNCCPVSFAAKHQPDPSVPFGWRTSDTTIGTSTGTIGGDRDD

Secondary structure (DSSP, 8-state):
-PPEEE-PPP--SSS---HHHHHHHTT-SEEEEE-SBSBS-EEEE-SHHHHHHHTT-TTEESGGGGGS-B-BSSS-----TT-STT--TTHHHHHHHHHGGGSSHHHHHHHHHHHHHHHHHHHHHHHHH-S-EEHIIIIITHHHHHHHHHHHT--SSHHHHHHHHHGGG-SS-S-SHHHHHHHHHHHHHHHHHHHTTTT--SS-HHHHHHHHHHTTSS-TTSHHHHHHHHHHTHHHHHHHHHHHHHHHHHSHHHHHHHHH-TT--HHHHHHHHHHS--BSS----EEESS-EEETTEEE-TT-EEEE-HHHHTT-TTTSSSTTS---S-SS----TT--STTS-TTHHHHHHHHHHHHHHHHHHSTT-EESS-GGG--B--SSSB--BS--EEE-----

GO terms:
  GO:0005506 iron ion binding (F, IDA)
  GO:0042440 pigment metabolic process (P, IDA)
  GO:0016705 oxidoreductase activity, acting on paired donors, with incorporation or reduction of molecular oxygen (F, IDA)
  GO:0004497 monooxygenase activity (F, IDA)
  GO:0020037 heme binding (F, IDA)

InterPro domains:
  IPR001128 Cytochrome P450 [PF00067] (281-376)
  IPR002397 Cytochrome P450, B-class [PR00359] (99-110)
  IPR002397 Cytochrome P450, B-class [PR00359] (146-162)
  IPR002397 Cytochrome P450, B-class [PR00359] (163-178)
  IPR002397 Cytochrome P450, B-class [PR00359] (200-222)
  IPR002397 Cytochrome P450, B-class [PR00359] (279-290)
  IPR002397 Cytochrome P450, B-class [PR00359] (298-325)
  IPR002397 Cytochrome P450, B-class [PR00359] (326-341)
  IPR002397 Cytochrome P450, B-class [PR00359] (347-356)
  IPR002397 Cytochrome P450, B-class [PR00359] (356-367)
  IPR036396 Cytochrome P450 superfamily [G3DSA:1.10.630.10] (2-407)
  IPR036396 Cytochrome P450 superfamily [SSF48264] (13-407)

Sequence (399 aa):
PPPVRDWPALDLDGPEFDPVLAELMREGPLTRVRLPHGEGWAWLATRYDDVKAITNDPRFGRAEVTQRQITRLAPHFKPRPGSLAFADQPDHNRLRRAVAGAFTVGATKRLRPRAQEILDGLVDGILAEGPPADLVERVLEPFPIAVVSEVMGVPAADRERVHSWTRQIISTSGGAEAAERAKRGLYGWITETVRARAGSEGGDVYSMLGAAVGRGEVGETEAVGLAGPLQIGGEAVTHNVGQMLYLLLTRRELMARMRERPGARGTALDELLRWISHRTSVGLARIALEDVEVHGTRIAAGEPVYVSYLAANRDPDVFPDPDRIDLDRDPNPHLAYGNGHHFCTGAVLARMQTELLVDTLLERLPGLRLAVPAEQVAWRRKTMIRGPRTLPCTWHHHH

B-factor: mean 27.07, std 11.38, range [4.72, 65.05]